Protein 8WEF (pdb70)

Organism: Brassica napus (NCBI:txid3708)

B-factor: mean 79.13, std 30.53, range [35.31, 210.15]

Foldseek 3Di:
DLLLLVLVVVVQVQWPPDDCVQLQVQSPDSPPPQQPTGPQFHDDPPATATRACEQRATAEECPSRPLVSRQRHAYDAHDNYAYEEEDDLSVLNNQNHAYEAHAHYAYEEADDLSVLSNLNYAEAYHAQYAYEEADRLSVLNNLNHAEYAHDHYAYEEADHLSVLSNQNHAYYHHAHYAYEEAHRLSVLSNQNYAEYAHAHYAYEEADHLSVLSNLRHAYDHHDHYAYEEADHLSPLSNQNHAEAAHYHYAYEEADHLSVLSNCRHAYYHQDHYAYEEADDLSVLNNQNHAAAAHAHYAYEEAHHLSVLSNQNYAHDHHYQYAYEEAHHLSLQQHLRHAYAHHDNYAYEEEDDLRNCVNLRHEAEAHHQYAYEEAQHVSQQVSQNYAHEYDARYAYEDAPQSRHAAHQNYAYYAQHDYAYEHEDDLSPLSVLNYAEDHNHQYQYEEEDPLSVLCNLNHAAYHPAQYAYEEEDDLSVLSVQRHAHAHHANYAYEEADHPSVLNNQNHAEEAHDHYAHAEAHDQQNQRHQNHAYYHHAHYAYEEADHPSVLNNQNHAAEAHYHYAYEEADDPSVLSNQNYAAEEHYHYAYEDEHDPDPVSHQRHQAYAHEQYQYAEADDDYNNSQVPALRRHYNYDHYHPVSDSHHD/DDDDD

Solvent-accessible surface area: 25682 Å² total; per-residue (Å²): 43,69,70,8,0,75,19,0,50,147,1,56,88,61,17,75,120,62,95,109,100,15,95,0,67,37,7,78,93,27,112,118,20,6,25,220,70,7,84,20,16,47,29,87,235,91,17,0,32,96,0,64,0,42,75,3,94,0,40,10,48,0,101,86,7,18,15,111,32,0,72,40,0,11,65,0,21,0,0,90,12,79,0,44,22,57,5,9,63,80,0,2,77,1,69,103,0,49,60,0,0,0,0,51,9,88,0,71,16,107,6,15,51,66,0,8,115,0,70,45,0,70,22,0,7,0,0,67,4,108,0,68,17,56,6,14,60,66,0,3,173,0,64,99,0,93,19,0,0,0,10,43,7,88,0,62,13,71,3,11,61,26,0,5,97,0,77,75,0,14,22,0,8,0,8,60,13,36,0,41,20,86,4,11,79,72,0,3,80,0,66,49,0,31,40,0,0,0,0,82,9,122,0,58,22,115,4,11,66,21,0,6,125,0,103,83,0,54,23,0,6,0,27,76,6,68,0,63,14,97,3,14,83,70,0,3,76,0,52,28,0,60,19,0,4,0,14,48,9,68,0,60,14,57,3,12,53,21,0,3,94,0,83,82,0,10,53,0,34,0,48,84,7,106,0,59,23,58,5,22,119,78,0,1,51,0,98,44,0,63,17,0,16,0,3,51,7,91,0,58,16,76,5,14,52,13,2,26,125,2,78,116,2,66,113,0,41,0,62,55,6,87,0,40,20,90,6,19,77,13,1,2,52,14,52,62,5,30,15,0,38,0,2,45,8,65,0,51,30,78,2,10,111,26,3,7,130,36,34,118,3,65,47,0,8,0,8,77,5,115,0,40,16,83,12,4,110,25,0,12,86,0,115,23,2,62,83,0,62,1,84,22,14,43,0,42,14,36,1,22,134,12,4,10,63,1,55,54,0,49,31,0,10,0,4,61,11,126,0,140,20,96,8,12,61,61,7,31,80,0,150,124,0,52,2,6,24,0,23,66,12,85,0,53,11,74,14,11,84,59,6,0,74,2,49,37,0,66,46,2,12,1,4,48,8,74,1,47,30,126,12,47,95,54,0,33,80,0,67,126,0,26,80,0,25,0,25,26,8,72,2,37,12,101,4,4,46,9,0,101,59,0,44,44,0,64,48,1,11,0,9,45,14,133,0,24,110,58,2,4,76,67,3,42,36,1,86,127,0,86,35,0,23,1,1,114,17,75,0,46,92,87,6,15,95,4,0,6,137,0,57,85,0,66,25,0,18,0,0,60,14,87,0,54,19,92,12,13,56,81,1,26,66,0,68,77,2,59,75,8,63,0,24,80,13,77,0,36,14,75,35,18,124,23,8,61,104,3,171,44,6,66,89,15,26,15,5,82,9,57,4,76,18,80,53,25,108,14,46,4,20,130,114,22,174,85,85,11,11,69,52,15,180,67,47,20,66,75,120,26,85,129,45,188,66,45,61,59,38

Nearest PDB structures (foldseek):
  8weh-assembly1_A  TM=1.001E+00  e=5.640E-98  Brassica napus
  8wei-assembly1_A  TM=1.001E+00  e=3.931E-97  Brassica napus
  8weg-assembly1_A  TM=1.001E+00  e=1.068E-94  Brassica napus
  8wed-assembly2_D  TM=9.906E-01  e=5.836E-80  Arabidopsis thaliana
  8yaa-assembly1_A  TM=9.739E-01  e=8.972E-73  Arabidopsis thaliana

Sequence (649 aa):
TVSEANALLKWKSTFTNQTSSSKLSSWVNPNTSFCRSWYGVSCVRNSIIRLNLTNTDIEGTFQDFPFSALPNLSYVDLSMNRFSGTIPPQFGDFSKLIYFDLSINQLVGEIPSELGKLSNLETLHLVENKLNGSIPSEIGRLTKLHEIALYDNLLTGPIPSSFGNLTNLANLYLFINSLSGPIPPELGNLSSLAELCLDRNKLTGQIPSSFGKLKNVTLLNMFENNLTGEIPPEIGDMSALDTLSLHTNNLTGSIPSSLGNLKNLAILHLYLNKLTGSIPEELGDMETMIDLEISENKLTGPVPGSFGKLTKLEWLFLRDNHLSGPIPPGIANSSVLTVLQLDTNNFTGVLPETICRSGKLENLTLDDNLLSGPIPISLTNCKSLIRARFKGNSFSGDISESFGEYPNLNFIDLSNNKFRGQISPKWEKSRKLVAFIATDNNITGPIPPEIWNMTQLNQLDLSSNNISGELPETISKLTRVSKLQLNGNQLSGRIPSGIRSLANLEYLDLSSNRFSFQIPATLDSLPRLYYMNLSRNDLDQNIPMGLTKLSQLQTLDLSHNNLDGEIPSQFTSLQNLEKLYLQHNNLSGPIPSSFSEMKSLTHVDVSHNNLEGPIPDNAAFKNARPDALEGNRDLCGSNTTQGLESSSS

Radius of gyration: 35.29 Å; Cα contacts (8 Å, |Δi|>4): 1995; chains: 2; bounding box: 61×82×90 Å

InterPro domains:
  IPR000719 Protein kinase domain [PF00069] (761-1023)
  IPR000719 Protein kinase domain [PS50011] (758-1028)
  IPR001611 Leucine-rich repeat [PF00560] (271-292)
  IPR001611 Leucine-rich repeat [PF00560] (342-363)
  IPR001611 Leucine-rich repeat [PF00560] (487-508)
  IPR001611 Leucine-rich repeat [PF13855] (530-569)
  IPR001611 Leucine-rich repeat [PF13855] (582-641)
  IPR001611 Leucine-rich repeat [PS51450] (534-557)
  IPR001611 Leucine-rich repeat [PS51450] (582-604)
  IPR003591 Leucine-rich repeat, typical subtype [SM00369] (100-123)
  IPR003591 Leucine-rich repeat, typical subtype [SM00369] (148-172)
  IPR003591 Leucine-rich repeat, typical subtype [SM00369] (220-244)
  IPR003591 Leucine-rich repeat, typical subtype [SM00369] (268-291)
  IPR003591 Leucine-rich repeat, typical subtype [SM00369] (292-316)
  IPR003591 Leucine-rich repeat, typical subtype [SM00369] (340-364)
  IPR003591 Leucine-rich repeat, typical subtype [SM00369] (484-508)
  IPR003591 Leucine-rich repeat, typical subtype [SM00369] (532-556)
  IPR003591 Leucine-rich repeat, typical subtype [SM00369] (580-603)
  IPR003591 Leucine-rich repeat, typical subtype [SM00369] (604-627)
  IPR003591 Leucine-rich repeat, typical subtype [SM00369] (628-653)

Structure (mmCIF, N/CA/C/O backbone):
data_8WEF
#
_entry.id   8WEF
#
_cell.length_a   155.959
_cell.length_b   155.959
_cell.length_c   125.087
_cell.angle_alpha   90.00
_cell.angle_beta   90.00
_cell.angle_gamma   120.00
#
_symmetry.space_group_name_H-M   'P 31 2 1'
#
loop_
_entity.id
_entity.type
_entity.pdbx_description
1 polymer 'MALE DISCOVERER 1-INTERACTING RECEPTOR-LIKE KINASE 2'
2 polymer 'a SCOOP-like peptide from F. oxysporum f. sp. conglutinans strain Fo5176'
3 branched beta-D-mannopyranose-(1-4)-2-acetamido-2-deoxy-beta-D-glucopyranose-(1-4)-2-acetamido-2-deoxy-beta-D-glucopyranose
4 branched 2-acetamido-2-deoxy-beta-D-glucopyranose-(1-4)-2-acetamido-2-deoxy-beta-D-glucopyranose
5 branched beta-D-mannopyranose-(1-4)-2-acetamido-2-deoxy-beta-D-glucopyranose-(1-4)-[alpha-L-fucopyranose-(1-6)]2-acetamido-2-deoxy-beta-D-glucopyranose
6 branched 2-acetamido-2-deoxy-beta-D-glucopyranose-(1-4)-[alpha-L-fucopyranose-(1-6)]2-acetamido-2-deoxy-beta-D-glucopyranose
7 non-polymer 2-acetamido-2-deoxy-beta-D-glucopyranose
8 water water
#
loop_
_atom_site.group_PDB
_atom_site.id
_atom_site.type_symbol
_atom_site.label_atom_id
_atom_site.label_alt_id
_atom_site.label_comp_id
_atom_site.label_asym_id
_atom_site.label_entity_id
_atom_site.label_seq_id
_atom_site.pdbx_PDB_ins_code
_atom_site.Cartn_x
_atom_site.Cartn_y
_atom_site.Cartn_z
_atom_site.occupancy
_atom_site.B_iso_or_equiv
_atom_site.auth_seq_id
_atom_site.auth_comp_id
_atom_site.auth_asym_id
_atom_site.auth_atom_id
_atom_site.pdbx_PDB_model_num
ATOM 1 N N . THR A 1 1 ? 101.808 -59.467 63.805 1.00 65.21 31 THR A N 1
ATOM 2 C CA . THR A 1 1 ? 101.522 -58.109 64.260 1.00 70.63 31 THR A CA 1
ATOM 3 C C . THR A 1 1 ? 102.776 -57.330 64.615 1.00 76.52 31 THR A C 1
ATOM 4 O O . THR A 1 1 ? 103.054 -56.282 64.032 1.00 76.02 31 THR A O 1
ATOM 8 N N . VAL A 1 2 ? 103.521 -57.817 65.607 1.00 78.53 32 VAL A N 1
ATOM 9 C CA . VAL A 1 2 ? 104.872 -57.308 65.788 1.00 77.31 32 VAL A CA 1
ATOM 10 C C . VAL A 1 2 ? 105.695 -57.604 64.543 1.00 74.15 32 VAL A C 1
ATOM 11 O O . VAL A 1 2 ? 106.521 -56.791 64.114 1.00 78.97 32 VAL A O 1
ATOM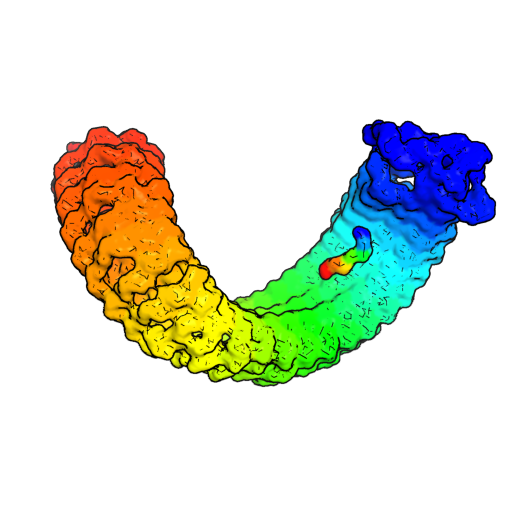 15 N N . SER A 1 3 ? 105.444 -58.757 63.915 1.00 65.92 33 SER A N 1
ATOM 16 C CA . SER A 1 3 ? 106.034 -59.022 62.610 1.00 73.09 33 SER A CA 1
ATOM 17 C C . SER A 1 3 ? 105.405 -58.158 61.523 1.00 73.19 33 SER A C 1
ATOM 18 O O . SER A 1 3 ? 106.088 -57.783 60.564 1.00 83.30 33 SER A O 1
ATOM 21 N N . GLU A 1 4 ? 104.116 -57.822 61.658 1.00 72.78 34 GLU A N 1
ATOM 22 C CA . GLU A 1 4 ? 103.498 -56.869 60.738 1.00 71.13 34 GLU A CA 1
ATOM 23 C C . GLU A 1 4 ? 104.119 -55.485 60.881 1.00 69.49 34 GLU A C 1
ATOM 24 O O . GLU A 1 4 ? 104.378 -54.806 59.880 1.00 68.55 34 GLU A O 1
ATOM 30 N N . ALA A 1 5 ? 104.349 -55.044 62.120 1.00 69.71 35 ALA A N 1
ATOM 31 C CA . ALA A 1 5 ? 104.933 -53.726 62.344 1.00 71.28 35 ALA A CA 1
ATOM 32 C C . ALA A 1 5 ? 106.371 -53.663 61.848 1.00 77.90 35 ALA A C 1
ATOM 33 O O . ALA A 1 5 ? 106.795 -52.645 61.287 1.00 79.09 35 ALA A O 1
ATOM 35 N N . ASN A 1 6 ? 107.139 -54.736 62.053 1.00 74.63 36 ASN A N 1
ATOM 36 C CA . ASN A 1 6 ? 108.503 -54.775 61.534 1.00 76.12 36 ASN A CA 1
ATOM 37 C C . ASN A 1 6 ? 108.506 -54.713 60.014 1.00 80.30 36 ASN A C 1
ATOM 38 O O . ASN A 1 6 ? 109.306 -53.984 59.414 1.00 84.03 36 ASN A O 1
ATOM 43 N N . ALA A 1 7 ? 107.602 -55.458 59.375 1.00 71.12 37 ALA A N 1
ATOM 44 C CA . ALA A 1 7 ? 107.558 -55.494 57.919 1.00 67.96 37 ALA A CA 1
ATOM 45 C C . ALA A 1 7 ? 107.235 -54.125 57.339 1.00 69.24 37 ALA A C 1
ATOM 46 O O . ALA A 1 7 ? 107.837 -53.706 56.343 1.00 76.06 37 ALA A O 1
ATOM 48 N N . LEU A 1 8 ? 106.298 -53.404 57.957 1.00 69.90 38 LEU A N 1
ATOM 49 C CA . LEU A 1 8 ? 105.950 -52.084 57.449 1.00 73.99 38 LEU A CA 1
ATOM 50 C C . LEU A 1 8 ? 107.051 -51.072 57.735 1.00 73.28 38 LEU A C 1
ATOM 51 O O . LEU A 1 8 ? 107.222 -50.113 56.975 1.00 70.25 38 LEU A O 1
ATOM 56 N N . LEU A 1 9 ? 107.808 -51.273 58.816 1.00 72.26 39 LEU A N 1
ATOM 57 C CA . LEU A 1 9 ? 108.932 -50.389 59.109 1.00 78.70 39 LEU A CA 1
ATOM 58 C C . LEU A 1 9 ? 110.051 -50.565 58.089 1.00 75.96 39 LEU A C 1
ATOM 59 O O . LEU A 1 9 ? 110.674 -49.584 57.663 1.00 67.20 39 LEU A O 1
ATOM 64 N N . LYS A 1 10 ? 110.328 -51.812 57.698 1.00 69.65 40 LYS A N 1
ATOM 65 C CA . LYS A 1 10 ? 111.326 -52.063 56.665 1.00 74.24 40 LYS A CA 1
ATOM 66 C C . LYS A 1 10 ? 110.905 -51.440 55.339 1.00 81.41 40 LYS A C 1
ATOM 67 O O . LYS A 1 10 ? 111.728 -50.843 54.634 1.00 77.03 40 LYS A O 1
ATOM 73 N N . TRP A 1 11 ? 109.620 -51.544 54.997 1.00 69.83 41 TRP A N 1
ATOM 74 C CA . TRP A 1 11 ? 109.130 -50.886 53.793 1.00 70.81 41 TRP A CA 1
ATOM 75 C C . TRP A 1 11 ? 109.246 -49.372 53.916 1.00 72.88 41 TRP A C 1
ATOM 76 O O . TRP A 1 11 ? 109.674 -48.697 52.973 1.00 79.84 41 TRP A O 1
ATOM 87 N N . LYS A 1 12 ? 108.891 -48.823 55.081 1.00 67.40 42 LYS A N 1
ATOM 88 C CA . LYS A 1 12 ? 108.984 -47.380 55.281 1.00 68.43 42 LYS A CA 1
ATOM 89 C C . LYS A 1 12 ? 110.415 -46.884 55.134 1.00 76.18 42 LYS A C 1
ATOM 90 O O . LYS A 1 12 ? 110.640 -45.764 54.659 1.00 78.06 42 LYS A O 1
ATOM 96 N N . SER A 1 13 ? 111.394 -47.704 55.521 1.00 83.00 43 SER A N 1
ATOM 97 C CA . SER A 1 13 ? 112.791 -47.296 55.420 1.00 84.63 43 SER A CA 1
ATOM 98 C C . SER A 1 13 ? 113.255 -47.145 53.977 1.00 79.88 43 SER A C 1
ATOM 99 O O . SER A 1 13 ? 114.307 -46.543 53.741 1.00 81.73 43 SER A O 1
ATOM 102 N N . THR A 1 14 ? 112.503 -47.671 53.007 1.00 83.19 44 THR A N 1
ATOM 103 C CA . THR A 1 14 ? 112.866 -47.500 51.605 1.00 79.22 44 THR A CA 1
ATOM 104 C C . THR A 1 14 ? 112.360 -46.190 51.018 1.00 79.98 44 THR A C 1
ATOM 105 O O . THR A 1 14 ? 112.778 -45.827 49.914 1.00 76.11 44 THR A O 1
ATOM 109 N N . PHE A 1 15 ? 111.485 -45.478 51.725 1.00 89.29 45 PHE A N 1
ATOM 110 C CA . PHE A 1 15 ? 110.940 -44.226 51.218 1.00 84.04 45 PHE A CA 1
ATOM 111 C C . PHE A 1 15 ? 112.040 -43.179 51.083 1.00 83.16 45 PHE A C 1
ATOM 112 O O . PHE A 1 15 ? 112.919 -43.062 51.940 1.00 81.24 45 PHE A O 1
ATOM 120 N N . THR A 1 16 ? 111.988 -42.418 49.995 1.00 89.85 46 THR A N 1
ATOM 121 C CA . THR A 1 16 ? 112.980 -41.399 49.693 1.00 88.00 46 THR A CA 1
ATOM 122 C C . THR A 1 16 ? 112.369 -40.009 49.815 1.00 94.37 46 THR A C 1
ATOM 123 O O . THR A 1 16 ? 111.147 -39.837 49.778 1.00 95.12 46 THR A O 1
ATOM 127 N N . ASN A 1 17 ? 113.248 -39.013 49.950 1.00 97.59 47 ASN A N 1
ATOM 128 C CA . ASN A 1 17 ? 112.851 -37.606 50.049 1.00 102.58 47 ASN A CA 1
ATOM 129 C C . ASN A 1 17 ? 111.822 -37.393 51.159 1.00 97.95 47 ASN A C 1
ATOM 130 O O . ASN A 1 17 ? 110.852 -36.646 51.006 1.00 91.16 47 ASN A O 1
ATOM 135 N N . GLN A 1 18 ? 112.034 -38.062 52.288 1.00 99.54 48 GLN A N 1
ATOM 136 C CA . GLN A 1 18 ? 111.162 -37.941 53.446 1.00 98.71 48 GLN A CA 1
ATOM 137 C C . GLN A 1 18 ? 111.736 -36.943 54.444 1.00 102.12 48 GLN A C 1
ATOM 138 O O . GLN A 1 18 ? 112.952 -36.754 54.536 1.00 108.87 48 GLN A O 1
ATOM 144 N N . THR A 1 19 ? 110.841 -36.302 55.189 1.00 102.76 49 THR A N 1
ATOM 145 C CA . THR A 1 19 ? 111.201 -35.345 56.223 1.00 106.35 49 THR A CA 1
ATOM 146 C C . THR A 1 19 ? 110.780 -35.877 57.589 1.00 104.42 49 THR A C 1
ATOM 147 O O . THR A 1 19 ? 110.111 -36.907 57.704 1.00 99.70 49 THR A O 1
ATOM 151 N N . SER A 1 20 ? 111.186 -35.154 58.635 1.00 108.62 50 SER A N 1
ATOM 152 C CA . SER A 1 20 ? 110.791 -35.486 59.997 1.00 112.79 50 SER A CA 1
ATOM 153 C C . SER A 1 20 ? 109.360 -35.065 60.311 1.00 107.34 50 SER A C 1
ATOM 154 O O . SER A 1 20 ? 108.800 -35.521 61.314 1.00 102.58 50 SER A O 1
ATOM 157 N N . SER A 1 21 ? 108.760 -34.213 59.479 1.00 104.12 51 SER A N 1
ATOM 158 C CA . SER A 1 21 ? 107.372 -33.811 59.651 1.00 104.31 51 SER A CA 1
ATOM 159 C C . SER A 1 21 ? 106.390 -34.886 59.200 1.00 108.79 51 SER A C 1
ATOM 160 O O . SER A 1 21 ? 105.209 -34.811 59.557 1.00 101.32 51 SER A O 1
ATOM 163 N N . SER A 1 22 ? 106.847 -35.847 58.394 1.00 103.71 52 SER A N 1
ATOM 164 C CA . SER A 1 22 ? 106.008 -36.941 57.911 1.00 94.88 52 SER A CA 1
ATOM 165 C C . SER A 1 22 ? 105.198 -37.571 59.038 1.00 94.78 52 SER A C 1
ATOM 166 O O . SER A 1 22 ? 105.735 -37.907 60.097 1.00 87.63 52 SER A O 1
ATOM 169 N N . LYS A 1 23 ? 103.888 -37.707 58.807 1.00 94.44 53 LYS A N 1
ATOM 170 C CA . LYS A 1 23 ? 103.001 -38.330 59.783 1.00 85.34 53 LYS A CA 1
ATOM 171 C C . LYS A 1 23 ? 103.376 -39.776 60.083 1.00 82.11 53 LYS A C 1
ATOM 172 O O . LYS A 1 23 ? 102.829 -40.357 61.027 1.00 74.29 53 LYS A O 1
ATOM 178 N N . LEU A 1 24 ? 104.303 -40.362 59.326 1.00 78.67 54 LEU A N 1
ATOM 179 C CA . LEU A 1 24 ? 104.758 -41.716 59.606 1.00 77.82 54 LEU A CA 1
ATOM 180 C C . LEU A 1 24 ? 105.793 -41.766 60.720 1.00 81.69 54 LEU A C 1
ATOM 181 O O . LEU A 1 24 ? 106.202 -42.864 61.111 1.00 87.37 54 LEU A O 1
ATOM 186 N N . SER A 1 25 ? 106.232 -40.609 61.228 1.00 72.26 55 SER A N 1
ATOM 187 C CA . SER A 1 25 ? 107.111 -40.577 62.392 1.00 82.04 55 SER A CA 1
ATOM 188 C C . SER A 1 25 ? 106.520 -41.313 63.591 1.00 85.00 55 SER A C 1
ATOM 189 O O . SER A 1 25 ? 107.263 -41.666 64.515 1.00 88.72 55 SER A O 1
ATOM 192 N N . SER A 1 26 ? 105.204 -41.540 63.603 1.00 82.61 56 SER A N 1
ATOM 193 C CA . SER A 1 26 ? 104.549 -42.266 64.683 1.00 64.08 56 SER A CA 1
ATOM 194 C C . SER A 1 26 ? 104.757 -43.772 64.598 1.00 76.43 56 SER A C 1
ATOM 195 O O . SER A 1 26 ? 104.334 -44.491 65.509 1.00 82.47 56 SER A O 1
ATOM 198 N N . TRP A 1 27 ? 105.391 -44.266 63.534 1.00 74.68 57 TRP A N 1
ATOM 199 C CA . TRP A 1 27 ? 105.704 -45.690 63.410 1.00 76.09 57 TRP A CA 1
ATOM 200 C C . TRP A 1 27 ? 106.944 -45.982 64.255 1.00 82.17 57 TRP A C 1
ATOM 201 O O . TRP A 1 27 ? 108.069 -46.096 63.762 1.00 90.68 57 TRP A O 1
ATOM 212 N N . VAL A 1 28 ? 106.723 -46.099 65.568 1.00 74.10 58 VAL A N 1
ATOM 213 C CA . VAL A 1 28 ? 107.778 -46.368 66.538 1.00 88.72 58 VAL A CA 1
ATOM 214 C C . VAL A 1 28 ? 107.274 -47.408 67.530 1.00 90.34 58 VAL A C 1
ATOM 215 O O . VAL A 1 28 ? 106.070 -47.632 67.670 1.00 86.91 58 VAL A O 1
ATOM 219 N N . ASN A 1 29 ? 108.222 -48.042 68.230 1.00 93.52 59 ASN A N 1
ATOM 220 C CA . ASN A 1 29 ? 107.926 -49.091 69.203 1.00 97.74 59 ASN A CA 1
ATOM 221 C C . ASN A 1 29 ? 107.028 -50.153 68.585 1.00 92.80 59 ASN A C 1
ATOM 222 O O . ASN A 1 29 ? 105.851 -50.266 68.952 1.00 89.48 59 ASN A O 1
ATOM 227 N N . PRO A 1 30 ? 107.545 -50.942 67.643 1.00 93.85 60 PRO A N 1
ATOM 228 C CA . PRO A 1 30 ? 106.700 -51.955 66.996 1.00 96.40 60 PRO A CA 1
ATOM 229 C C . PRO A 1 30 ? 106.104 -52.945 67.976 1.00 96.59 60 PRO A C 1
ATOM 230 O O . PRO A 1 30 ? 104.989 -53.431 67.753 1.00 95.46 60 PRO A O 1
ATOM 234 N N . ASN A 1 31 ? 106.814 -53.257 69.062 1.00 105.86 61 ASN A N 1
ATOM 235 C CA . ASN A 1 31 ? 106.380 -54.339 69.935 1.00 103.41 61 ASN A CA 1
ATOM 236 C C . ASN A 1 31 ? 105.124 -53.985 70.722 1.00 106.04 61 ASN A C 1
ATOM 237 O O . ASN A 1 31 ? 104.384 -54.890 71.125 1.00 119.11 61 ASN A O 1
ATOM 242 N N . THR A 1 32 ? 104.852 -52.695 70.966 1.00 97.63 62 THR A N 1
ATOM 243 C CA . THR A 1 32 ? 103.763 -52.360 71.874 1.00 99.12 62 THR A CA 1
ATOM 244 C C . THR A 1 32 ? 102.815 -51.255 71.419 1.00 94.11 62 THR A C 1
ATOM 245 O O . THR A 1 32 ? 101.837 -50.995 72.128 1.00 92.52 62 THR A O 1
ATOM 249 N N . SER A 1 33 ? 103.031 -50.613 70.273 1.00 94.19 63 SER A N 1
ATOM 250 C CA . SER A 1 33 ? 102.126 -49.516 69.926 1.00 80.65 63 SER A CA 1
ATOM 251 C C . SER A 1 33 ? 101.702 -49.569 68.464 1.00 84.98 63 SER A C 1
ATOM 252 O O . SER A 1 33 ? 101.424 -48.536 67.851 1.00 81.48 63 SER A O 1
ATOM 255 N N . PHE A 1 34 ? 101.487 -50.767 67.929 1.00 91.88 64 PHE A N 1
ATOM 256 C CA . PHE A 1 34 ? 101.258 -50.881 66.493 1.00 72.00 64 PHE A CA 1
ATOM 257 C C . PHE A 1 34 ? 99.797 -50.674 66.146 1.00 74.04 64 PHE A C 1
ATOM 258 O O . PHE A 1 34 ? 99.480 -50.013 65.152 1.00 77.56 64 PHE A O 1
ATOM 266 N N . CYS A 1 35 ? 98.905 -51.254 66.937 1.00 74.58 65 CYS A N 1
ATOM 267 C CA . CYS A 1 35 ? 97.478 -51.156 66.706 1.00 72.91 65 CYS A CA 1
ATOM 268 C C . CYS A 1 35 ? 96.839 -49.976 67.424 1.00 74.21 65 CYS A C 1
ATOM 269 O O . CYS A 1 35 ? 95.616 -49.817 67.361 1.00 93.16 65 CYS A O 1
ATOM 272 N N . ARG A 1 36 ? 97.630 -49.128 68.074 1.00 76.92 66 ARG A N 1
ATOM 273 C CA . ARG A 1 36 ? 97.065 -48.048 68.866 1.00 88.21 66 ARG A CA 1
ATOM 274 C C . ARG A 1 36 ? 97.560 -46.662 68.486 1.00 84.88 66 ARG A C 1
ATOM 275 O O . ARG A 1 36 ? 96.820 -45.696 68.679 1.00 79.68 66 ARG A O 1
ATOM 283 N N . SER A 1 37 ? 98.755 -46.537 67.906 1.00 84.80 67 SER A N 1
ATOM 284 C CA . SER A 1 37 ? 99.364 -45.228 67.696 1.00 74.04 67 SER A CA 1
ATOM 285 C C . SER A 1 37 ? 99.849 -44.964 66.279 1.00 73.06 67 SER A C 1
ATOM 286 O O . SER A 1 37 ? 100.062 -43.793 65.940 1.00 73.72 67 SER A O 1
ATOM 289 N N . TRP A 1 38 ? 100.058 -45.986 65.455 1.00 75.54 68 TRP A N 1
ATOM 290 C CA . TRP A 1 38 ? 100.633 -45.761 64.134 1.00 76.99 68 TRP A CA 1
ATOM 291 C C . TRP A 1 38 ? 99.611 -45.113 63.212 1.00 72.87 68 TRP A C 1
ATOM 292 O O . TRP A 1 38 ? 98.488 -45.607 63.066 1.00 79.08 68 TRP A O 1
ATOM 303 N N . TYR A 1 39 ? 100.016 -44.016 62.574 1.00 67.47 69 TYR A N 1
ATOM 304 C CA . TYR A 1 39 ? 99.136 -43.307 61.658 1.00 72.27 69 TYR A CA 1
ATOM 305 C C . TYR A 1 39 ? 98.770 -44.213 60.490 1.00 72.06 69 TYR A C 1
ATOM 306 O O . TYR A 1 39 ? 99.629 -44.896 59.926 1.00 63.56 69 TYR A O 1
ATOM 315 N N . GLY A 1 40 ? 97.479 -44.247 60.157 1.00 64.97 70 GLY A N 1
ATOM 316 C CA . GLY A 1 40 ? 96.995 -45.040 59.048 1.00 64.54 70 GLY A CA 1
ATOM 317 C C . GLY A 1 40 ? 96.789 -46.507 59.341 1.00 62.61 70 GLY A C 1
ATOM 318 O O . GLY A 1 40 ? 96.236 -47.220 58.493 1.00 65.45 70 GLY A O 1
ATOM 319 N N . VAL A 1 41 ? 97.221 -46.992 60.501 1.00 55.49 71 VAL A N 1
ATOM 320 C CA . VAL A 1 41 ? 97.151 -48.407 60.835 1.00 60.66 71 VAL A CA 1
ATOM 321 C C . VAL A 1 41 ? 95.989 -48.628 61.793 1.00 66.61 71 VAL A C 1
ATOM 322 O O . VAL A 1 41 ? 95.835 -47.898 62.781 1.00 62.77 71 VAL A O 1
ATOM 326 N N . SER A 1 42 ? 95.174 -49.635 61.500 1.00 66.95 72 SER A N 1
ATOM 327 C CA . SER A 1 42 ? 94.059 -50.021 62.347 1.00 64.84 72 SER A CA 1
ATOM 328 C C . SER A 1 42 ? 93.924 -51.532 62.277 1.00 60.21 72 SER A C 1
ATOM 329 O O . SER A 1 42 ? 94.155 -52.129 61.222 1.00 62.33 72 SER A O 1
ATOM 332 N N . CYS A 1 43 ? 93.574 -52.150 63.402 1.00 64.47 73 CYS A N 1
ATOM 333 C CA . CYS A 1 43 ? 93.619 -53.598 63.513 1.00 59.06 73 CYS A CA 1
ATOM 334 C C . CYS A 1 43 ? 92.308 -54.162 64.040 1.00 62.43 73 CYS A C 1
ATOM 335 O O . CYS A 1 43 ? 91.500 -53.468 64.662 1.00 61.18 73 CYS A O 1
ATOM 338 N N . VAL A 1 44 ? 92.130 -55.454 63.784 1.00 63.27 74 VAL A N 1
ATOM 339 C CA . VAL A 1 44 ? 91.176 -56.305 64.482 1.00 61.09 74 VAL A CA 1
ATOM 340 C C . VAL A 1 44 ? 91.961 -57.469 65.066 1.00 59.22 74 VAL A C 1
ATOM 341 O O . VAL A 1 44 ? 92.875 -57.990 64.415 1.00 58.18 74 VAL A O 1
ATOM 345 N N . ARG A 1 45 ? 91.624 -57.861 66.296 1.00 57.02 75 ARG A N 1
ATOM 346 C CA . ARG A 1 45 ? 92.318 -58.956 66.985 1.00 53.69 75 ARG A CA 1
ATOM 347 C C . ARG A 1 45 ? 93.830 -58.766 66.923 1.00 60.47 75 ARG A C 1
ATOM 348 O O . ARG A 1 45 ? 94.589 -59.712 66.708 1.00 66.86 75 ARG A O 1
ATOM 356 N N . ASN A 1 46 ? 94.265 -57.518 67.099 1.00 70.46 76 ASN A N 1
ATOM 357 C CA . ASN A 1 46 ? 95.681 -57.154 67.086 1.00 65.91 76 ASN A CA 1
ATOM 358 C C . ASN A 1 46 ? 96.367 -57.509 65.765 1.00 65.04 76 ASN A C 1
ATOM 359 O O . ASN A 1 46 ? 97.554 -57.810 65.741 1.00 65.53 76 ASN A O 1
ATOM 364 N N . SER A 1 47 ? 95.659 -57.442 64.641 1.00 67.70 77 SER A N 1
ATOM 365 C CA . SER A 1 47 ? 96.277 -57.686 63.341 1.00 58.35 77 SER A CA 1
ATOM 366 C C . SER A 1 47 ? 95.777 -56.629 62.372 1.00 58.59 77 SER A C 1
ATOM 367 O O . SER A 1 47 ? 94.575 -56.351 62.329 1.00 60.14 77 SER A O 1
ATOM 370 N N . ILE A 1 48 ? 96.696 -56.026 61.616 1.00 51.63 78 ILE A N 1
ATOM 371 C CA . ILE A 1 48 ? 96.334 -54.886 60.781 1.00 60.44 78 ILE A CA 1
ATOM 372 C C . ILE A 1 48 ? 95.361 -55.325 59.694 1.00 59.84 78 ILE A C 1
ATOM 373 O O . ILE A 1 48 ? 95.606 -56.297 58.964 1.00 56.04 78 ILE A O 1
ATOM 378 N N . ILE A 1 49 ? 94.248 -54.604 59.583 1.00 52.39 79 ILE A N 1
ATOM 379 C CA . ILE A 1 49 ? 93.269 -54.831 58.527 1.00 55.58 79 ILE A CA 1
ATOM 380 C C . ILE A 1 49 ? 93.050 -53.603 57.663 1.00 56.45 79 ILE A C 1
ATOM 381 O O . ILE A 1 49 ? 92.410 -53.716 56.605 1.00 61.86 79 ILE A O 1
ATOM 386 N N . ARG A 1 50 ? 93.558 -52.441 58.071 1.00 51.64 80 ARG A N 1
ATOM 387 C CA . ARG A 1 50 ? 93.285 -51.168 57.413 1.00 53.82 80 ARG A CA 1
ATOM 388 C C . ARG A 1 50 ? 94.569 -50.355 57.362 1.00 58.76 80 ARG A C 1
ATOM 389 O O . ARG A 1 50 ? 95.119 -49.997 58.409 1.00 68.08 80 ARG A O 1
ATOM 397 N N . LEU A 1 51 ? 95.043 -50.065 56.154 1.00 57.53 81 LEU A N 1
ATOM 398 C CA . LEU A 1 51 ? 96.225 -49.236 55.933 1.00 48.29 81 LEU A CA 1
ATOM 399 C C . LEU A 1 51 ? 95.798 -48.040 55.088 1.00 55.89 81 LEU A C 1
ATOM 400 O O . LEU A 1 51 ? 95.639 -48.155 53.867 1.00 54.41 81 LEU A O 1
ATOM 405 N N . ASN A 1 52 ? 95.595 -46.899 55.742 1.00 57.22 82 ASN A N 1
ATOM 406 C CA . ASN A 1 52 ? 95.135 -45.671 55.097 1.00 55.30 82 ASN A CA 1
ATOM 407 C C . ASN A 1 52 ? 96.236 -44.622 55.211 1.00 65.42 82 ASN A C 1
ATOM 408 O O . ASN A 1 52 ? 96.293 -43.871 56.188 1.00 63.39 82 ASN A O 1
ATOM 413 N N . LEU A 1 53 ? 97.114 -44.566 54.211 1.00 60.33 83 LEU A N 1
ATOM 414 C CA . LEU A 1 53 ? 98.195 -43.589 54.190 1.00 60.75 83 LEU A CA 1
ATOM 415 C C . LEU A 1 53 ? 97.995 -42.543 53.099 1.00 60.06 83 LEU A C 1
ATOM 416 O O . LEU A 1 53 ? 98.965 -41.989 52.576 1.00 64.03 83 LEU A O 1
ATOM 421 N N . THR A 1 54 ? 96.743 -42.259 52.753 1.00 54.09 84 THR A N 1
ATOM 422 C CA . THR A 1 54 ? 96.476 -41.288 51.705 1.00 61.25 84 THR A CA 1
ATOM 423 C C . THR A 1 54 ? 97.025 -39.918 52.083 1.00 59.06 84 THR A C 1
ATOM 424 O O . THR A 1 54 ? 96.902 -39.468 53.226 1.00 61.93 84 THR A O 1
ATOM 428 N N . ASN A 1 55 ? 97.660 -39.269 51.107 1.00 60.62 85 ASN A N 1
ATOM 429 C CA . ASN A 1 55 ? 98.156 -37.900 51.244 1.00 67.06 85 ASN A CA 1
ATOM 430 C C . ASN A 1 55 ? 99.121 -37.752 52.422 1.00 66.41 85 ASN A C 1
ATOM 431 O O . ASN A 1 55 ? 98.977 -36.862 53.262 1.00 72.74 85 ASN A O 1
ATOM 436 N N . THR A 1 56 ? 100.122 -38.634 52.480 1.00 63.20 86 THR A N 1
ATOM 437 C CA . THR A 1 56 ? 101.131 -38.572 53.532 1.00 71.82 86 THR A CA 1
ATOM 438 C C . THR A 1 56 ? 102.532 -38.318 52.983 1.00 72.26 86 THR A C 1
ATOM 439 O O . THR A 1 56 ? 103.519 -38.562 53.684 1.00 81.75 86 THR A O 1
ATOM 443 N N . ASP A 1 57 ? 102.634 -37.822 51.747 1.00 75.37 87 ASP A N 1
ATOM 444 C CA . ASP A 1 57 ? 103.905 -37.394 51.156 1.00 81.38 87 ASP A CA 1
ATOM 445 C C . ASP A 1 57 ? 104.896 -38.545 51.022 1.00 75.81 87 ASP A C 1
ATOM 446 O O . ASP A 1 57 ? 106.109 -38.343 51.106 1.00 83.75 87 ASP A O 1
ATOM 451 N N . ILE A 1 58 ? 104.399 -39.759 50.824 1.00 75.67 88 ILE A N 1
ATOM 452 C CA . ILE A 1 58 ? 105.274 -40.913 50.669 1.00 74.84 88 ILE A CA 1
ATOM 453 C C . ILE A 1 58 ? 105.820 -40.940 49.248 1.00 78.46 88 ILE A C 1
ATOM 454 O O . ILE A 1 58 ? 105.066 -40.813 48.276 1.00 77.05 88 ILE A O 1
ATOM 459 N N . GLU A 1 59 ? 107.132 -41.107 49.126 1.00 77.45 89 GLU A N 1
ATOM 460 C CA . GLU A 1 59 ? 107.786 -41.320 47.844 1.00 77.44 89 GLU A CA 1
ATOM 461 C C . GLU A 1 59 ? 108.467 -42.679 47.878 1.00 75.13 89 GLU A C 1
ATOM 462 O O . GLU A 1 59 ? 109.260 -42.955 48.783 1.00 81.07 89 GLU A O 1
ATOM 468 N N . GLY A 1 60 ? 108.168 -43.516 46.892 1.00 63.85 90 GLY A N 1
ATOM 469 C CA . GLY A 1 60 ? 108.706 -44.863 46.877 1.00 61.88 90 GLY A CA 1
ATOM 470 C C . GLY A 1 60 ? 107.953 -45.728 45.881 1.00 68.92 90 GLY A C 1
ATOM 471 O O . GLY A 1 60 ? 107.292 -45.223 44.976 1.00 73.38 90 GLY A O 1
ATOM 472 N N . THR A 1 61 ? 108.089 -47.041 46.062 1.00 62.57 91 THR A N 1
ATOM 473 C CA . THR A 1 61 ? 107.470 -48.024 45.183 1.00 66.85 91 THR A CA 1
ATOM 474 C C . THR A 1 61 ? 106.828 -49.122 46.020 1.00 68.31 91 THR A C 1
ATOM 475 O O . THR A 1 61 ? 106.882 -49.113 47.253 1.00 70.18 91 THR A O 1
ATOM 479 N N . PHE A 1 62 ? 106.234 -50.093 45.331 1.00 63.26 92 PHE A N 1
ATOM 480 C CA . PHE A 1 62 ? 105.653 -51.259 45.976 1.00 66.54 92 PHE A CA 1
ATOM 481 C C . PHE A 1 62 ? 106.511 -52.502 45.800 1.00 72.64 92 PHE A C 1
ATOM 482 O O . PHE A 1 62 ? 106.057 -53.605 46.116 1.00 68.52 92 PHE A O 1
ATOM 490 N N . GLN A 1 63 ? 107.743 -52.348 45.307 1.00 80.81 93 GLN A N 1
ATOM 491 C CA . GLN A 1 63 ? 108.590 -53.511 45.067 1.00 84.99 93 GLN A CA 1
ATOM 492 C C . GLN A 1 63 ? 108.859 -54.269 46.359 1.00 85.00 93 GLN A C 1
ATOM 493 O O . GLN A 1 63 ? 108.757 -55.501 46.399 1.00 89.33 93 GLN A O 1
ATOM 499 N N . ASP A 1 64 ? 109.179 -53.551 47.434 1.00 83.06 94 ASP A N 1
ATOM 500 C CA . ASP A 1 64 ? 109.463 -54.168 48.720 1.00 85.30 94 ASP A CA 1
ATOM 501 C C . ASP A 1 64 ? 108.303 -54.040 49.696 1.00 76.28 94 ASP A C 1
ATOM 502 O O . ASP A 1 64 ? 108.511 -54.104 50.912 1.00 79.48 94 ASP A O 1
ATOM 507 N N . PHE A 1 65 ? 107.094 -53.854 49.188 1.00 75.40 95 PHE A N 1
ATOM 508 C CA . PHE A 1 65 ? 105.917 -53.879 50.037 1.00 72.44 95 PHE A CA 1
ATOM 509 C C . PHE A 1 65 ? 105.775 -55.265 50.658 1.00 69.93 95 PHE A C 1
ATOM 510 O O . PHE A 1 65 ? 105.906 -56.273 49.950 1.00 73.12 95 PHE A O 1
ATOM 518 N N . PRO A 1 66 ? 105.529 -55.363 51.962 1.00 68.25 96 PRO A N 1
ATOM 519 C CA . PRO A 1 66 ? 105.472 -56.676 52.645 1.00 65.45 96 PRO A CA 1
ATOM 520 C C . PRO A 1 66 ? 104.152 -57.404 52.423 1.00 72.63 96 PRO A C 1
ATOM 521 O O . PRO A 1 66 ? 103.334 -57.577 53.337 1.00 71.33 96 PRO A O 1
ATOM 525 N N . PHE A 1 67 ? 103.940 -57.850 51.180 1.00 71.03 97 PHE A N 1
ATOM 526 C CA . PHE A 1 67 ? 102.691 -58.520 50.823 1.00 69.60 97 PHE A CA 1
ATOM 527 C C . PHE A 1 67 ? 102.417 -59.710 51.734 1.00 72.28 97 PHE A C 1
ATOM 528 O O . PHE A 1 67 ? 101.326 -59.833 52.304 1.00 65.89 97 PHE A O 1
ATOM 536 N N . SER A 1 68 ? 103.402 -60.595 51.891 1.00 68.39 98 SER A N 1
ATOM 537 C CA . SER A 1 68 ? 103.170 -61.826 52.637 1.00 68.26 98 SER A CA 1
ATOM 538 C C . SER A 1 68 ? 102.965 -61.568 54.124 1.00 69.82 98 SER A C 1
ATOM 539 O O . SER A 1 68 ? 102.292 -62.357 54.797 1.00 77.88 98 SER A O 1
ATOM 542 N N . ALA A 1 69 ? 103.500 -60.465 54.648 1.00 69.31 99 ALA A N 1
ATOM 543 C CA . ALA A 1 69 ? 103.485 -60.215 56.084 1.00 62.25 99 ALA A CA 1
ATOM 544 C C . ALA A 1 69 ? 102.218 -59.525 56.569 1.00 72.06 99 ALA A C 1
ATOM 545 O O . ALA A 1 69 ? 102.052 -59.360 57.782 1.00 73.14 99 ALA A O 1
ATOM 547 N N . LEU A 1 70 ? 101.321 -59.132 55.667 1.00 68.81 100 LEU A N 1
ATOM 548 C CA . LEU A 1 70 ? 100.064 -58.476 56.032 1.00 61.30 100 LEU A CA 1
ATOM 549 C C . LEU A 1 70 ? 98.890 -59.238 55.429 1.00 62.38 100 LEU A C 1
ATOM 550 O O . LEU A 1 70 ? 98.130 -58.700 54.618 1.00 61.98 100 LEU A O 1
ATOM 555 N N . PRO A 1 71 ? 98.693 -60.496 55.834 1.00 65.53 101 PRO A N 1
ATOM 556 C CA . PRO A 1 71 ? 97.681 -61.331 55.169 1.00 56.97 101 PRO A CA 1
ATOM 557 C C . PRO A 1 71 ? 96.256 -60.863 55.378 1.00 61.40 101 PRO A C 1
ATOM 558 O O . PRO A 1 71 ? 95.382 -61.229 54.581 1.00 73.17 101 PRO A O 1
ATOM 562 N N . ASN A 1 72 ? 95.989 -60.073 56.412 1.00 58.80 102 ASN A N 1
ATOM 563 C CA . ASN A 1 72 ? 94.630 -59.746 56.819 1.00 59.19 102 ASN A CA 1
ATOM 564 C C . ASN A 1 72 ? 94.182 -58.363 56.348 1.00 60.49 102 ASN A C 1
ATOM 565 O O . ASN A 1 72 ? 93.131 -57.880 56.784 1.00 59.14 102 ASN A O 1
ATOM 570 N N . LEU A 1 73 ? 94.944 -57.723 55.461 1.00 59.58 103 LEU A N 1
ATOM 571 C CA . LEU A 1 73 ? 94.560 -56.411 54.953 1.00 58.86 103 LEU A CA 1
ATOM 572 C C . LEU A 1 73 ? 93.222 -56.481 54.227 1.00 60.02 103 LEU A C 1
ATOM 573 O O . LEU A 1 73 ? 93.019 -57.325 53.349 1.00 54.79 103 LEU A O 1
ATOM 578 N N . SER A 1 74 ? 92.318 -55.566 54.571 1.00 60.86 104 SER A N 1
ATOM 579 C CA . SER A 1 74 ? 91.032 -55.473 53.894 1.00 60.62 104 SER A CA 1
ATOM 580 C C . SER A 1 74 ? 90.726 -54.087 53.351 1.00 54.88 104 SER A C 1
ATOM 581 O O . SER A 1 74 ? 89.841 -53.967 52.495 1.00 51.32 104 SER A O 1
ATOM 584 N N . TYR A 1 75 ? 91.434 -53.050 53.790 1.00 51.38 105 TYR A N 1
ATOM 585 C CA . TYR A 1 75 ? 91.264 -51.691 53.287 1.00 53.84 105 TYR A CA 1
ATOM 586 C C . TYR A 1 75 ? 92.647 -51.112 53.014 1.00 57.44 105 TYR A C 1
ATOM 587 O O . TYR A 1 75 ? 93.442 -50.942 53.944 1.00 60.12 105 TYR A O 1
ATOM 596 N N . VAL A 1 76 ? 92.946 -50.826 51.751 1.00 51.08 106 VAL A N 1
ATOM 597 C CA . VAL A 1 76 ? 94.230 -50.252 51.361 1.00 49.28 106 VAL A CA 1
ATOM 598 C C . VAL A 1 76 ? 93.947 -48.975 50.583 1.00 56.85 106 VAL A C 1
ATOM 599 O O . VAL A 1 76 ? 93.426 -49.022 49.461 1.00 60.01 106 VAL A O 1
ATOM 603 N N . ASP A 1 77 ? 94.281 -47.833 51.177 1.00 60.76 107 ASP A N 1
ATOM 604 C CA . ASP A 1 77 ? 94.201 -46.535 50.511 1.00 57.10 107 ASP A CA 1
ATOM 605 C C . ASP A 1 77 ? 95.593 -45.917 50.574 1.00 62.21 107 ASP A C 1
ATOM 606 O O . ASP A 1 77 ? 96.019 -45.423 51.624 1.00 61.80 107 ASP A O 1
ATOM 611 N N . LEU A 1 78 ? 96.304 -45.966 49.454 1.00 58.49 108 LEU A N 1
ATOM 612 C CA . LEU A 1 78 ? 97.644 -45.411 49.343 1.00 52.84 108 LEU A CA 1
ATOM 613 C C . LEU A 1 78 ? 97.675 -44.249 48.359 1.00 65.03 108 LEU A C 1
ATOM 614 O O . LEU A 1 78 ? 98.699 -43.986 47.725 1.00 68.31 108 LEU A O 1
ATOM 619 N N . SER A 1 79 ? 96.555 -43.542 48.234 1.00 64.53 109 SER A N 1
ATOM 620 C CA . SER A 1 79 ? 96.387 -42.569 47.170 1.00 60.30 109 SER A CA 1
ATOM 621 C C . SER A 1 79 ? 96.994 -41.224 47.558 1.00 61.67 109 SER A C 1
ATOM 622 O O . SER A 1 79 ? 97.398 -41.000 48.702 1.00 60.51 109 SER A O 1
ATOM 625 N N . MET A 1 80 ? 97.030 -40.318 46.578 1.00 60.54 110 MET A N 1
ATOM 626 C CA . MET A 1 80 ? 97.574 -38.967 46.734 1.00 67.59 110 MET A CA 1
ATOM 627 C C . MET A 1 80 ? 98.988 -38.994 47.306 1.00 66.20 110 MET A C 1
ATOM 628 O O . MET A 1 80 ? 99.303 -38.333 48.298 1.00 63.97 110 MET A O 1
ATOM 633 N N . ASN A 1 81 ? 99.860 -39.746 46.646 1.00 65.13 111 ASN A N 1
ATOM 634 C CA . ASN A 1 81 ? 101.231 -39.909 47.103 1.00 63.29 111 ASN A CA 1
ATOM 635 C C . ASN A 1 81 ? 102.146 -39.812 45.890 1.00 68.26 111 ASN A C 1
ATOM 636 O O . ASN A 1 81 ? 101.721 -39.438 44.791 1.00 70.91 111 ASN A O 1
ATOM 641 N N . ARG A 1 82 ? 103.415 -40.136 46.097 1.00 70.51 112 ARG A N 1
ATOM 642 C CA . ARG A 1 82 ? 104.422 -40.126 45.048 1.00 71.95 112 ARG A CA 1
ATOM 643 C C . ARG A 1 82 ? 104.967 -41.531 44.819 1.00 75.90 112 ARG A C 1
ATOM 644 O O . ARG A 1 82 ? 106.174 -41.737 44.666 1.00 73.98 112 ARG A O 1
ATOM 652 N N . PHE A 1 83 ? 104.074 -42.521 44.824 1.00 64.26 113 PHE A N 1
ATOM 653 C CA . PHE A 1 83 ? 104.464 -43.887 44.503 1.00 62.88 113 PHE A CA 1
ATOM 654 C C . PHE A 1 83 ? 104.741 -44.024 43.014 1.00 59.78 113 PHE A C 1
ATOM 655 O O . PHE A 1 83 ? 104.012 -43.485 42.176 1.00 68.16 113 PHE A O 1
ATOM 663 N N . SER A 1 84 ? 105.798 -44.764 42.685 1.00 66.46 114 SER A N 1
ATOM 664 C CA . SER A 1 84 ? 106.162 -45.007 41.295 1.00 59.89 114 SER A CA 1
ATOM 665 C C . SER A 1 84 ? 106.352 -46.501 41.058 1.00 65.31 114 SER A C 1
ATOM 666 O O . SER A 1 84 ? 106.082 -47.316 41.947 1.00 64.60 114 SER A O 1
ATOM 669 N N . GLY A 1 85 ? 106.824 -46.871 39.872 1.00 63.55 115 GLY A N 1
ATOM 670 C CA . GLY A 1 85 ? 106.932 -48.272 39.535 1.00 52.40 115 GLY A CA 1
ATOM 671 C C . GLY A 1 85 ? 105.594 -48.867 39.126 1.00 64.92 115 GLY A C 1
ATOM 672 O O . GLY A 1 85 ? 104.661 -48.171 38.709 1.00 67.36 115 GLY A O 1
ATOM 673 N N . THR A 1 86 ? 105.503 -50.183 39.270 1.00 62.55 116 THR A N 1
ATOM 674 C CA . THR A 1 86 ? 104.359 -50.949 38.802 1.00 61.92 116 THR A CA 1
ATOM 675 C C . THR A 1 86 ? 103.505 -51.401 39.978 1.00 64.39 116 THR A C 1
ATOM 676 O O . THR A 1 86 ? 103.855 -51.219 41.149 1.00 58.70 116 THR A O 1
ATOM 680 N N . ILE A 1 87 ? 102.358 -51.986 39.642 1.00 62.91 117 ILE A N 1
ATOM 681 C CA . ILE A 1 87 ? 101.486 -52.630 40.620 1.00 55.14 117 ILE A CA 1
ATOM 682 C C . ILE A 1 87 ? 101.843 -54.114 40.633 1.00 59.78 117 ILE A C 1
ATOM 683 O O . ILE A 1 87 ? 101.506 -54.825 39.671 1.00 62.82 117 ILE A O 1
ATOM 688 N N . PRO A 1 88 ? 102.538 -54.607 41.657 1.00 60.27 118 PRO A N 1
ATOM 689 C CA . PRO A 1 88 ? 102.969 -56.000 41.641 1.00 59.46 118 PRO A CA 1
ATOM 690 C C . PRO A 1 88 ? 101.781 -56.937 41.676 1.00 62.35 118 PRO A C 1
ATOM 691 O O . PRO A 1 88 ? 100.736 -56.628 42.279 1.00 58.99 118 PRO A O 1
ATOM 695 N N . PRO A 1 89 ? 101.904 -58.112 41.058 1.00 66.97 119 PRO A N 1
ATOM 696 C CA . PRO A 1 89 ? 100.808 -59.093 41.103 1.00 60.83 119 PRO A CA 1
ATOM 697 C C . PRO A 1 89 ? 100.465 -59.559 42.503 1.00 57.27 119 PRO A C 1
ATOM 698 O O . PRO A 1 89 ? 99.355 -60.061 42.716 1.00 59.32 119 PRO A O 1
ATOM 702 N N . GLN A 1 90 ? 101.382 -59.420 43.464 1.00 67.05 120 GLN A N 1
ATOM 703 C CA . GLN A 1 90 ? 101.118 -59.895 44.816 1.00 63.20 120 GLN A CA 1
ATOM 704 C C . GLN A 1 90 ? 99.987 -59.133 45.491 1.00 63.70 120 GLN A C 1
ATOM 705 O O . GLN A 1 90 ? 99.466 -59.600 46.509 1.00 72.80 120 GLN A O 1
ATOM 711 N N . PHE A 1 91 ? 99.592 -57.977 44.953 1.00 60.32 121 PHE A N 1
ATOM 712 C CA . PHE A 1 91 ? 98.408 -57.303 45.466 1.00 59.53 121 PHE A CA 1
ATOM 713 C C . PHE A 1 91 ? 97.173 -58.181 45.354 1.00 66.40 121 PHE A C 1
ATOM 714 O O . PHE A 1 91 ? 96.205 -57.972 46.094 1.00 62.90 121 PHE A O 1
ATOM 722 N N . GLY A 1 92 ? 97.191 -59.163 44.452 1.00 56.38 122 GLY A N 1
ATOM 723 C CA . GLY A 1 92 ? 96.089 -60.095 44.330 1.00 58.34 122 GLY A CA 1
ATOM 724 C C . GLY A 1 92 ? 96.025 -61.126 45.434 1.00 63.05 122 GLY A C 1
ATOM 725 O O . GLY A 1 92 ? 95.045 -61.878 45.498 1.00 68.28 122 GLY A O 1
ATOM 726 N N . ASP A 1 93 ? 97.032 -61.169 46.308 1.00 55.00 123 ASP A N 1
ATOM 727 C CA . ASP A 1 93 ? 97.094 -62.150 47.384 1.00 57.78 123 ASP A CA 1
ATOM 728 C C . ASP A 1 93 ? 96.321 -61.734 48.630 1.00 59.56 123 ASP A C 1
ATOM 729 O O . ASP A 1 93 ? 96.180 -62.553 49.544 1.00 65.69 123 ASP A O 1
ATOM 734 N N . PHE A 1 94 ? 95.833 -60.495 48.702 1.00 57.45 124 PHE A N 1
ATOM 735 C CA . PHE A 1 94 ? 95.089 -60.030 49.873 1.00 57.98 124 PHE A CA 1
ATOM 736 C C . PHE A 1 94 ? 93.649 -60.525 49.753 1.00 58.70 124 PHE A C 1
ATOM 737 O O . PHE A 1 94 ? 92.741 -59.810 49.323 1.00 52.01 124 PHE A O 1
ATOM 745 N N . SER A 1 95 ? 93.437 -61.769 50.192 1.00 47.24 125 SER A N 1
ATOM 746 C CA . SER A 1 95 ? 92.162 -62.437 49.959 1.00 43.47 125 SER A CA 1
ATOM 747 C C . SER A 1 95 ? 91.001 -61.738 50.646 1.00 53.84 125 SER A C 1
ATOM 748 O O . SER A 1 95 ? 89.849 -61.937 50.244 1.00 55.38 125 SER A O 1
ATOM 751 N N . LYS A 1 96 ? 91.274 -60.911 51.651 1.00 48.97 126 LYS A N 1
ATOM 752 C CA . LYS A 1 96 ? 90.235 -60.223 52.400 1.00 52.89 126 LYS A CA 1
ATOM 753 C C . LYS A 1 96 ? 90.033 -58.790 51.938 1.00 52.71 126 LYS A C 1
ATOM 754 O O . LYS A 1 96 ? 89.250 -58.059 52.549 1.00 57.52 126 LYS A O 1
ATOM 760 N N . LEU A 1 97 ? 90.715 -58.376 50.873 1.00 49.85 127 LEU A N 1
ATOM 761 C CA . LEU A 1 97 ? 90.700 -56.980 50.453 1.00 49.10 127 LEU A CA 1
ATOM 762 C C . LEU A 1 97 ? 89.311 -56.579 49.970 1.00 55.59 127 LEU A C 1
ATOM 763 O O . LEU A 1 97 ? 88.750 -57.208 49.066 1.00 54.36 127 LEU A O 1
ATOM 768 N N . ILE A 1 98 ? 88.769 -55.520 50.565 1.00 50.00 128 ILE A N 1
ATOM 769 C CA . ILE A 1 98 ? 87.480 -54.970 50.181 1.00 51.47 128 ILE A CA 1
ATOM 770 C C . ILE A 1 98 ? 87.631 -53.653 49.430 1.00 52.28 128 ILE A C 1
ATOM 771 O O . ILE A 1 98 ? 86.905 -53.398 48.467 1.00 46.95 128 ILE A O 1
ATOM 776 N N . TYR A 1 99 ? 88.571 -52.811 49.854 1.00 51.27 129 TYR A N 1
ATOM 777 C CA . 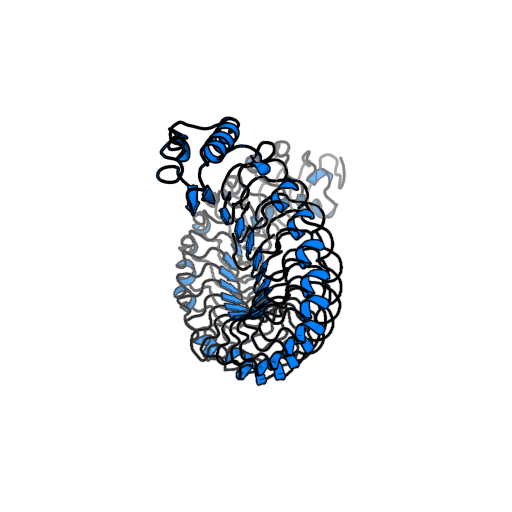TYR A 1 99 ? 88.780 -51.489 49.283 1.00 44.71 129 TYR A CA 1
ATOM 778 C C . TYR A 1 99 ? 90.241 -51.368 48.885 1.00 50.37 129 TYR A C 1
ATOM 779 O O . TYR A 1 99 ? 91.133 -51.605 49.706 1.00 60.65 129 TYR A O 1
ATOM 788 N N . PHE A 1 100 ? 90.482 -50.999 47.629 1.00 54.47 130 PHE A N 1
ATOM 789 C CA . PHE A 1 100 ? 91.829 -50.946 47.070 1.00 50.68 130 PHE A CA 1
ATOM 790 C C . PHE A 1 100 ? 91.977 -49.647 46.293 1.00 59.90 130 PHE A C 1
ATOM 791 O O . PHE A 1 100 ? 91.294 -49.452 45.281 1.00 54.22 130 PHE A O 1
ATOM 799 N N . ASP A 1 101 ? 92.862 -48.762 46.756 1.00 54.70 131 ASP A N 1
ATOM 800 C CA . ASP A 1 101 ? 93.004 -47.434 46.163 1.00 51.49 131 ASP A CA 1
ATOM 801 C C . ASP A 1 101 ? 94.483 -47.092 46.032 1.00 56.65 131 ASP A C 1
ATOM 802 O O . ASP A 1 101 ? 95.152 -46.836 47.039 1.00 61.93 131 ASP A O 1
ATOM 807 N N . LEU A 1 102 ? 94.988 -47.076 44.795 1.00 57.13 132 LEU A N 1
ATOM 808 C CA . LEU A 1 102 ? 96.321 -46.566 44.488 1.00 55.21 132 LEU A CA 1
ATOM 809 C C . LEU A 1 102 ? 96.269 -45.300 43.634 1.00 59.76 132 LEU A C 1
ATOM 810 O O . LEU A 1 102 ? 97.225 -44.989 42.920 1.00 61.52 132 LEU A O 1
ATOM 815 N N . SER A 1 103 ? 95.177 -44.543 43.728 1.00 57.53 133 SER A N 1
ATOM 816 C CA . SER A 1 103 ? 94.932 -43.430 42.821 1.00 58.34 133 SER A CA 1
ATOM 817 C C . SER A 1 103 ? 95.873 -42.256 43.090 1.00 59.84 133 SER A C 1
ATOM 818 O O . SER A 1 103 ? 96.489 -42.145 44.150 1.00 58.75 133 SER A O 1
ATOM 821 N N . ILE A 1 104 ? 95.959 -41.364 42.100 1.00 58.36 134 ILE A N 1
ATOM 822 C CA . ILE A 1 104 ? 96.743 -40.132 42.177 1.00 65.75 134 ILE A CA 1
ATOM 823 C C . ILE A 1 104 ? 98.167 -40.431 42.624 1.00 59.77 134 ILE A C 1
ATOM 824 O O . ILE A 1 104 ? 98.613 -39.987 43.689 1.00 59.14 134 ILE A O 1
ATOM 829 N N . ASN A 1 105 ? 98.877 -41.207 41.814 1.00 59.24 135 ASN A N 1
ATOM 830 C CA . ASN A 1 105 ? 100.271 -41.557 42.042 1.00 62.34 135 ASN A CA 1
ATOM 831 C C . ASN A 1 105 ? 100.985 -41.454 40.700 1.00 66.63 135 ASN A C 1
ATOM 832 O O . ASN A 1 105 ? 100.437 -40.944 39.718 1.00 67.75 135 ASN A O 1
ATOM 837 N N . GLN A 1 106 ? 102.216 -41.939 40.646 1.00 62.41 136 GLN A N 1
ATOM 838 C CA . GLN A 1 106 ? 102.960 -41.994 39.397 1.00 62.90 136 GLN A CA 1
ATOM 839 C C . GLN A 1 106 ? 103.243 -43.438 39.014 1.00 67.22 136 GLN A C 1
ATOM 840 O O . GLN A 1 106 ? 104.331 -43.780 38.553 1.00 70.96 136 GLN A O 1
ATOM 846 N N . LEU A 1 107 ? 102.249 -44.303 39.206 1.00 67.94 137 LEU A N 1
ATOM 847 C CA . LEU A 1 107 ? 102.395 -45.707 38.854 1.00 66.64 137 LEU A CA 1
ATOM 848 C C . LEU A 1 107 ? 102.363 -45.891 37.340 1.00 66.14 137 LEU A C 1
ATOM 849 O O . LEU A 1 107 ? 101.628 -45.203 36.626 1.00 63.80 137 LEU A O 1
ATOM 854 N N . VAL A 1 108 ? 103.153 -46.847 36.859 1.00 66.15 138 VAL A N 1
ATOM 855 C CA . VAL A 1 108 ? 103.289 -47.145 35.444 1.00 62.37 138 VAL A CA 1
ATOM 856 C C . VAL A 1 108 ? 103.078 -48.642 35.244 1.00 59.26 138 VAL A C 1
ATOM 857 O O . VAL A 1 108 ? 102.942 -49.402 36.200 1.00 62.80 138 VAL A O 1
ATOM 861 N N . GLY A 1 109 ? 103.071 -49.060 33.984 1.00 59.12 139 GLY A N 1
ATOM 862 C CA . GLY A 1 109 ? 102.897 -50.460 33.679 1.00 61.96 139 GLY A CA 1
ATOM 863 C C . GLY A 1 109 ? 101.438 -50.873 33.668 1.00 65.38 139 GLY A C 1
ATOM 864 O O . GLY A 1 109 ? 100.517 -50.064 33.813 1.00 59.16 139 GLY A O 1
ATOM 865 N N . GLU A 1 110 ? 101.234 -52.173 33.504 1.00 60.21 140 GLU A N 1
ATOM 866 C CA . GLU A 1 110 ? 99.896 -52.708 33.327 1.00 55.87 140 GLU A CA 1
ATOM 867 C C . GLU A 1 110 ? 99.279 -53.076 34.670 1.00 60.71 140 GLU A C 1
ATOM 868 O O . GLU A 1 110 ? 99.950 -53.154 35.700 1.00 63.06 140 GLU A O 1
ATOM 874 N N . ILE A 1 111 ? 97.968 -53.281 34.648 1.00 62.25 141 ILE A N 1
ATOM 875 C CA . ILE A 1 111 ? 97.242 -53.768 35.813 1.00 55.55 141 ILE A CA 1
ATOM 876 C C . ILE A 1 111 ? 97.438 -55.277 35.864 1.00 50.06 141 ILE A C 1
ATOM 877 O O . ILE A 1 111 ? 97.089 -55.973 34.900 1.00 58.29 141 ILE A O 1
ATOM 882 N N . PRO A 1 112 ? 97.999 -55.825 36.939 1.00 59.11 142 PRO A N 1
ATOM 883 C CA . PRO A 1 112 ? 98.178 -57.279 37.004 1.00 51.80 142 PRO A CA 1
ATOM 884 C C . PRO A 1 112 ? 96.834 -57.984 36.976 1.00 55.21 142 PRO A C 1
ATOM 885 O O . PRO A 1 112 ? 95.887 -57.580 37.655 1.00 54.58 142 PRO A O 1
ATOM 889 N N . SER A 1 113 ? 96.747 -59.043 36.168 1.00 51.39 143 SER A N 1
ATOM 890 C CA . SER A 1 113 ? 95.503 -59.798 36.115 1.00 54.06 143 SER A CA 1
ATOM 891 C C . SER A 1 113 ? 95.198 -60.478 37.441 1.00 59.00 143 SER A C 1
ATOM 892 O O . SER A 1 113 ? 94.053 -60.880 37.668 1.00 61.82 143 SER A O 1
ATOM 895 N N . GLU A 1 114 ? 96.187 -60.577 38.334 1.00 54.49 144 GLU A N 1
ATOM 896 C CA . GLU A 1 114 ? 95.986 -61.196 39.637 1.00 61.48 144 GLU A CA 1
ATOM 897 C C . GLU A 1 114 ? 94.982 -60.445 40.504 1.00 60.05 144 GLU A C 1
ATOM 898 O O . GLU A 1 114 ? 94.546 -60.993 41.522 1.00 60.69 144 GLU A O 1
ATOM 904 N N . LEU A 1 115 ? 94.611 -59.212 40.141 1.00 58.37 145 LEU A N 1
ATOM 905 C CA . LEU A 1 115 ? 93.541 -58.522 40.853 1.00 53.96 145 LEU A CA 1
ATOM 906 C C . LEU A 1 115 ? 92.233 -59.298 40.793 1.00 57.67 145 LEU A C 1
ATOM 907 O O . LEU A 1 115 ? 91.385 -59.136 41.679 1.00 54.61 145 LEU A O 1
ATOM 912 N N . GLY A 1 116 ? 92.055 -60.139 39.773 1.00 55.08 146 GLY A N 1
ATOM 913 C CA . GLY A 1 116 ? 90.891 -61.001 39.678 1.00 54.27 146 GLY A CA 1
ATOM 914 C C . GLY A 1 116 ? 90.827 -62.073 40.741 1.00 53.81 146 GLY A C 1
ATOM 915 O O . GLY A 1 116 ? 89.806 -62.761 40.846 1.00 58.80 146 GLY A O 1
ATOM 916 N N . LYS A 1 117 ? 91.897 -62.238 41.516 1.00 54.38 147 LYS A N 1
ATOM 917 C CA . LYS A 1 117 ? 91.879 -63.107 42.684 1.00 56.22 147 LYS A CA 1
ATOM 918 C C . LYS A 1 117 ? 91.168 -62.475 43.875 1.00 60.22 147 LYS A C 1
ATOM 919 O O . LYS A 1 117 ? 90.819 -63.193 44.819 1.00 62.77 147 LYS A O 1
ATOM 925 N N . LEU A 1 118 ? 90.955 -61.155 43.854 1.00 55.00 148 LEU A N 1
ATOM 926 C CA . LEU A 1 118 ? 90.457 -60.399 45.008 1.00 53.25 148 LEU A CA 1
ATOM 927 C C . LEU A 1 118 ? 88.933 -60.510 45.084 1.00 56.63 148 LEU A C 1
ATOM 928 O O . LEU A 1 118 ? 88.186 -59.543 44.918 1.00 59.61 148 LEU A O 1
ATOM 933 N N . SER A 1 119 ? 88.477 -61.731 45.372 1.00 54.56 149 SER A N 1
ATOM 934 C CA . SER A 1 119 ? 87.059 -62.059 45.294 1.00 49.38 149 SER A CA 1
ATOM 935 C C . SER A 1 119 ? 86.204 -61.268 46.277 1.00 52.45 149 SER A C 1
ATOM 936 O O . SER A 1 119 ? 84.975 -61.265 46.145 1.00 51.35 149 SER A O 1
ATOM 939 N N . ASN A 1 120 ? 86.803 -60.627 47.275 1.00 45.71 150 ASN A N 1
ATOM 940 C CA . ASN A 1 120 ? 86.036 -59.822 48.216 1.00 47.71 150 ASN A CA 1
ATOM 941 C C . ASN A 1 120 ? 86.035 -58.339 47.878 1.00 54.76 150 ASN A C 1
ATOM 942 O O . ASN A 1 120 ? 85.444 -57.550 48.623 1.00 53.21 150 ASN A O 1
ATOM 947 N N . LEU A 1 121 ? 86.658 -57.942 46.771 1.00 55.02 151 LEU A N 1
ATOM 948 C CA . LEU A 1 121 ? 86.794 -56.527 46.456 1.00 43.24 151 LEU A CA 1
ATOM 949 C C . LEU A 1 121 ? 85.441 -55.921 46.106 1.00 53.12 151 LEU A C 1
ATOM 950 O O . LEU A 1 121 ? 84.664 -56.500 45.341 1.00 55.27 151 LEU A O 1
ATOM 955 N N . GLU A 1 122 ? 85.161 -54.746 46.667 1.00 55.28 152 GLU A N 1
ATOM 956 C CA . GLU A 1 122 ? 83.958 -54.001 46.333 1.00 47.95 152 GLU A CA 1
ATOM 957 C C . GLU A 1 122 ? 84.239 -52.657 45.692 1.00 50.21 152 GLU A C 1
ATOM 958 O O . GLU A 1 122 ? 83.358 -52.126 45.009 1.00 54.20 152 GLU A O 1
ATOM 964 N N . THR A 1 123 ? 85.436 -52.103 45.876 1.00 52.43 153 THR A N 1
ATOM 965 C CA . THR A 1 123 ? 85.806 -50.820 45.294 1.00 47.80 153 THR A CA 1
ATOM 966 C C . THR A 1 123 ? 87.237 -50.906 44.784 1.00 55.26 153 THR A C 1
ATOM 967 O O . THR A 1 123 ? 88.145 -51.241 45.551 1.00 53.75 153 THR A O 1
ATOM 971 N N . LEU A 1 124 ? 87.436 -50.599 43.502 1.00 52.11 154 LEU A N 1
ATOM 972 C CA . LEU A 1 124 ? 88.756 -50.563 42.879 1.00 52.50 154 LEU A CA 1
ATOM 973 C C . LEU A 1 124 ? 89.022 -49.156 42.359 1.00 50.95 154 LEU A C 1
ATOM 974 O O . LEU A 1 124 ? 88.298 -48.673 41.482 1.00 53.63 154 LEU A O 1
ATOM 979 N N . HIS A 1 125 ? 90.068 -48.510 42.878 1.00 52.50 155 HIS A N 1
ATOM 980 C CA . HIS A 1 125 ? 90.426 -47.148 42.486 1.00 47.86 155 HIS A CA 1
ATOM 981 C C . HIS A 1 125 ? 91.883 -47.100 42.066 1.00 53.84 155 HIS A C 1
ATOM 982 O O . HIS A 1 125 ? 92.776 -47.313 42.892 1.00 51.82 155 HIS A O 1
ATOM 989 N N . LEU A 1 126 ? 92.124 -46.771 40.797 1.00 54.67 156 LEU A N 1
ATOM 990 C CA . LEU A 1 126 ? 93.478 -46.644 40.273 1.00 52.65 156 LEU A CA 1
ATOM 991 C C . LEU A 1 126 ? 93.609 -45.414 39.381 1.00 59.16 156 LEU A C 1
ATOM 992 O O . LEU A 1 126 ? 94.393 -45.417 38.425 1.00 60.52 156 LEU A O 1
ATOM 997 N N . VAL A 1 127 ? 92.848 -44.357 39.669 1.00 51.88 157 VAL A N 1
ATOM 998 C CA . VAL A 1 127 ? 92.753 -43.234 38.743 1.00 58.23 157 VAL A CA 1
ATOM 999 C C . VAL A 1 127 ? 94.003 -42.363 38.825 1.00 58.57 157 VAL A C 1
ATOM 1000 O O . VAL A 1 127 ? 94.740 -42.367 39.815 1.00 51.06 157 VAL A O 1
ATOM 1004 N N . GLU A 1 128 ? 94.227 -41.593 37.755 1.00 57.99 158 GLU A N 1
ATOM 1005 C CA . GLU A 1 128 ? 95.283 -40.580 37.694 1.00 54.87 158 GLU A CA 1
ATOM 1006 C C . GLU A 1 128 ? 96.663 -41.183 37.955 1.00 59.75 158 GLU A C 1
ATOM 1007 O O . GLU A 1 128 ? 97.407 -40.754 38.839 1.00 52.18 158 GLU A O 1
ATOM 1013 N N . ASN A 1 129 ? 96.973 -42.220 37.184 1.00 59.50 159 ASN A N 1
ATOM 1014 C CA . ASN A 1 129 ? 98.293 -42.827 37.090 1.00 54.50 159 ASN A CA 1
ATOM 1015 C C . ASN A 1 129 ? 98.661 -42.872 35.614 1.00 60.99 159 ASN A C 1
ATOM 1016 O O . ASN A 1 129 ? 97.988 -42.249 34.787 1.00 63.11 159 ASN A O 1
ATOM 1021 N N . LYS A 1 130 ? 99.744 -43.553 35.268 1.00 65.84 160 LYS A N 1
ATOM 1022 C CA . LYS A 1 130 ? 100.100 -43.744 33.869 1.00 60.69 160 LYS A CA 1
ATOM 1023 C C . LYS A 1 130 ? 100.053 -45.223 33.495 1.00 57.68 160 LYS A C 1
ATOM 1024 O O . LYS A 1 130 ? 100.905 -45.727 32.762 1.00 71.46 160 LYS A O 1
ATOM 1030 N N . LEU A 1 131 ? 99.032 -45.929 33.989 1.00 61.85 161 LEU A N 1
ATOM 1031 C CA . LEU A 1 131 ? 98.890 -47.354 33.716 1.00 62.56 161 LEU A CA 1
ATOM 1032 C C . LEU A 1 131 ? 98.495 -47.590 32.262 1.00 64.45 161 LEU A C 1
ATOM 1033 O O . LEU A 1 131 ? 97.509 -47.026 31.777 1.00 63.88 161 LEU A O 1
ATOM 1038 N N . ASN A 1 132 ? 99.266 -48.431 31.572 1.00 55.25 162 ASN A N 1
ATOM 1039 C CA . ASN A 1 132 ? 99.067 -48.766 30.166 1.00 56.83 162 ASN A CA 1
ATOM 1040 C C . ASN A 1 132 ? 98.626 -50.223 30.023 1.00 65.99 162 ASN A C 1
ATOM 1041 O O . ASN A 1 132 ? 98.376 -50.928 31.006 1.00 63.69 162 ASN A O 1
ATOM 1046 N N . GLY A 1 133 ? 98.505 -50.663 28.770 1.00 65.83 163 GLY A N 1
ATOM 1047 C CA . GLY A 1 133 ? 98.059 -52.007 28.468 1.00 53.93 163 GLY A CA 1
ATOM 1048 C C . GLY A 1 133 ? 96.553 -52.156 28.568 1.00 62.13 163 GLY A C 1
ATOM 1049 O O . GLY A 1 133 ? 95.802 -51.187 28.714 1.00 65.46 163 GLY A O 1
ATOM 1050 N N . SER A 1 134 ? 96.108 -53.406 28.489 1.00 63.88 164 SER A N 1
ATOM 1051 C CA . SER A 1 134 ? 94.683 -53.704 28.508 1.00 65.79 164 SER A CA 1
ATOM 1052 C C . SER A 1 134 ? 94.197 -53.931 29.932 1.00 59.28 164 SER A C 1
ATOM 1053 O O . SER A 1 134 ? 94.959 -54.326 30.818 1.00 58.47 164 SER A O 1
ATOM 1056 N N . ILE A 1 135 ? 92.914 -53.660 30.144 1.00 55.00 165 ILE A N 1
ATOM 1057 C CA . ILE A 1 135 ? 92.262 -53.962 31.412 1.00 49.63 165 ILE A CA 1
ATOM 1058 C C . ILE A 1 135 ? 92.127 -55.475 31.501 1.00 60.46 165 ILE A C 1
ATOM 1059 O O . ILE A 1 135 ? 91.547 -56.097 30.596 1.00 62.64 165 ILE A O 1
ATOM 1064 N N . PRO A 1 136 ? 92.663 -56.104 32.545 1.00 54.15 166 PRO A N 1
ATOM 1065 C CA . PRO A 1 136 ? 92.579 -57.565 32.650 1.00 51.74 166 PRO A CA 1
ATOM 1066 C C . PRO A 1 136 ? 91.138 -58.051 32.659 1.00 58.61 166 PRO A C 1
ATOM 1067 O O . PRO A 1 136 ? 90.280 -57.504 33.356 1.00 56.53 166 PRO A O 1
ATOM 1071 N N . SER A 1 137 ? 90.885 -59.108 31.889 1.00 63.01 167 SER A N 1
ATOM 1072 C CA . SER A 1 137 ? 89.542 -59.654 31.817 1.00 56.93 167 SER A CA 1
ATOM 1073 C C . SER A 1 137 ? 89.143 -60.341 33.116 1.00 61.40 167 SER A C 1
ATOM 1074 O O . SER A 1 137 ? 87.946 -60.447 33.409 1.00 55.70 167 SER A O 1
ATOM 1077 N N . GLU A 1 138 ? 90.114 -60.716 33.946 1.00 62.16 168 GLU A N 1
ATOM 1078 C CA . GLU A 1 138 ? 89.810 -61.417 35.187 1.00 61.81 168 GLU A CA 1
ATOM 1079 C C . GLU A 1 138 ? 89.183 -60.502 36.226 1.00 59.50 168 GLU A C 1
ATOM 1080 O O . GLU A 1 138 ? 88.624 -61.003 37.207 1.00 53.30 168 GLU A O 1
ATOM 1086 N N . ILE A 1 139 ? 89.259 -59.182 36.031 1.00 59.76 169 ILE A N 1
ATOM 1087 C CA . ILE A 1 139 ? 88.549 -58.253 36.906 1.00 52.95 169 ILE A CA 1
ATOM 1088 C C . ILE A 1 139 ? 87.050 -58.510 36.834 1.00 53.00 169 ILE A C 1
ATOM 1089 O O . ILE A 1 139 ? 86.316 -58.248 37.796 1.00 55.98 169 ILE A O 1
ATOM 1094 N N . GLY A 1 140 ? 86.577 -59.079 35.723 1.00 52.57 170 GLY A N 1
ATOM 1095 C CA . GLY A 1 140 ? 85.192 -59.493 35.607 1.00 46.93 170 GLY A CA 1
ATOM 1096 C C . GLY A 1 140 ? 84.783 -60.579 36.586 1.00 52.06 170 GLY A C 1
ATOM 1097 O O . GLY A 1 140 ? 83.583 -60.843 36.721 1.00 58.04 170 GLY A O 1
ATOM 1098 N N . ARG A 1 141 ? 85.738 -61.203 37.280 1.00 49.91 171 ARG A N 1
ATOM 1099 C CA . ARG A 1 141 ? 85.401 -62.213 38.277 1.00 45.41 171 ARG A CA 1
ATOM 1100 C C . ARG A 1 141 ? 84.924 -61.610 39.592 1.00 52.39 171 ARG A C 1
ATOM 1101 O O . ARG A 1 141 ? 84.313 -62.323 40.396 1.00 56.05 171 ARG A O 1
ATOM 1109 N N . LEU A 1 142 ? 85.184 -60.322 39.828 1.00 50.29 172 LEU A N 1
ATOM 1110 C CA . LEU A 1 142 ? 84.991 -59.710 41.144 1.00 51.68 172 LEU A CA 1
ATOM 1111 C C . LEU A 1 142 ? 83.538 -59.272 41.288 1.00 48.29 172 LEU A C 1
ATOM 1112 O O . LEU A 1 142 ? 83.192 -58.088 41.233 1.00 57.02 172 LEU A O 1
ATOM 1117 N N . THR A 1 143 ? 82.671 -60.258 41.507 1.00 43.06 173 THR A N 1
ATOM 1118 C CA . THR A 1 143 ? 81.242 -60.015 41.391 1.00 57.80 173 THR A CA 1
ATOM 1119 C C . THR A 1 143 ? 80.679 -59.191 42.539 1.00 51.35 173 THR A C 1
ATOM 1120 O O . THR A 1 143 ? 79.534 -58.739 42.444 1.00 57.69 173 THR A O 1
ATOM 1124 N N . LYS A 1 144 ? 81.441 -58.976 43.607 1.00 54.41 174 LYS A N 1
ATOM 1125 C CA . LYS A 1 144 ? 81.010 -58.036 44.634 1.00 41.94 174 LYS A CA 1
ATOM 1126 C C . LYS A 1 144 ? 81.357 -56.591 44.292 1.00 51.14 174 LYS A C 1
ATOM 1127 O O . LYS A 1 144 ? 81.028 -55.697 45.078 1.00 56.62 174 LYS A O 1
ATOM 1133 N N . LEU A 1 145 ? 82.016 -56.342 43.159 1.00 50.30 175 LEU A N 1
ATOM 1134 C CA . LEU A 1 145 ? 82.429 -54.986 42.820 1.00 54.02 175 LEU A CA 1
ATOM 1135 C C . LEU A 1 145 ? 81.228 -54.056 42.722 1.00 56.88 175 LEU A C 1
ATOM 1136 O O . LEU A 1 145 ? 80.268 -54.321 41.991 1.00 49.03 175 LEU A O 1
ATOM 1141 N N . HIS A 1 146 ? 81.297 -52.954 43.459 1.00 50.34 176 HIS A N 1
ATOM 1142 C CA . HIS A 1 146 ? 80.291 -51.908 43.400 1.00 42.77 176 HIS A CA 1
ATOM 1143 C C . HIS A 1 146 ? 80.690 -50.764 42.484 1.00 46.95 176 HIS A C 1
ATOM 1144 O O . HIS A 1 146 ? 79.824 -50.157 41.846 1.00 54.27 176 HIS A O 1
ATOM 1151 N N . GLU A 1 147 ? 81.983 -50.466 42.400 1.00 40.64 177 GLU A N 1
ATOM 1152 C CA . GLU A 1 147 ? 82.458 -49.320 41.645 1.00 49.18 177 GLU A CA 1
ATOM 1153 C C . GLU A 1 147 ? 83.876 -49.593 41.167 1.00 54.58 177 GLU A C 1
ATOM 1154 O O . GLU A 1 147 ? 84.718 -50.049 41.947 1.00 57.87 177 GLU A O 1
ATOM 1160 N N . ILE A 1 148 ? 84.126 -49.327 39.888 1.00 48.37 178 ILE A N 1
ATOM 1161 C CA . ILE A 1 148 ? 85.461 -49.389 39.302 1.00 45.05 178 ILE A CA 1
ATOM 1162 C C . ILE A 1 148 ? 85.789 -47.997 38.785 1.00 52.69 178 ILE A C 1
ATOM 1163 O O . ILE A 1 148 ? 85.032 -47.433 37.983 1.00 53.24 178 ILE A O 1
ATOM 1168 N N . ALA A 1 149 ? 86.909 -47.444 39.237 1.00 45.74 179 ALA A N 1
ATOM 1169 C CA . ALA A 1 149 ? 87.391 -46.152 38.756 1.00 48.45 179 ALA A CA 1
ATOM 1170 C C . ALA A 1 149 ? 88.822 -46.350 38.266 1.00 50.07 179 ALA A C 1
ATOM 1171 O O . ALA A 1 149 ? 89.751 -46.482 39.070 1.00 49.31 179 ALA A O 1
ATOM 1173 N N . LEU A 1 150 ? 88.983 -46.409 36.944 1.00 50.41 180 LEU A N 1
ATOM 1174 C CA . LEU A 1 150 ? 90.285 -46.521 36.299 1.00 55.46 180 LEU A CA 1
ATOM 1175 C C . LEU A 1 150 ? 90.591 -45.309 35.426 1.00 53.23 180 LEU A C 1
ATOM 1176 O O . LEU A 1 150 ? 91.442 -45.390 34.533 1.00 54.24 180 LEU A O 1
ATOM 1181 N N . TYR A 1 151 ? 89.932 -44.181 35.669 1.00 47.27 181 TYR A N 1
ATOM 1182 C CA . TYR A 1 151 ? 89.996 -43.087 34.714 1.00 50.71 181 TYR A CA 1
ATOM 1183 C C . TYR A 1 151 ? 91.322 -42.336 34.809 1.00 55.39 181 TYR A C 1
ATOM 1184 O O . TYR A 1 151 ? 92.053 -42.428 35.800 1.00 48.90 181 TYR A O 1
ATOM 1193 N N . ASP A 1 152 ? 91.610 -41.561 33.762 1.00 49.17 182 ASP A N 1
ATOM 1194 C CA . ASP A 1 152 ? 92.831 -40.763 33.680 1.00 52.80 182 ASP A CA 1
ATOM 1195 C C . ASP A 1 152 ? 94.083 -41.637 33.794 1.00 54.01 182 ASP A C 1
ATOM 1196 O O . ASP A 1 152 ? 94.867 -41.546 34.740 1.00 57.13 182 ASP A O 1
ATOM 1201 N N . ASN A 1 153 ? 94.229 -42.523 32.815 1.00 50.99 183 ASN A N 1
ATOM 1202 C CA . ASN A 1 153 ? 95.373 -43.416 32.703 1.00 50.43 183 ASN A CA 1
ATOM 1203 C C . ASN A 1 153 ? 95.745 -43.493 31.226 1.00 59.41 183 ASN A C 1
ATOM 1204 O O . ASN A 1 153 ? 95.282 -42.692 30.408 1.00 61.92 183 ASN A O 1
ATOM 1209 N N . LEU A 1 154 ? 96.615 -44.444 30.886 1.00 58.23 184 LEU A N 1
ATOM 1210 C CA . LEU A 1 154 ? 97.003 -44.703 29.504 1.00 56.69 184 LEU A CA 1
ATOM 1211 C C . LEU A 1 154 ? 96.551 -46.083 29.042 1.00 62.35 184 LEU A C 1
ATOM 1212 O O . LEU A 1 154 ? 97.246 -46.749 28.270 1.00 57.42 184 LEU A O 1
ATOM 1217 N N . LEU A 1 155 ? 95.393 -46.527 29.520 1.00 58.74 185 LEU A N 1
ATOM 1218 C CA . LEU A 1 155 ? 94.912 -47.863 29.197 1.00 58.35 185 LEU A CA 1
ATOM 1219 C C . LEU A 1 155 ? 94.469 -47.947 27.740 1.00 61.28 185 LEU A C 1
ATOM 1220 O O . LEU A 1 155 ? 93.871 -47.015 27.197 1.00 59.91 185 LEU A O 1
ATOM 1225 N N . THR A 1 156 ? 94.772 -49.071 27.107 1.00 57.59 186 THR A N 1
ATOM 1226 C CA . THR A 1 156 ? 94.384 -49.341 25.732 1.00 54.97 186 THR A CA 1
ATOM 1227 C C . THR A 1 156 ? 93.569 -50.633 25.699 1.00 59.12 186 THR A C 1
ATOM 1228 O O . THR A 1 156 ? 93.246 -51.216 26.739 1.00 64.33 186 THR A O 1
ATOM 1232 N N . GLY A 1 157 ? 93.231 -51.076 24.491 1.00 55.32 187 GLY A N 1
ATOM 1233 C CA . GLY A 1 157 ? 92.475 -52.292 24.318 1.00 52.08 187 GLY A CA 1
ATOM 1234 C C . GLY A 1 157 ? 90.990 -52.111 24.565 1.00 61.68 187 GLY A C 1
ATOM 1235 O O . GLY A 1 157 ? 90.516 -51.033 24.943 1.00 53.88 187 GLY A O 1
ATOM 1236 N N . PRO A 1 158 ? 90.223 -53.168 24.328 1.00 59.59 188 PRO A N 1
ATOM 1237 C CA . PRO A 1 158 ? 88.777 -53.100 24.538 1.00 52.49 188 PRO A CA 1
ATOM 1238 C C . PRO A 1 158 ? 88.401 -53.234 26.003 1.00 59.72 188 PRO A C 1
ATOM 1239 O O . PRO A 1 158 ? 89.152 -53.759 26.830 1.00 58.63 188 PRO A O 1
ATOM 1243 N N . ILE A 1 159 ? 87.200 -52.762 26.307 1.00 57.17 189 ILE A N 1
ATOM 1244 C CA . ILE A 1 159 ? 86.615 -53.059 27.616 1.00 48.06 189 ILE A CA 1
ATOM 1245 C C . ILE A 1 159 ? 86.301 -54.547 27.669 1.00 59.20 189 ILE A C 1
ATOM 1246 O O . ILE A 1 159 ? 85.616 -55.063 26.764 1.00 52.56 189 ILE A O 1
ATOM 1251 N N . PRO A 1 160 ? 86.773 -55.276 28.676 1.00 55.96 190 PRO A N 1
ATOM 1252 C CA . PRO A 1 160 ? 86.557 -56.728 28.692 1.00 50.73 190 PRO A CA 1
ATOM 1253 C C . PRO A 1 160 ? 85.072 -57.057 28.719 1.00 52.48 190 PRO A C 1
ATOM 1254 O O . PRO A 1 160 ? 84.298 -56.456 29.468 1.00 58.53 190 PRO A O 1
ATOM 1258 N N . SER A 1 161 ? 84.675 -58.019 27.887 1.00 47.75 191 SER A N 1
ATOM 1259 C CA . SER A 1 161 ? 83.282 -58.442 27.893 1.00 56.36 191 SER A CA 1
ATOM 1260 C C . SER A 1 161 ? 82.901 -59.130 29.196 1.00 54.02 191 SER A C 1
ATOM 1261 O O . SER A 1 161 ? 81.711 -59.193 29.526 1.00 54.96 191 SER A O 1
ATOM 1264 N N . SER A 1 162 ? 83.884 -59.612 29.958 1.00 57.66 192 SER A N 1
ATOM 1265 C CA . SER A 1 162 ? 83.600 -60.187 31.267 1.00 56.79 192 SER A CA 1
ATOM 1266 C C . SER A 1 162 ? 83.015 -59.168 32.228 1.00 57.26 192 SER A C 1
ATOM 1267 O O . SER A 1 162 ? 82.434 -59.559 33.245 1.00 56.75 192 SER A O 1
ATOM 1270 N N . PHE A 1 163 ? 83.182 -57.873 31.950 1.00 53.95 193 PHE A N 1
ATOM 1271 C CA . PHE A 1 163 ? 82.619 -56.860 32.831 1.00 53.50 193 PHE A CA 1
ATOM 1272 C C . PHE A 1 163 ? 81.104 -56.952 32.910 1.00 54.62 193 PHE A C 1
ATOM 1273 O O . PHE A 1 163 ? 80.515 -56.471 33.885 1.00 55.00 193 PHE A O 1
ATOM 1281 N N . GLY A 1 164 ? 80.462 -57.572 31.917 1.00 53.95 194 GLY A N 1
ATOM 1282 C CA . GLY A 1 164 ? 79.032 -57.819 31.996 1.00 55.04 194 GLY A CA 1
ATOM 1283 C C . GLY A 1 164 ? 78.648 -58.776 33.103 1.00 54.41 194 GLY A C 1
ATOM 1284 O O . GLY A 1 164 ? 77.476 -58.828 33.489 1.00 60.86 194 GLY A O 1
ATOM 1285 N N . ASN A 1 165 ? 79.613 -59.529 33.625 1.00 59.48 195 ASN A N 1
ATOM 1286 C CA . ASN A 1 165 ? 79.390 -60.468 34.715 1.00 63.54 195 ASN A CA 1
ATOM 1287 C C . ASN A 1 165 ? 79.371 -59.801 36.087 1.00 58.62 195 ASN A C 1
ATOM 1288 O O . ASN A 1 165 ? 79.104 -60.483 37.081 1.00 60.40 195 ASN A O 1
ATOM 1293 N N . LEU A 1 166 ? 79.649 -58.496 36.166 1.00 60.08 196 LEU A N 1
ATOM 1294 C CA . LEU A 1 166 ? 79.712 -57.776 37.441 1.00 55.00 196 LEU A CA 1
ATOM 1295 C C . LEU A 1 166 ? 78.306 -57.301 37.797 1.00 61.33 196 LEU A C 1
ATOM 1296 O O . LEU A 1 166 ? 77.936 -56.138 37.622 1.00 58.28 196 LEU A O 1
ATOM 1301 N N . THR A 1 167 ? 77.508 -58.235 38.323 1.00 61.63 197 THR A N 1
ATOM 1302 C CA . THR A 1 167 ? 76.079 -57.999 38.498 1.00 65.43 197 THR A CA 1
ATOM 1303 C C . THR A 1 167 ? 75.764 -56.961 39.571 1.00 58.11 197 THR A C 1
ATOM 1304 O O . THR A 1 167 ? 74.617 -56.507 39.641 1.00 52.09 197 THR A O 1
ATOM 1308 N N . ASN A 1 168 ? 76.732 -56.578 40.401 1.00 57.10 198 ASN A N 1
ATOM 1309 C CA . ASN A 1 168 ? 76.512 -55.583 41.444 1.00 58.89 198 ASN A CA 1
ATOM 1310 C C . ASN A 1 168 ? 77.160 -54.244 41.139 1.00 57.31 198 ASN A C 1
ATOM 1311 O O . ASN A 1 168 ? 77.030 -53.311 41.940 1.00 57.93 198 ASN A O 1
ATOM 1316 N N . LEU A 1 169 ? 77.855 -54.126 40.014 1.00 55.47 199 LEU A N 1
ATOM 1317 C CA . LEU A 1 169 ? 78.516 -52.878 39.675 1.00 48.78 199 LEU A CA 1
ATOM 1318 C C . LEU A 1 169 ? 77.493 -51.761 39.543 1.00 58.81 199 LEU A C 1
ATOM 1319 O O . LEU A 1 169 ? 76.465 -51.916 38.877 1.00 53.44 199 LEU A O 1
ATOM 1324 N N . ALA A 1 170 ? 77.769 -50.641 40.202 1.00 51.26 200 ALA A N 1
ATOM 1325 C CA . ALA A 1 170 ? 76.941 -49.447 40.111 1.00 44.85 200 ALA A CA 1
ATOM 1326 C C . ALA A 1 170 ? 77.586 -48.333 39.306 1.00 56.40 200 ALA A C 1
ATOM 1327 O O . ALA A 1 170 ? 76.887 -47.613 38.589 1.00 50.76 200 ALA A O 1
ATOM 1329 N N . ASN A 1 171 ? 78.903 -48.171 39.420 1.00 45.12 201 ASN A N 1
ATOM 1330 C CA . ASN A 1 171 ? 79.627 -47.092 38.765 1.00 45.05 201 ASN A CA 1
ATOM 1331 C C . ASN A 1 171 ? 80.807 -47.664 38.001 1.00 53.71 201 ASN A C 1
ATOM 1332 O O . ASN A 1 171 ? 81.630 -48.385 38.572 1.00 54.14 201 ASN A O 1
ATOM 1337 N N . LEU A 1 172 ? 80.896 -47.320 36.719 1.00 47.52 202 LEU A N 1
ATOM 1338 C CA . LEU A 1 172 ? 82.020 -47.696 35.871 1.00 43.66 202 LEU A CA 1
ATOM 1339 C C . LEU A 1 172 ? 82.623 -46.411 35.314 1.00 55.48 202 LEU A C 1
ATOM 1340 O O . LEU A 1 172 ? 82.005 -45.739 34.479 1.00 56.22 202 LEU A O 1
ATOM 1345 N N . TYR A 1 173 ? 83.814 -46.058 35.794 1.00 45.43 203 TYR A N 1
ATOM 1346 C CA . TYR A 1 173 ? 84.516 -44.848 35.381 1.00 49.74 203 TYR A CA 1
ATOM 1347 C C . TYR A 1 173 ? 85.803 -45.238 34.666 1.00 52.54 203 TYR A C 1
ATOM 1348 O O . TYR A 1 173 ? 86.787 -45.610 35.313 1.00 50.61 203 TYR A O 1
ATOM 1357 N N . LEU A 1 174 ? 85.813 -45.114 33.337 1.00 56.15 204 LEU A N 1
ATOM 1358 C CA . LEU A 1 174 ? 86.988 -45.463 32.547 1.00 48.35 204 LEU A CA 1
ATOM 1359 C C . LEU A 1 174 ? 87.415 -44.321 31.632 1.00 55.34 204 LEU A C 1
ATOM 1360 O O . LEU A 1 174 ? 88.207 -44.539 30.707 1.00 50.88 204 LEU A O 1
ATOM 1365 N N . PHE A 1 175 ? 86.936 -43.106 31.894 1.00 52.61 205 PHE A N 1
ATOM 1366 C CA . PHE A 1 175 ? 87.157 -42.000 30.978 1.00 49.65 205 PHE A CA 1
ATOM 1367 C C . PHE A 1 175 ? 88.610 -41.524 31.039 1.00 51.22 205 PHE A C 1
ATOM 1368 O O . PHE A 1 175 ? 89.378 -41.884 31.933 1.00 53.27 205 PHE A O 1
ATOM 1376 N N . ILE A 1 176 ? 88.981 -40.706 30.055 1.00 53.79 206 ILE A N 1
ATOM 1377 C CA . ILE A 1 176 ? 90.357 -40.250 29.870 1.00 57.08 206 ILE A CA 1
ATOM 1378 C C . ILE A 1 176 ? 91.294 -41.455 29.812 1.00 51.08 206 ILE A C 1
ATOM 1379 O O . ILE A 1 176 ? 92.135 -41.661 30.695 1.00 51.40 206 ILE A O 1
ATOM 1384 N N . ASN A 1 177 ? 91.135 -42.268 28.776 1.00 53.26 207 ASN A N 1
ATOM 1385 C CA . ASN A 1 177 ? 92.042 -43.370 28.490 1.00 51.72 207 ASN A CA 1
ATOM 1386 C C . ASN A 1 177 ? 92.138 -43.497 26.977 1.00 52.83 207 ASN A C 1
ATOM 1387 O O . ASN A 1 177 ? 91.684 -42.623 26.234 1.00 55.89 207 ASN A O 1
ATOM 1392 N N . SER A 1 178 ? 92.732 -44.587 26.517 1.00 56.80 208 SER A N 1
ATOM 1393 C CA . SER A 1 178 ? 92.797 -44.882 25.094 1.00 60.38 208 SER A CA 1
ATOM 1394 C C . SER A 1 178 ? 92.141 -46.221 24.787 1.00 58.90 208 SER A C 1
ATOM 1395 O O . SER A 1 178 ? 92.610 -46.985 23.941 1.00 59.40 208 SER A O 1
ATOM 1398 N N . LEU A 1 179 ? 91.050 -46.524 25.492 1.00 50.98 209 LEU A N 1
ATOM 1399 C CA . LEU A 1 179 ? 90.307 -47.748 25.229 1.00 55.19 209 LEU A CA 1
ATOM 1400 C C . LEU A 1 179 ? 89.774 -47.744 23.801 1.00 57.89 209 LEU A C 1
ATOM 1401 O O . LEU A 1 179 ? 89.399 -46.701 23.259 1.00 56.23 209 LEU A O 1
ATOM 1406 N N . SER A 1 180 ? 89.740 -48.924 23.193 1.00 50.50 210 SER A N 1
ATOM 1407 C CA . SER A 1 180 ? 89.484 -49.048 21.768 1.00 57.49 210 SER A CA 1
ATOM 1408 C C . SER A 1 180 ? 88.512 -50.198 21.548 1.00 53.48 210 SER A C 1
ATOM 1409 O O . SER A 1 180 ? 87.897 -50.713 22.485 1.00 55.75 210 SER A O 1
ATOM 1412 N N . GLY A 1 181 ? 88.338 -50.563 20.284 1.00 59.79 211 GLY A N 1
ATOM 1413 C CA . GLY A 1 181 ? 87.454 -51.637 19.917 1.00 54.48 211 GLY A CA 1
ATOM 1414 C C . GLY A 1 181 ? 86.014 -51.252 20.156 1.00 60.43 211 GLY A C 1
ATOM 1415 O O . GLY A 1 181 ? 85.702 -50.128 20.569 1.00 55.54 211 GLY A O 1
ATOM 1416 N N . PRO A 1 182 ? 85.106 -52.186 19.903 1.00 58.53 212 PRO A N 1
ATOM 1417 C CA . PRO A 1 182 ? 83.688 -51.926 20.159 1.00 62.17 212 PRO A CA 1
ATOM 1418 C C . PRO A 1 182 ? 83.337 -52.117 21.623 1.00 54.16 212 PRO A C 1
ATOM 1419 O O . PRO A 1 182 ? 83.916 -52.947 22.327 1.00 48.50 212 PRO A O 1
ATOM 1423 N N . ILE A 1 183 ? 82.378 -51.318 22.080 1.00 64.10 213 ILE A N 1
ATOM 1424 C CA . ILE A 1 183 ? 81.807 -51.495 23.411 1.00 57.56 213 ILE A CA 1
ATOM 1425 C C . ILE A 1 183 ? 81.178 -52.882 23.458 1.00 55.97 213 ILE A C 1
ATOM 1426 O O . ILE A 1 183 ? 80.318 -53.198 22.622 1.00 58.79 213 ILE A O 1
ATOM 1431 N N . PRO A 1 184 ? 81.575 -53.738 24.394 1.00 52.90 214 PRO A N 1
ATOM 1432 C CA . PRO A 1 184 ? 81.014 -55.087 24.448 1.00 54.91 214 PRO A CA 1
ATOM 1433 C C . PRO A 1 184 ? 79.542 -55.044 24.806 1.00 59.54 214 PRO A C 1
ATOM 1434 O O . PRO A 1 184 ? 79.148 -54.392 25.787 1.00 52.86 214 PRO A O 1
ATOM 1438 N N . PRO A 1 185 ? 78.693 -55.718 24.027 1.00 59.69 215 PRO A N 1
ATOM 1439 C CA . PRO A 1 185 ? 77.250 -55.677 24.311 1.00 57.33 215 PRO A CA 1
ATOM 1440 C C . PRO A 1 185 ? 76.889 -56.283 25.649 1.00 51.66 215 PRO A C 1
ATOM 1441 O O . PRO A 1 185 ? 75.795 -56.012 26.160 1.00 56.77 215 PRO A O 1
ATOM 1445 N N . GLU A 1 186 ? 77.778 -57.081 26.244 1.00 47.73 216 GLU A N 1
ATOM 1446 C CA . GLU A 1 186 ? 77.491 -57.677 27.541 1.00 45.90 216 GLU A CA 1
ATOM 1447 C C . GLU A 1 186 ? 77.332 -56.631 28.638 1.00 58.67 216 GLU A C 1
ATOM 1448 O O . GLU A 1 186 ? 76.801 -56.950 29.707 1.00 57.44 216 GLU A O 1
ATOM 1454 N N . LEU A 1 187 ? 77.767 -55.389 28.397 1.00 56.08 217 LEU A N 1
ATOM 1455 C CA . LEU A 1 187 ? 77.559 -54.330 29.376 1.00 50.76 217 LEU A CA 1
ATOM 1456 C C . LEU A 1 187 ? 76.082 -54.118 29.675 1.00 51.11 217 LEU A C 1
ATOM 1457 O O . LEU A 1 187 ? 75.744 -53.593 30.743 1.00 51.55 217 LEU A O 1
ATOM 1462 N N . GLY A 1 188 ? 75.197 -54.508 28.757 1.00 46.64 218 GLY A N 1
ATOM 1463 C CA . GLY A 1 188 ? 73.769 -54.402 28.996 1.00 56.93 218 GLY A CA 1
ATOM 1464 C C . GLY A 1 188 ? 73.241 -55.321 30.078 1.00 56.44 218 GLY A C 1
ATOM 1465 O O . GLY A 1 188 ? 72.095 -55.147 30.508 1.00 60.29 218 GLY A O 1
ATOM 1466 N N . ASN A 1 189 ? 74.043 -56.281 30.533 1.00 52.29 219 ASN A N 1
ATOM 1467 C CA . ASN A 1 189 ? 73.646 -57.146 31.635 1.00 53.51 219 ASN A CA 1
ATOM 1468 C C . ASN A 1 189 ? 73.857 -56.497 32.997 1.00 54.29 219 ASN A C 1
ATOM 1469 O O . ASN A 1 189 ? 73.436 -57.069 34.007 1.00 53.30 219 ASN A O 1
ATOM 1474 N N . LEU A 1 190 ? 74.490 -55.323 33.049 1.00 47.90 220 LEU A N 1
ATOM 1475 C CA . LEU A 1 190 ? 74.802 -54.656 34.312 1.00 46.18 220 LEU A CA 1
ATOM 1476 C C . LEU A 1 190 ? 73.542 -53.969 34.826 1.00 54.06 220 LEU A C 1
ATOM 1477 O O . LEU A 1 190 ? 73.370 -52.750 34.739 1.00 58.25 220 LEU A O 1
ATOM 1482 N N . SER A 1 191 ? 72.642 -54.779 35.387 1.00 43.70 221 SER A N 1
ATOM 1483 C CA . SER A 1 191 ? 71.336 -54.263 35.784 1.00 55.90 221 SER A CA 1
ATOM 1484 C C . SER A 1 191 ? 71.413 -53.343 36.997 1.00 58.46 221 SER A C 1
ATOM 1485 O O . SER A 1 191 ? 70.479 -52.572 37.235 1.00 54.01 221 SER A O 1
ATOM 1488 N N . SER A 1 192 ? 72.492 -53.408 37.771 1.00 59.13 222 SER A N 1
ATOM 1489 C CA . SER A 1 192 ? 72.671 -52.487 38.882 1.00 59.87 222 SER A CA 1
ATOM 1490 C C . SER A 1 192 ? 73.392 -51.207 38.480 1.00 57.10 222 SER A C 1
ATOM 1491 O O . SER A 1 192 ? 73.521 -50.303 39.314 1.00 50.57 222 SER A O 1
ATOM 1494 N N . LEU A 1 193 ? 73.859 -51.111 37.236 1.00 48.80 223 LEU A N 1
ATOM 1495 C CA . LEU A 1 193 ? 74.621 -49.947 36.801 1.00 52.12 223 LEU A CA 1
ATOM 1496 C C . LEU A 1 193 ? 73.809 -48.667 36.949 1.00 55.21 223 LEU A C 1
ATOM 1497 O O . LEU A 1 193 ? 72.640 -48.603 36.555 1.00 50.46 223 LEU A O 1
ATOM 1502 N N . ALA A 1 194 ? 74.438 -47.647 37.522 1.00 44.89 224 ALA A N 1
ATOM 1503 C CA . ALA A 1 194 ? 73.845 -46.326 37.669 1.00 48.79 224 ALA A CA 1
ATOM 1504 C C . ALA A 1 194 ? 74.572 -45.263 36.869 1.00 54.78 224 ALA A C 1
ATOM 1505 O O . ALA A 1 194 ? 73.938 -44.350 36.335 1.00 50.31 224 ALA A O 1
ATOM 1507 N N . GLU A 1 195 ? 75.894 -45.360 36.783 1.00 45.97 225 GLU A N 1
ATOM 1508 C CA . GLU A 1 195 ? 76.707 -44.374 36.090 1.00 46.27 225 GLU A CA 1
ATOM 1509 C C . GLU A 1 195 ? 77.713 -45.107 35.223 1.00 56.81 225 GLU A C 1
ATOM 1510 O O . GLU A 1 195 ? 78.478 -45.939 35.721 1.00 50.77 225 GLU A O 1
ATOM 1516 N N . LEU A 1 196 ? 77.689 -44.813 33.926 1.00 49.67 226 LEU A N 1
ATOM 1517 C CA . LEU A 1 196 ? 78.576 -45.431 32.948 1.00 45.91 226 LEU A CA 1
ATOM 1518 C C . LEU A 1 196 ? 79.300 -44.301 32.230 1.00 48.10 226 LEU A C 1
ATOM 1519 O O . LEU A 1 196 ? 78.700 -43.591 31.416 1.00 51.93 226 LEU A O 1
ATOM 1524 N N . CYS A 1 197 ? 80.572 -44.111 32.557 1.00 47.48 227 CYS A N 1
ATOM 1525 C CA . CYS A 1 197 ? 81.368 -43.009 32.026 1.00 46.38 227 CYS A CA 1
ATOM 1526 C C . CYS A 1 197 ? 82.552 -43.583 31.248 1.00 55.49 227 CYS A C 1
ATOM 1527 O O . CYS A 1 197 ? 83.603 -43.877 31.822 1.00 55.58 227 CYS A O 1
ATOM 1530 N N . LEU A 1 198 ? 82.365 -43.749 29.938 1.00 45.01 228 LEU A N 1
ATOM 1531 C CA . LEU A 1 198 ? 83.401 -44.219 29.028 1.00 51.27 228 LEU A CA 1
ATOM 1532 C C . LEU A 1 198 ? 83.938 -43.105 28.136 1.00 50.60 228 LEU A C 1
ATOM 1533 O O . LEU A 1 198 ? 84.659 -43.382 27.172 1.00 56.31 228 LEU A O 1
ATOM 1538 N N . ASP A 1 199 ? 83.594 -41.857 28.433 1.00 52.33 229 ASP A N 1
ATOM 1539 C CA . ASP A 1 199 ? 83.922 -40.731 27.574 1.00 59.96 229 ASP A CA 1
ATOM 1540 C C . ASP A 1 199 ? 85.435 -40.546 27.454 1.00 56.31 229 ASP A C 1
ATOM 1541 O O . ASP A 1 199 ? 86.225 -41.107 28.213 1.00 49.46 229 ASP A O 1
ATOM 1546 N N . ARG A 1 200 ? 85.826 -39.721 26.481 1.00 55.67 230 ARG A N 1
ATOM 1547 C CA . ARG A 1 200 ? 87.225 -39.355 26.255 1.00 54.29 230 ARG A CA 1
ATOM 1548 C C . ARG A 1 200 ? 88.111 -40.591 26.126 1.00 54.05 230 ARG A C 1
ATOM 1549 O O . ARG A 1 200 ? 89.124 -40.747 26.810 1.00 53.39 230 ARG A O 1
ATOM 1557 N N . ASN A 1 201 ? 87.681 -41.497 25.256 1.00 56.76 231 ASN A N 1
ATOM 1558 C CA . ASN A 1 201 ? 88.447 -42.674 24.875 1.00 52.06 231 ASN A CA 1
ATOM 1559 C C . ASN A 1 201 ? 88.531 -42.722 23.357 1.00 56.39 231 ASN A C 1
ATOM 1560 O O . ASN A 1 201 ? 88.158 -41.755 22.685 1.00 66.43 231 ASN A O 1
ATOM 1565 N N . LYS A 1 202 ? 89.040 -43.818 22.807 1.00 57.43 232 LYS A N 1
ATOM 1566 C CA . LYS A 1 202 ? 89.032 -44.038 21.365 1.00 58.66 232 LYS A CA 1
ATOM 1567 C C . LYS A 1 202 ? 88.131 -45.216 21.013 1.00 59.41 232 LYS A C 1
ATOM 1568 O O . LYS A 1 202 ? 88.443 -46.021 20.134 1.00 55.36 232 LYS A O 1
ATOM 1574 N N . LEU A 1 203 ? 86.999 -45.323 21.707 1.00 58.77 233 LEU A N 1
ATOM 1575 C CA . LEU A 1 203 ? 86.051 -46.396 21.445 1.00 50.60 233 LEU A CA 1
ATOM 1576 C C . LEU A 1 203 ? 85.464 -46.256 20.047 1.00 60.15 233 LEU A C 1
ATOM 1577 O O . LEU A 1 203 ? 85.116 -45.156 19.610 1.00 56.65 233 LEU A O 1
ATOM 1582 N N . THR A 1 204 ? 85.361 -47.379 19.341 1.00 52.00 234 THR A N 1
ATOM 1583 C CA . THR A 1 204 ? 84.765 -47.424 18.012 1.00 52.00 234 THR A CA 1
ATOM 1584 C C . THR A 1 204 ? 83.549 -48.349 18.021 1.00 58.30 234 THR A C 1
ATOM 1585 O O . THR A 1 204 ? 83.150 -48.883 19.059 1.00 61.32 234 THR A O 1
ATOM 1589 N N . GLY A 1 205 ? 82.970 -48.551 16.839 1.00 46.15 235 GLY A N 1
ATOM 1590 C CA . GLY A 1 205 ? 81.834 -49.437 16.706 1.00 51.82 235 GLY A CA 1
ATOM 1591 C C . GLY A 1 205 ? 80.522 -48.766 17.064 1.00 52.37 235 GLY A C 1
ATOM 1592 O O . GLY A 1 205 ? 80.438 -47.556 17.282 1.00 52.51 235 GLY A O 1
ATOM 1593 N N . GLN A 1 206 ? 79.477 -49.588 17.141 1.00 59.36 236 GLN A N 1
ATOM 1594 C CA . GLN A 1 206 ? 78.140 -49.106 17.453 1.00 57.45 236 GLN A CA 1
ATOM 1595 C C . GLN A 1 206 ? 77.884 -49.131 18.953 1.00 58.42 236 GLN A C 1
ATOM 1596 O O . GLN A 1 206 ? 78.414 -49.976 19.680 1.00 54.35 236 GLN A O 1
ATOM 1602 N N . ILE A 1 207 ? 77.063 -48.190 19.409 1.00 51.99 237 ILE A N 1
ATOM 1603 C CA . ILE A 1 207 ? 76.485 -48.253 20.748 1.00 50.92 237 ILE A CA 1
ATOM 1604 C C . ILE A 1 207 ? 75.641 -49.519 20.817 1.00 55.59 237 ILE A C 1
ATOM 1605 O O . ILE A 1 207 ? 74.698 -49.665 20.025 1.00 62.56 237 ILE A O 1
ATOM 1610 N N . PRO A 1 208 ? 75.925 -50.445 21.735 1.00 56.01 238 PRO A N 1
ATOM 1611 C CA . PRO A 1 208 ? 75.189 -51.719 21.750 1.00 53.85 238 PRO A CA 1
ATOM 1612 C C . PRO A 1 208 ? 73.698 -51.509 21.974 1.00 59.30 238 PRO A C 1
ATOM 1613 O O . PRO A 1 208 ? 73.281 -50.710 22.817 1.00 51.10 238 PRO A O 1
ATOM 1617 N N . SER A 1 209 ? 72.887 -52.243 21.209 1.00 53.64 239 SER A N 1
ATOM 1618 C CA . SER A 1 209 ? 71.442 -52.128 21.377 1.00 59.14 239 SER A CA 1
ATOM 1619 C C . SER A 1 209 ? 70.961 -52.748 22.681 1.00 55.54 239 SER A C 1
ATOM 1620 O O . SER A 1 209 ? 69.815 -52.513 23.077 1.00 64.65 239 SER A O 1
ATOM 1623 N N . SER A 1 210 ? 71.809 -53.525 23.352 1.00 53.81 240 SER A N 1
ATOM 1624 C CA . SER A 1 210 ? 71.482 -54.061 24.663 1.00 57.07 240 SER A CA 1
ATOM 1625 C C . SER A 1 210 ? 71.479 -52.999 25.756 1.00 57.05 240 SER A C 1
ATOM 1626 O O . SER A 1 210 ? 71.020 -53.290 26.866 1.00 54.64 240 SER A O 1
ATOM 1629 N N . PHE A 1 211 ? 71.975 -51.787 25.479 1.00 47.89 241 PHE A N 1
ATOM 1630 C CA . PHE A 1 211 ? 71.950 -50.732 26.489 1.00 49.85 241 PHE A CA 1
ATOM 1631 C C . PHE A 1 211 ? 70.531 -50.414 26.946 1.00 57.71 241 PHE A C 1
ATOM 1632 O O . PHE A 1 211 ? 70.347 -49.895 28.054 1.00 51.96 241 PHE A O 1
ATOM 1640 N N . GLY A 1 212 ? 69.523 -50.747 26.138 1.00 49.38 242 GLY A N 1
ATOM 1641 C CA . GLY A 1 212 ? 68.147 -50.533 26.538 1.00 56.64 242 GLY A CA 1
ATOM 1642 C C . GLY A 1 212 ? 67.732 -51.332 27.751 1.00 60.66 242 GLY A C 1
ATOM 1643 O O . GLY A 1 212 ? 66.672 -51.056 28.328 1.00 67.17 242 GLY A O 1
ATOM 1644 N N . LYS A 1 213 ? 68.532 -52.311 28.151 1.00 44.60 243 LYS A N 1
ATOM 1645 C CA . LYS A 1 213 ? 68.230 -53.087 29.338 1.00 60.50 243 LYS A CA 1
ATOM 1646 C C . LYS A 1 213 ? 68.811 -52.476 30.607 1.00 60.21 243 LYS A C 1
ATOM 1647 O O . LYS A 1 213 ? 68.489 -52.946 31.702 1.00 62.92 243 LYS A O 1
ATOM 1653 N N . LEU A 1 214 ? 69.628 -51.427 30.489 1.00 54.63 244 LEU A N 1
ATOM 1654 C CA . LEU A 1 214 ? 70.189 -50.733 31.649 1.00 52.64 244 LEU A CA 1
ATOM 1655 C C . LEU A 1 214 ? 69.129 -49.793 32.219 1.00 54.43 244 LEU A C 1
ATOM 1656 O O . LEU A 1 214 ? 69.173 -48.571 32.053 1.00 60.94 244 LEU A O 1
ATOM 1661 N N . LYS A 1 215 ? 68.167 -50.378 32.931 1.00 52.57 245 LYS A N 1
ATOM 1662 C CA . LYS A 1 215 ? 67.041 -49.608 33.445 1.00 52.74 245 LYS A CA 1
ATOM 1663 C C . LYS A 1 215 ? 67.393 -48.738 34.645 1.00 53.02 245 LYS A C 1
ATOM 1664 O O . LYS A 1 215 ? 66.556 -47.931 35.061 1.00 60.83 245 LYS A O 1
ATOM 1670 N N . ASN A 1 216 ? 68.597 -48.865 35.203 1.00 57.26 246 ASN A N 1
ATOM 1671 C CA . ASN A 1 216 ? 68.964 -48.133 36.408 1.00 54.21 246 ASN A CA 1
ATOM 1672 C C . ASN A 1 216 ? 70.052 -47.089 36.175 1.00 49.23 246 ASN A C 1
ATOM 1673 O O . ASN A 1 216 ? 70.450 -46.413 37.127 1.00 51.37 246 ASN A O 1
ATOM 1678 N N . VAL A 1 217 ? 70.510 -46.907 34.938 1.00 53.28 247 VAL A N 1
ATOM 1679 C CA . VAL A 1 217 ? 71.580 -45.958 34.639 1.00 44.96 247 VAL A CA 1
ATOM 1680 C C . VAL A 1 217 ? 70.999 -44.550 34.595 1.00 49.59 247 VAL A C 1
ATOM 1681 O O . VAL A 1 217 ? 70.074 -44.271 33.825 1.00 46.86 247 VAL A O 1
ATOM 1685 N N . THR A 1 218 ? 71.544 -43.656 35.418 1.00 49.30 248 THR A N 1
ATOM 1686 C CA . THR A 1 218 ? 71.139 -42.254 35.407 1.00 46.68 248 THR A CA 1
ATOM 1687 C C . THR A 1 218 ? 72.085 -41.362 34.623 1.00 46.25 248 THR A C 1
ATOM 1688 O O . THR A 1 218 ? 71.664 -40.307 34.139 1.00 55.48 248 THR A O 1
ATOM 1692 N N . LEU A 1 219 ? 73.355 -41.745 34.521 1.00 54.35 249 LEU A N 1
ATOM 1693 C CA . LEU A 1 219 ? 74.371 -40.974 33.816 1.00 46.89 249 LEU A CA 1
ATOM 1694 C C . LEU A 1 219 ? 75.029 -41.869 32.779 1.00 48.92 249 LEU A C 1
ATOM 1695 O O . LEU A 1 219 ? 75.669 -42.864 33.137 1.00 51.74 249 LEU A O 1
ATOM 1700 N N . LEU A 1 220 ? 74.860 -41.533 31.501 1.00 48.40 250 LEU A N 1
ATOM 1701 C CA . LEU A 1 220 ? 75.572 -42.206 30.414 1.00 41.86 250 LEU A CA 1
ATOM 1702 C C . LEU A 1 220 ? 76.428 -41.167 29.696 1.00 48.85 250 LEU A C 1
ATOM 1703 O O . LEU A 1 220 ? 75.912 -40.359 28.916 1.00 53.29 250 LEU A O 1
ATOM 1708 N N . ASN A 1 221 ? 77.732 -41.183 29.973 1.00 49.97 251 ASN A N 1
ATOM 1709 C CA . ASN A 1 221 ? 78.704 -40.311 29.320 1.00 47.73 251 ASN A CA 1
ATOM 1710 C C . ASN A 1 221 ? 79.582 -41.145 28.396 1.00 52.34 251 ASN A C 1
ATOM 1711 O O . ASN A 1 221 ? 80.380 -41.963 28.863 1.00 56.41 251 ASN A O 1
ATOM 1716 N N . MET A 1 222 ? 79.454 -40.922 27.085 1.00 52.96 252 MET A N 1
ATOM 1717 C CA . MET A 1 222 ? 80.304 -41.577 26.096 1.00 51.76 252 MET A CA 1
ATOM 1718 C C . MET A 1 222 ? 80.842 -40.580 25.076 1.00 52.54 252 MET A C 1
ATOM 1719 O O . MET A 1 222 ? 81.261 -40.979 23.985 1.00 56.49 252 MET A O 1
ATOM 1724 N N . PHE A 1 223 ? 80.856 -39.298 25.416 1.00 48.06 253 PHE A N 1
ATOM 1725 C CA . PHE A 1 223 ? 81.281 -38.269 24.486 1.00 58.45 253 PHE A CA 1
ATOM 1726 C C . PHE A 1 223 ? 82.782 -38.372 24.213 1.00 56.13 253 PHE A C 1
ATOM 1727 O O . PHE A 1 223 ? 83.529 -39.050 24.923 1.00 58.87 253 PHE A O 1
ATOM 1735 N N . GLU A 1 224 ? 83.212 -37.681 23.156 1.00 51.55 254 GLU A N 1
ATOM 1736 C CA . GLU A 1 224 ? 84.618 -37.622 22.749 1.00 52.26 254 GLU A CA 1
ATOM 1737 C C . GLU A 1 224 ? 85.203 -39.023 22.582 1.00 55.26 254 GLU A C 1
ATOM 1738 O O . GLU A 1 224 ? 86.225 -39.385 23.168 1.00 51.43 254 GLU A O 1
ATOM 1744 N N . ASN A 1 225 ? 84.508 -39.817 21.774 1.00 57.18 255 ASN A N 1
ATOM 1745 C CA . ASN A 1 225 ? 84.937 -41.138 21.341 1.00 50.48 255 ASN A CA 1
ATOM 1746 C C . ASN A 1 225 ? 84.866 -41.164 19.821 1.00 58.72 255 ASN A C 1
ATOM 1747 O O . ASN A 1 225 ? 84.682 -40.114 19.196 1.00 66.62 255 ASN A O 1
ATOM 1752 N N . ASN A 1 226 ? 85.052 -42.328 19.209 1.00 53.00 256 ASN A N 1
ATOM 1753 C CA . ASN A 1 226 ? 84.916 -42.462 17.764 1.00 63.04 256 ASN A CA 1
ATOM 1754 C C . ASN A 1 226 ? 83.839 -43.482 17.404 1.00 67.04 256 ASN A C 1
ATOM 1755 O O . ASN A 1 226 ? 84.000 -44.291 16.485 1.00 56.54 256 ASN A O 1
ATOM 1760 N N . LEU A 1 227 ? 82.714 -43.430 18.117 1.00 53.70 257 LEU A N 1
ATOM 1761 C CA . LEU A 1 227 ? 81.607 -44.341 17.859 1.00 56.59 257 LEU A CA 1
ATOM 1762 C C . LEU A 1 227 ? 80.941 -44.032 16.523 1.00 60.07 257 LEU A C 1
ATOM 1763 O O . LEU A 1 227 ? 80.761 -42.868 16.154 1.00 56.30 257 LEU A O 1
ATOM 1768 N N . THR A 1 228 ? 80.559 -45.087 15.806 1.00 52.09 258 THR A N 1
ATOM 1769 C CA . THR A 1 228 ? 79.900 -44.996 14.509 1.00 56.39 258 THR A CA 1
ATOM 1770 C C . THR A 1 228 ? 78.517 -45.649 14.589 1.00 55.97 258 THR A C 1
ATOM 1771 O O . THR A 1 228 ? 78.068 -46.077 15.655 1.00 61.92 258 THR A O 1
ATOM 1775 N N . GLY A 1 229 ? 77.846 -45.735 13.440 1.00 58.24 259 GLY A N 1
ATOM 1776 C CA . GLY A 1 229 ? 76.492 -46.252 13.400 1.00 46.80 259 GLY A CA 1
ATOM 1777 C C . GLY A 1 229 ? 75.466 -45.238 13.875 1.00 57.75 259 GLY A C 1
ATOM 1778 O O . GLY A 1 229 ? 75.679 -44.021 13.844 1.00 62.57 259 GLY A O 1
ATOM 1779 N N . GLU A 1 230 ? 74.326 -45.758 14.319 1.00 59.80 260 GLU A N 1
ATOM 1780 C CA . GLU A 1 230 ? 73.205 -44.933 14.737 1.00 53.15 260 GLU A CA 1
ATOM 1781 C C . GLU A 1 230 ? 72.970 -45.059 16.233 1.00 59.72 260 GLU A C 1
ATOM 1782 O O . GLU A 1 230 ? 73.347 -46.051 16.866 1.00 52.81 260 GLU A O 1
ATOM 1788 N N . ILE A 1 231 ? 72.337 -44.032 16.792 1.00 57.71 261 ILE A N 1
ATOM 1789 C CA . ILE A 1 231 ? 71.825 -44.088 18.157 1.00 48.94 261 ILE A CA 1
ATOM 1790 C C . ILE A 1 231 ? 70.691 -45.102 18.161 1.00 52.89 261 ILE A C 1
ATOM 1791 O O . ILE A 1 231 ? 69.617 -44.823 17.605 1.00 55.54 261 ILE A O 1
ATOM 1796 N N . PRO A 1 232 ? 70.872 -46.272 18.765 1.00 58.48 262 PRO A N 1
ATOM 1797 C CA . PRO A 1 232 ? 69.821 -47.286 18.729 1.00 54.66 262 PRO A CA 1
ATOM 1798 C C . PRO A 1 232 ? 68.591 -46.797 19.467 1.00 59.13 262 PRO A C 1
ATOM 1799 O O . PRO A 1 232 ? 68.705 -46.126 20.503 1.00 55.12 262 PRO A O 1
ATOM 1803 N N . PRO A 1 233 ? 67.394 -47.093 18.958 1.00 62.75 263 PRO A N 1
ATOM 1804 C CA . PRO A 1 233 ? 66.181 -46.661 19.667 1.00 57.54 263 PRO A CA 1
ATOM 1805 C C . PRO A 1 233 ? 66.077 -47.247 21.059 1.00 54.55 263 PRO A C 1
ATOM 1806 O O . PRO A 1 233 ? 65.393 -46.664 21.910 1.00 57.71 263 PRO A O 1
ATOM 1810 N N . GLU A 1 234 ? 66.775 -48.353 21.328 1.00 45.98 264 GLU A N 1
ATOM 1811 C CA . GLU A 1 234 ? 66.767 -48.961 22.653 1.00 45.51 264 GLU A CA 1
ATOM 1812 C C . GLU A 1 234 ? 67.305 -48.023 23.725 1.00 56.18 264 GLU A C 1
ATOM 1813 O O . GLU A 1 234 ? 67.007 -48.219 24.907 1.00 59.38 264 GLU A O 1
ATOM 1819 N N . ILE A 1 235 ? 68.081 -47.005 23.343 1.00 52.81 265 ILE A N 1
ATOM 1820 C CA . ILE A 1 235 ? 68.533 -46.017 24.319 1.00 53.52 265 ILE A CA 1
ATOM 1821 C C . ILE A 1 235 ? 67.339 -45.379 25.016 1.00 57.64 265 ILE A C 1
ATOM 1822 O O . ILE A 1 235 ? 67.412 -45.032 26.202 1.00 58.05 265 ILE A O 1
ATOM 1827 N N . GLY A 1 236 ? 66.209 -45.266 24.319 1.00 59.05 266 GLY A N 1
ATOM 1828 C CA . GLY A 1 236 ? 65.006 -44.714 24.915 1.00 46.71 266 GLY A CA 1
ATOM 1829 C C . GLY A 1 236 ? 64.376 -45.584 25.982 1.00 55.78 266 GLY A C 1
ATOM 1830 O O . GLY A 1 236 ? 63.402 -45.151 26.611 1.00 60.07 266 GLY A O 1
ATOM 1831 N N . ASP A 1 237 ? 64.879 -46.803 26.178 1.00 51.52 267 ASP A N 1
ATOM 1832 C CA . ASP A 1 237 ? 64.391 -47.668 27.245 1.00 55.57 267 ASP A CA 1
ATOM 1833 C C . ASP A 1 237 ? 65.165 -47.505 28.544 1.00 57.29 267 ASP A C 1
ATOM 1834 O O . ASP A 1 237 ? 64.764 -48.088 29.555 1.00 58.56 267 ASP A O 1
ATOM 1839 N N . MET A 1 238 ? 66.262 -46.744 28.540 1.00 58.63 268 MET A N 1
ATOM 1840 C CA . MET A 1 238 ? 67.007 -46.448 29.766 1.00 51.32 268 MET A CA 1
ATOM 1841 C C . MET A 1 238 ? 66.250 -45.375 30.537 1.00 48.67 268 MET A C 1
ATOM 1842 O O . MET A 1 238 ? 66.592 -44.190 30.532 1.00 57.72 268 MET A O 1
ATOM 1847 N N . SER A 1 239 ? 65.205 -45.823 31.234 1.00 46.74 269 SER A N 1
ATOM 1848 C CA . SER A 1 239 ? 64.224 -44.913 31.804 1.00 47.02 269 SER A CA 1
ATOM 1849 C C . SER A 1 239 ? 64.792 -44.045 32.916 1.00 53.67 269 SER A C 1
ATOM 1850 O O . SER A 1 239 ? 64.272 -42.948 33.149 1.00 51.39 269 SER A O 1
ATOM 1853 N N . ALA A 1 240 ? 65.849 -44.490 33.592 1.00 50.27 270 ALA A N 1
ATOM 1854 C CA . ALA A 1 240 ? 66.401 -43.726 34.703 1.00 52.76 270 ALA A CA 1
ATOM 1855 C C . ALA A 1 240 ? 67.334 -42.622 34.242 1.00 52.87 270 ALA A C 1
ATOM 1856 O O . ALA A 1 240 ? 67.830 -41.868 35.085 1.00 57.21 270 ALA A O 1
ATOM 1858 N N . LEU A 1 241 ? 67.577 -42.514 32.938 1.00 51.85 271 LEU A N 1
ATOM 1859 C CA . LEU A 1 241 ? 68.586 -41.595 32.438 1.00 51.20 271 LEU A CA 1
ATOM 1860 C C . LEU A 1 241 ? 68.257 -40.157 32.814 1.00 53.87 271 LEU A C 1
ATOM 1861 O O . LEU A 1 241 ? 67.141 -39.676 32.602 1.00 50.79 271 LEU A O 1
ATOM 1866 N N . ASP A 1 242 ? 69.258 -39.464 33.335 1.00 54.41 272 ASP A N 1
ATOM 1867 C CA . ASP A 1 242 ? 69.178 -38.054 33.668 1.00 57.45 272 ASP A CA 1
ATOM 1868 C C . ASP A 1 242 ? 70.073 -37.210 32.778 1.00 60.84 272 ASP A C 1
ATOM 1869 O O . ASP A 1 242 ? 69.669 -36.128 32.342 1.00 57.58 272 ASP A O 1
ATOM 1874 N N . THR A 1 243 ? 71.262 -37.719 32.465 1.00 47.92 273 THR A N 1
ATOM 1875 C CA . THR A 1 243 ? 72.219 -37.079 31.576 1.00 51.58 273 THR A CA 1
ATOM 1876 C C . THR A 1 243 ? 72.650 -38.086 30.521 1.00 47.36 273 THR A C 1
ATOM 1877 O O . THR A 1 243 ? 73.091 -39.190 30.861 1.00 54.20 273 THR A O 1
ATOM 1881 N N . LEU A 1 244 ? 72.506 -37.722 29.249 1.00 48.81 274 LEU A N 1
ATOM 1882 C CA . LEU A 1 244 ? 72.952 -38.563 28.139 1.00 50.17 274 LEU A CA 1
ATOM 1883 C C . LEU A 1 244 ? 73.854 -37.726 27.239 1.00 50.74 274 LEU A C 1
ATOM 1884 O O . LEU A 1 244 ? 73.375 -36.815 26.554 1.00 52.98 274 LEU A O 1
ATOM 1889 N N . SER A 1 245 ? 75.152 -38.023 27.244 1.00 44.30 275 SER A N 1
ATOM 1890 C CA . SER A 1 245 ? 76.132 -37.277 26.464 1.00 46.78 275 SER A CA 1
ATOM 1891 C C . SER A 1 245 ? 76.804 -38.209 25.465 1.00 54.16 275 SER A C 1
ATOM 1892 O O . SER A 1 245 ? 77.520 -39.139 25.855 1.00 47.73 275 SER A O 1
ATOM 1895 N N . LEU A 1 246 ? 76.581 -37.946 24.179 1.00 54.02 276 LEU A N 1
ATOM 1896 C CA . LEU A 1 246 ? 77.213 -38.695 23.102 1.00 47.35 276 LEU A CA 1
ATOM 1897 C C . LEU A 1 246 ? 77.956 -37.770 22.143 1.00 53.22 276 LEU A C 1
ATOM 1898 O O . LEU A 1 246 ? 78.250 -38.165 21.011 1.00 57.11 276 LEU A O 1
ATOM 1903 N N . HIS A 1 247 ? 78.272 -36.553 22.578 1.00 51.61 277 HIS A N 1
ATOM 1904 C CA . HIS A 1 247 ? 78.808 -35.545 21.677 1.00 54.39 277 HIS A CA 1
ATOM 1905 C C . HIS A 1 247 ? 80.234 -35.882 21.252 1.00 52.27 277 HIS A C 1
ATOM 1906 O O . HIS A 1 247 ? 80.921 -36.694 21.871 1.00 53.54 277 HIS A O 1
ATOM 1913 N N . THR A 1 248 ? 80.675 -35.225 20.179 1.00 51.39 278 THR A N 1
ATOM 1914 C CA . THR A 1 248 ? 82.000 -35.426 19.588 1.00 50.42 278 THR A CA 1
ATOM 1915 C C . THR A 1 248 ? 82.276 -36.909 19.324 1.00 58.06 278 THR A C 1
ATOM 1916 O O . THR A 1 248 ? 83.238 -37.504 19.816 1.00 57.72 278 THR A O 1
ATOM 1920 N N . ASN A 1 249 ? 81.401 -37.489 18.506 1.00 56.92 279 ASN A N 1
ATOM 1921 C CA . ASN A 1 249 ? 81.530 -38.861 18.030 1.00 48.59 279 ASN A CA 1
ATOM 1922 C C . ASN A 1 249 ? 81.347 -38.857 16.517 1.00 50.36 279 ASN A C 1
ATOM 1923 O O . ASN A 1 249 ? 81.302 -37.786 15.902 1.00 62.29 279 ASN A O 1
ATOM 1928 N N . ASN A 1 250 ? 81.270 -40.028 15.901 1.00 60.34 280 ASN A N 1
ATOM 1929 C CA . ASN A 1 250 ? 81.022 -40.135 14.469 1.00 61.84 280 ASN A CA 1
ATOM 1930 C C . ASN A 1 250 ? 79.722 -40.887 14.201 1.00 58.61 280 ASN A C 1
ATOM 1931 O O . ASN A 1 250 ? 79.628 -41.705 13.283 1.00 63.69 280 ASN A O 1
ATOM 1936 N N . LEU A 1 251 ? 78.699 -40.602 15.004 1.00 55.94 281 LEU A N 1
ATOM 1937 C CA . LEU A 1 251 ? 77.404 -41.252 14.858 1.00 59.92 281 LEU A CA 1
ATOM 1938 C C . LEU A 1 251 ? 76.669 -40.731 13.627 1.00 61.65 281 LEU A C 1
ATOM 1939 O O . LEU A 1 251 ? 76.802 -39.567 13.238 1.00 64.73 281 LEU A O 1
ATOM 1944 N N . THR A 1 252 ? 75.893 -41.619 13.004 1.00 55.88 282 THR A N 1
ATOM 1945 C CA . THR A 1 252 ? 75.097 -41.255 11.840 1.00 58.50 282 THR A CA 1
ATOM 1946 C C . THR A 1 252 ? 73.649 -41.688 12.023 1.00 57.82 282 THR A C 1
ATOM 1947 O O . THR A 1 252 ? 73.264 -42.154 13.099 1.00 61.56 282 THR A O 1
ATOM 1951 N N . GLY A 1 253 ? 72.841 -41.548 10.981 1.00 59.27 283 GLY A N 1
ATOM 1952 C CA . GLY A 1 253 ? 71.442 -41.904 11.067 1.00 51.66 283 GLY A CA 1
ATOM 1953 C C . GLY A 1 253 ? 70.623 -40.835 11.763 1.00 63.48 283 GLY A C 1
ATOM 1954 O O . GLY A 1 253 ? 71.075 -39.713 12.014 1.00 54.30 283 GLY A O 1
ATOM 1955 N N . SER A 1 254 ? 69.380 -41.202 12.075 1.00 73.24 284 SER A N 1
ATOM 1956 C CA . SER A 1 254 ? 68.421 -40.281 12.674 1.00 63.28 284 SER A CA 1
ATOM 1957 C C . SER A 1 254 ? 68.428 -40.377 14.196 1.00 56.92 284 SER A C 1
ATOM 1958 O O . SER A 1 254 ? 68.868 -41.368 14.785 1.00 54.89 284 SER A O 1
ATOM 1961 N N . ILE A 1 255 ? 67.945 -39.319 14.826 1.00 55.42 285 ILE A N 1
ATOM 1962 C CA . ILE A 1 255 ? 67.696 -39.364 16.270 1.00 50.99 285 ILE A CA 1
ATOM 1963 C C . ILE A 1 255 ? 66.462 -40.216 16.531 1.00 53.39 285 ILE A C 1
ATOM 1964 O O . ILE A 1 255 ? 65.398 -39.933 15.956 1.00 57.23 285 ILE A O 1
ATOM 1969 N N . PRO A 1 256 ? 66.539 -41.250 17.364 1.00 56.39 286 PRO A N 1
ATOM 1970 C CA . PRO A 1 256 ? 65.360 -42.086 17.568 1.00 44.43 286 PRO A CA 1
ATOM 1971 C C . PRO A 1 256 ? 64.267 -41.333 18.303 1.00 57.98 286 PRO A C 1
ATOM 1972 O O . PRO A 1 256 ? 64.528 -40.587 19.245 1.00 62.71 286 PRO A O 1
ATOM 1976 N N . SER A 1 257 ? 63.024 -41.526 17.849 1.00 59.00 287 SER A N 1
ATOM 1977 C CA . SER A 1 257 ? 61.887 -40.932 18.538 1.00 63.78 287 SER A CA 1
ATOM 1978 C C . SER A 1 257 ? 61.750 -41.443 19.967 1.00 64.56 287 SER A C 1
ATOM 1979 O O . SER A 1 257 ? 61.143 -40.761 20.801 1.00 66.48 287 SER A O 1
ATOM 1982 N N . SER A 1 258 ? 62.297 -42.626 20.269 1.00 56.66 288 SER A N 1
ATOM 1983 C CA . SER A 1 258 ? 62.166 -43.199 21.604 1.00 60.57 288 SER A CA 1
ATOM 1984 C C . SER A 1 258 ? 62.837 -42.351 22.676 1.00 60.01 288 SER A C 1
ATOM 1985 O O . SER A 1 258 ? 62.565 -42.556 23.864 1.00 60.72 288 SER A O 1
ATOM 1988 N N . LEU A 1 259 ? 63.703 -41.406 22.292 1.00 62.08 289 LEU A N 1
ATOM 1989 C CA . LEU A 1 259 ? 64.305 -40.512 23.276 1.00 49.66 289 LEU A CA 1
ATOM 1990 C C . LEU A 1 259 ? 63.246 -39.722 24.032 1.00 57.15 289 LEU A C 1
ATOM 1991 O O . LEU A 1 259 ? 63.467 -39.329 25.183 1.00 62.49 289 LEU A O 1
ATOM 1996 N N . GLY A 1 260 ? 62.091 -39.491 23.409 1.00 55.72 290 GLY A N 1
ATOM 1997 C CA . GLY A 1 260 ? 60.977 -38.848 24.079 1.00 58.24 290 GLY A CA 1
ATOM 1998 C C . GLY A 1 260 ? 60.390 -39.646 25.222 1.00 63.06 290 GLY A C 1
ATOM 1999 O O . GLY A 1 260 ? 59.600 -39.093 25.996 1.00 64.71 290 GLY A O 1
ATOM 2000 N N . ASN A 1 261 ? 60.746 -40.925 25.343 1.00 58.37 291 ASN A N 1
ATOM 2001 C CA . ASN A 1 261 ? 60.291 -41.746 26.457 1.00 60.56 291 ASN A CA 1
ATOM 2002 C C . ASN A 1 261 ? 61.136 -41.570 27.712 1.00 63.54 291 ASN A C 1
ATOM 2003 O O . ASN A 1 261 ? 60.789 -42.136 28.754 1.00 65.48 291 ASN A O 1
ATOM 2008 N N . LEU A 1 262 ? 62.225 -40.800 27.642 1.00 58.31 292 LEU A N 1
ATOM 2009 C CA . LEU A 1 262 ? 63.116 -40.598 28.786 1.00 57.33 292 LEU A CA 1
ATOM 2010 C C . LEU A 1 262 ? 62.579 -39.433 29.612 1.00 56.52 292 LEU A C 1
ATOM 2011 O O . LEU A 1 262 ? 62.984 -38.277 29.466 1.00 54.97 292 LEU A O 1
ATOM 2016 N N . LYS A 1 263 ? 61.638 -39.760 30.502 1.00 57.22 293 LYS A N 1
ATOM 2017 C CA . LYS A 1 263 ? 60.918 -38.753 31.277 1.00 61.20 293 LYS A CA 1
ATOM 2018 C C . LYS A 1 263 ? 61.772 -38.083 32.346 1.00 57.64 293 LYS A C 1
ATOM 2019 O O . LYS A 1 263 ? 61.318 -37.104 32.948 1.00 61.58 293 LYS A O 1
ATOM 2025 N N . ASN A 1 264 ? 62.981 -38.577 32.606 1.00 56.56 294 ASN A N 1
ATOM 2026 C CA . ASN A 1 264 ? 63.855 -37.993 33.614 1.00 53.01 294 ASN A CA 1
ATOM 2027 C C . ASN A 1 264 ? 65.077 -37.320 33.010 1.00 56.02 294 ASN A C 1
ATOM 2028 O O . ASN A 1 264 ? 65.956 -36.873 33.752 1.00 64.07 294 ASN A O 1
ATOM 2033 N N . LEU A 1 265 ? 65.159 -37.244 31.687 1.00 57.47 295 LEU A N 1
ATOM 2034 C CA . LEU A 1 265 ? 66.350 -36.721 31.035 1.00 56.85 295 LEU A CA 1
ATOM 2035 C C . LEU A 1 265 ? 66.363 -35.200 31.135 1.00 61.45 295 LEU A C 1
ATOM 2036 O O . LEU A 1 265 ? 65.474 -34.529 30.600 1.00 59.06 295 LEU A O 1
ATOM 2041 N N . ALA A 1 266 ? 67.362 -34.657 31.830 1.00 48.07 296 ALA A N 1
ATOM 2042 C CA . ALA A 1 266 ? 67.532 -33.213 31.936 1.00 58.28 296 ALA A CA 1
ATOM 2043 C C . ALA A 1 266 ? 68.582 -32.664 30.987 1.00 58.07 296 ALA A C 1
ATOM 2044 O O . ALA A 1 266 ? 68.462 -31.520 30.537 1.00 54.64 296 ALA A O 1
ATOM 2046 N N . ILE A 1 267 ? 69.605 -33.455 30.681 1.00 50.61 297 ILE A N 1
ATOM 2047 C CA . ILE A 1 267 ? 70.712 -33.046 29.833 1.00 48.13 297 ILE A CA 1
ATOM 2048 C C . ILE A 1 267 ? 70.828 -34.049 28.699 1.00 53.47 297 ILE A C 1
ATOM 2049 O O . ILE A 1 267 ? 70.873 -35.261 28.939 1.00 52.67 297 ILE A O 1
ATOM 2054 N N . LEU A 1 268 ? 70.871 -33.546 27.470 1.00 56.57 298 LEU A N 1
ATOM 2055 C CA . LEU A 1 268 ? 71.089 -34.375 26.290 1.00 52.60 298 LEU A CA 1
ATOM 2056 C C . LEU A 1 268 ? 72.109 -33.669 25.412 1.00 46.75 298 LEU A C 1
ATOM 2057 O O . LEU A 1 268 ? 71.833 -32.588 24.883 1.00 51.01 298 LEU A O 1
ATOM 2062 N N . HIS A 1 269 ? 73.277 -34.282 25.249 1.00 53.62 299 HIS A N 1
ATOM 2063 C CA . HIS A 1 269 ? 74.355 -33.725 24.439 1.00 52.98 299 HIS A CA 1
ATOM 2064 C C . HIS A 1 269 ? 74.621 -34.667 23.275 1.00 58.92 299 HIS A C 1
ATOM 2065 O O . HIS A 1 269 ? 75.206 -35.741 23.456 1.00 47.89 299 HIS A O 1
ATOM 2072 N N . LEU A 1 270 ? 74.208 -34.253 22.079 1.00 56.96 300 LEU A N 1
ATOM 2073 C CA . LEU A 1 270 ? 74.459 -35.015 20.864 1.00 51.04 300 LEU A CA 1
ATOM 2074 C C . LEU A 1 270 ? 75.260 -34.220 19.849 1.00 51.81 300 LEU A C 1
ATOM 2075 O O . LEU A 1 270 ? 75.342 -34.627 18.685 1.00 58.40 300 LEU A O 1
ATOM 2080 N N . TYR A 1 271 ? 75.848 -33.099 20.256 1.00 57.90 301 TYR A N 1
ATOM 2081 C CA . TYR A 1 271 ? 76.471 -32.201 19.301 1.00 50.74 301 TYR A CA 1
ATOM 2082 C C . TYR A 1 271 ? 77.754 -32.803 18.732 1.00 50.08 301 TYR A C 1
ATOM 2083 O O . TYR A 1 271 ? 78.319 -33.756 19.267 1.00 45.76 301 TYR A O 1
ATOM 2092 N N . LEU A 1 272 ? 78.203 -32.231 17.615 1.00 55.65 302 LEU A N 1
ATOM 2093 C CA . LEU A 1 272 ? 79.417 -32.670 16.925 1.00 54.37 302 LEU A CA 1
ATOM 2094 C C . LEU A 1 272 ? 79.332 -34.148 16.540 1.00 50.82 302 LEU A C 1
ATOM 2095 O O . LEU A 1 272 ? 80.156 -34.976 16.929 1.00 51.73 302 LEU A O 1
ATOM 2100 N N . ASN A 1 273 ? 78.312 -34.459 15.748 1.00 54.78 303 ASN A N 1
ATOM 2101 C CA . ASN A 1 273 ? 78.145 -35.776 15.157 1.00 55.90 303 ASN A CA 1
ATOM 2102 C C . ASN A 1 273 ? 77.728 -35.571 13.707 1.00 62.52 303 ASN A C 1
ATOM 2103 O O . ASN A 1 273 ? 77.742 -34.448 13.192 1.00 66.69 303 ASN A O 1
ATOM 2108 N N . LYS A 1 274 ? 77.349 -36.659 13.042 1.00 61.70 304 LYS A N 1
ATOM 2109 C CA . LYS A 1 274 ? 76.847 -36.614 11.674 1.00 63.88 304 LYS A CA 1
ATOM 2110 C C . LYS A 1 274 ? 75.403 -37.103 11.606 1.00 62.01 304 LYS A C 1
ATOM 2111 O O . LYS A 1 274 ? 75.011 -37.821 10.683 1.00 63.43 304 LYS A O 1
ATOM 2117 N N . LEU A 1 275 ? 74.594 -36.706 12.586 1.00 61.93 305 LEU A N 1
ATOM 2118 C CA . LEU A 1 275 ? 73.191 -37.098 12.616 1.00 52.70 305 LEU A CA 1
ATOM 2119 C C . LEU A 1 275 ? 72.417 -36.422 11.489 1.00 61.29 305 LEU A C 1
ATOM 2120 O O . LEU A 1 275 ? 72.653 -35.257 11.162 1.00 64.25 305 LEU A O 1
ATOM 2125 N N . THR A 1 276 ? 71.489 -37.166 10.891 1.00 60.73 306 THR A N 1
ATOM 2126 C CA . THR A 1 276 ? 70.725 -36.716 9.737 1.00 54.62 306 THR A CA 1
ATOM 2127 C C . THR A 1 276 ? 69.236 -36.874 10.027 1.00 56.76 306 THR A C 1
ATOM 2128 O O . THR A 1 276 ? 68.831 -37.300 11.111 1.00 56.73 306 THR A O 1
ATOM 2132 N N . GLY A 1 277 ? 68.415 -36.521 9.041 1.00 60.38 307 GLY A N 1
ATOM 2133 C CA . GLY A 1 277 ? 66.980 -36.622 9.181 1.00 58.63 307 GLY A CA 1
ATOM 2134 C C . GLY A 1 277 ? 66.379 -35.479 9.978 1.00 64.89 307 GLY A C 1
ATOM 2135 O O . GLY A 1 277 ? 67.033 -34.488 10.323 1.00 65.06 307 GLY A O 1
ATOM 2136 N N . SER A 1 278 ? 65.086 -35.619 10.249 1.00 62.90 308 SER A N 1
ATOM 2137 C CA . SER A 1 278 ? 64.354 -34.647 11.042 1.00 59.63 308 SER A CA 1
ATOM 2138 C C . SER A 1 278 ? 64.494 -34.934 12.533 1.00 63.82 308 SER A C 1
ATOM 2139 O O . SER A 1 278 ? 64.769 -36.060 12.957 1.00 60.53 308 SER A O 1
ATOM 2142 N N . ILE A 1 279 ? 64.296 -33.889 13.331 1.00 59.37 309 ILE A N 1
ATOM 2143 C CA . ILE A 1 279 ? 64.137 -34.043 14.773 1.00 57.75 309 ILE A CA 1
ATOM 2144 C C . ILE A 1 279 ? 62.757 -34.642 15.007 1.00 61.64 309 ILE A C 1
ATOM 2145 O O . ILE A 1 279 ? 61.751 -34.036 14.608 1.00 70.02 309 ILE A O 1
ATOM 2150 N N . PRO A 1 280 ? 62.656 -35.821 15.618 1.00 59.80 310 PRO A N 1
ATOM 2151 C CA . PRO A 1 280 ? 61.337 -36.422 15.839 1.00 59.07 310 PRO A CA 1
ATOM 2152 C C . PRO A 1 280 ? 60.443 -35.518 16.668 1.00 66.17 310 PRO A C 1
ATOM 2153 O O . PRO A 1 280 ? 60.901 -34.798 17.558 1.00 67.83 310 PRO A O 1
ATOM 2157 N N . GLU A 1 281 ? 59.143 -35.576 16.368 1.00 68.24 311 GLU A N 1
ATOM 2158 C CA . GLU A 1 281 ? 58.170 -34.807 17.136 1.00 65.43 311 GLU A CA 1
ATOM 2159 C C . GLU A 1 281 ? 58.177 -35.219 18.601 1.00 70.09 311 GLU A C 1
ATOM 2160 O O . GLU A 1 281 ? 57.915 -34.393 19.479 1.00 67.29 311 GLU A O 1
ATOM 2166 N N . GLU A 1 282 ? 58.519 -36.477 18.884 1.00 70.84 312 GLU A N 1
ATOM 2167 C CA . GLU A 1 282 ? 58.466 -37.007 20.238 1.00 57.80 312 GLU A CA 1
ATOM 2168 C C . GLU A 1 282 ? 59.546 -36.423 21.137 1.00 64.74 312 GLU A C 1
ATOM 2169 O O . GLU A 1 282 ? 59.482 -36.606 22.358 1.00 59.85 312 GLU A O 1
ATOM 2175 N N . LEU A 1 283 ? 60.517 -35.711 20.572 1.00 62.86 313 LEU A N 1
ATOM 2176 C CA . LEU A 1 283 ? 61.529 -35.063 21.391 1.00 55.79 313 LEU A CA 1
ATOM 2177 C C . LEU A 1 283 ? 60.915 -34.010 22.308 1.00 61.58 313 LEU A C 1
ATOM 2178 O O . LEU A 1 283 ? 61.534 -33.628 23.308 1.00 62.58 313 LEU A O 1
ATOM 2183 N N . GLY A 1 284 ? 59.704 -33.543 21.998 1.00 58.55 314 GLY A N 1
ATOM 2184 C CA . GLY A 1 284 ? 59.007 -32.583 22.834 1.00 61.71 314 GLY A CA 1
ATOM 2185 C C . GLY A 1 284 ? 58.466 -33.157 24.125 1.00 72.03 314 GLY A C 1
ATOM 2186 O O . GLY A 1 284 ? 58.079 -32.387 25.012 1.00 65.36 314 GLY A O 1
ATOM 2187 N N . ASP A 1 285 ? 58.411 -34.483 24.239 1.00 59.01 315 ASP A N 1
ATOM 2188 C CA . ASP A 1 285 ? 57.880 -35.162 25.413 1.00 55.06 315 ASP A CA 1
ATOM 2189 C C . ASP A 1 285 ? 58.937 -35.426 26.485 1.00 56.90 315 ASP A C 1
ATOM 2190 O O . ASP A 1 285 ? 58.657 -36.156 27.440 1.00 67.24 315 ASP A O 1
ATOM 2195 N N . MET A 1 286 ? 60.143 -34.876 26.345 1.00 62.53 316 MET A N 1
ATOM 2196 C CA . MET A 1 286 ? 61.157 -34.962 27.399 1.00 66.45 316 MET A CA 1
ATOM 2197 C C . MET A 1 286 ? 60.885 -33.853 28.415 1.00 60.22 316 MET A C 1
ATOM 2198 O O . MET A 1 286 ? 61.560 -32.821 28.463 1.00 63.74 316 MET A O 1
ATOM 2203 N N . GLU A 1 287 ? 59.876 -34.095 29.255 1.00 54.27 317 GLU A N 1
ATOM 2204 C CA . GLU A 1 287 ? 59.336 -33.062 30.133 1.00 60.39 317 GLU A CA 1
ATOM 2205 C C . GLU A 1 287 ? 60.366 -32.513 31.113 1.00 58.72 317 GLU A C 1
ATOM 2206 O O . GLU A 1 287 ? 60.209 -31.385 31.593 1.00 66.10 317 GLU A O 1
ATOM 2212 N N . THR A 1 288 ? 61.414 -33.269 31.415 1.00 54.83 318 THR A N 1
ATOM 2213 C CA . THR A 1 288 ? 62.427 -32.835 32.360 1.00 58.57 318 THR A CA 1
ATOM 2214 C C . THR A 1 288 ? 63.538 -32.044 31.686 1.00 63.11 318 THR A C 1
ATOM 2215 O O . THR A 1 288 ? 64.359 -31.429 32.378 1.00 66.15 318 THR A O 1
ATOM 2219 N N . MET A 1 289 ? 63.548 -32.004 30.356 1.00 59.35 319 MET A N 1
ATOM 2220 C CA . MET A 1 289 ? 64.729 -31.549 29.640 1.00 56.78 319 MET A CA 1
ATOM 2221 C C . MET A 1 289 ? 65.086 -30.105 29.966 1.00 62.07 319 MET A C 1
ATOM 2222 O O . MET A 1 289 ? 64.258 -29.197 29.845 1.00 55.70 319 MET A O 1
ATOM 2227 N N . ILE A 1 290 ? 66.341 -29.904 30.364 1.00 58.24 320 ILE A N 1
ATOM 2228 C CA . ILE A 1 290 ? 66.867 -28.591 30.698 1.00 55.19 320 ILE A CA 1
ATOM 2229 C C . ILE A 1 290 ? 67.822 -28.079 29.627 1.00 57.05 320 ILE A C 1
ATOM 2230 O O . ILE A 1 290 ? 67.731 -26.923 29.209 1.00 57.31 320 ILE A O 1
ATOM 2235 N N . ASP A 1 291 ? 68.726 -28.938 29.158 1.00 57.12 321 ASP A N 1
ATOM 2236 C CA . ASP A 1 291 ? 69.893 -28.555 28.366 1.00 54.40 321 ASP A CA 1
ATOM 2237 C C . ASP A 1 291 ? 69.967 -29.491 27.162 1.00 51.34 321 ASP A C 1
ATOM 2238 O O . ASP A 1 291 ? 70.523 -30.590 27.250 1.00 51.62 321 ASP A O 1
ATOM 2243 N N . LEU A 1 292 ? 69.381 -29.062 26.047 1.00 52.81 322 LEU A N 1
ATOM 2244 C CA . LEU A 1 292 ? 69.303 -29.857 24.826 1.00 50.72 322 LEU A CA 1
ATOM 2245 C C . LEU A 1 292 ? 70.262 -29.286 23.789 1.00 60.38 322 LEU A C 1
ATOM 2246 O O . LEU A 1 292 ? 70.074 -28.157 23.319 1.00 61.04 322 LEU A O 1
ATOM 2251 N N . GLU A 1 293 ? 71.274 -30.071 23.424 1.00 51.96 323 GLU A N 1
ATOM 2252 C CA . GLU A 1 293 ? 72.320 -29.646 22.494 1.00 50.41 323 GLU A CA 1
ATOM 2253 C C . GLU A 1 293 ? 72.496 -30.722 21.425 1.00 60.29 323 GLU A C 1
ATOM 2254 O O . GLU A 1 293 ? 73.123 -31.756 21.678 1.00 59.66 323 GLU A O 1
ATOM 2260 N N . ILE A 1 294 ? 71.928 -30.484 20.241 1.00 56.76 324 ILE A N 1
ATOM 2261 C CA . ILE A 1 294 ? 72.141 -31.345 19.081 1.00 57.61 324 ILE A CA 1
ATOM 2262 C C . ILE A 1 294 ? 72.745 -30.514 17.955 1.00 58.02 324 ILE A C 1
ATOM 2263 O O . ILE A 1 294 ? 72.542 -30.806 16.771 1.00 58.42 324 ILE A O 1
ATOM 2268 N N . SER A 1 295 ? 73.495 -29.476 18.318 1.00 59.46 325 SER A N 1
ATOM 2269 C CA . SER A 1 295 ? 74.115 -28.604 17.336 1.00 55.95 325 SER A CA 1
ATOM 2270 C C . SER A 1 295 ? 75.256 -29.327 16.619 1.00 53.96 325 SER A C 1
ATOM 2271 O O . SER A 1 295 ? 75.708 -30.395 17.031 1.00 50.78 325 SER A O 1
ATOM 2274 N N . GLU A 1 296 ? 75.722 -28.726 15.523 1.00 58.63 326 GLU A N 1
ATOM 2275 C CA . GLU A 1 296 ? 76.816 -29.270 14.714 1.00 56.69 326 GLU A CA 1
ATOM 2276 C C . GLU A 1 296 ? 76.520 -30.701 14.256 1.00 53.15 326 GLU A C 1
ATOM 2277 O O . GLU A 1 296 ? 77.249 -31.647 14.556 1.00 59.14 326 GLU A O 1
ATOM 2283 N N . ASN A 1 297 ? 75.443 -30.833 13.488 1.00 57.58 327 ASN A N 1
ATOM 2284 C CA . ASN A 1 297 ? 75.041 -32.106 12.903 1.00 56.23 327 ASN A CA 1
ATOM 2285 C C . ASN A 1 297 ? 74.550 -31.820 11.491 1.00 56.96 327 ASN A C 1
ATOM 2286 O O . ASN A 1 297 ? 74.748 -30.726 10.955 1.00 65.02 327 ASN A O 1
ATOM 2291 N N . LYS A 1 298 ? 73.921 -32.815 10.872 1.00 58.93 328 LYS A N 1
ATOM 2292 C CA . LYS A 1 298 ? 73.369 -32.667 9.531 1.00 59.73 328 LYS A CA 1
ATOM 2293 C C . LYS A 1 298 ? 71.854 -32.836 9.535 1.00 58.71 328 LYS A C 1
ATOM 2294 O O . LYS A 1 298 ? 71.271 -33.289 8.549 1.00 62.59 328 LYS A O 1
ATOM 2300 N N . LEU A 1 299 ? 71.209 -32.460 10.637 1.00 54.72 329 LEU A N 1
ATOM 2301 C CA . LEU A 1 299 ? 69.763 -32.586 10.746 1.00 52.18 329 LEU A CA 1
ATOM 2302 C C . LEU A 1 299 ? 69.071 -31.682 9.736 1.00 62.74 329 LEU A C 1
ATOM 2303 O O . LEU A 1 299 ? 69.543 -30.583 9.429 1.00 59.57 329 LEU A O 1
ATOM 2308 N N . THR A 1 300 ? 67.943 -32.154 9.215 1.00 60.18 330 THR A N 1
ATOM 2309 C CA . THR A 1 300 ? 67.185 -31.435 8.201 1.00 56.44 330 THR A CA 1
ATOM 2310 C C . THR A 1 300 ? 65.736 -31.298 8.656 1.00 58.71 330 THR A C 1
ATOM 2311 O O . THR A 1 300 ? 65.348 -31.767 9.731 1.00 61.03 330 THR A O 1
ATOM 2315 N N . GLY A 1 301 ? 64.925 -30.671 7.810 1.00 60.52 331 GLY A N 1
ATOM 2316 C CA . GLY A 1 301 ? 63.524 -30.480 8.095 1.00 63.17 331 GLY A CA 1
ATOM 2317 C C . GLY A 1 301 ? 63.265 -29.428 9.155 1.00 67.07 331 GLY A C 1
ATOM 2318 O O . GLY A 1 301 ? 64.179 -28.758 9.647 1.00 65.51 331 GLY A O 1
ATOM 2319 N N . PRO A 1 302 ? 61.998 -29.252 9.511 1.00 67.50 332 PRO A N 1
ATOM 2320 C CA . PRO A 1 302 ? 61.640 -28.245 10.511 1.00 67.93 332 PRO A CA 1
ATOM 2321 C C . PRO A 1 302 ? 61.860 -28.747 11.929 1.00 62.92 332 PRO A C 1
ATOM 2322 O O . PRO A 1 302 ? 61.928 -29.947 12.198 1.00 59.51 332 PRO A O 1
ATOM 2326 N N . VAL A 1 303 ? 61.980 -27.789 12.837 1.00 64.10 333 VAL A N 1
ATOM 2327 C CA . VAL A 1 303 ? 61.963 -28.093 14.267 1.00 57.51 333 VAL A CA 1
ATOM 2328 C C . VAL A 1 303 ? 60.518 -28.348 14.688 1.00 71.07 333 VAL A C 1
ATOM 2329 O O . VAL A 1 303 ? 59.635 -27.540 14.355 1.00 73.74 333 VAL A O 1
ATOM 2333 N N . PRO A 1 304 ? 60.235 -29.440 15.401 1.00 63.50 334 PRO A N 1
ATOM 2334 C CA . PRO A 1 304 ? 58.841 -29.757 15.739 1.00 56.20 334 PRO A CA 1
ATOM 2335 C C . PRO A 1 304 ? 58.212 -28.686 16.618 1.00 70.18 334 PRO A C 1
ATOM 2336 O O . PRO A 1 304 ? 58.843 -28.155 17.534 1.00 71.75 334 PRO A O 1
ATOM 2340 N N . GLY A 1 305 ? 56.939 -28.396 16.349 1.00 68.83 335 GLY A N 1
ATOM 2341 C CA . GLY A 1 305 ? 56.189 -27.494 17.202 1.00 65.64 335 GLY A CA 1
ATOM 2342 C C . GLY A 1 305 ? 55.932 -28.032 18.594 1.00 68.34 335 GLY A C 1
ATOM 2343 O O . GLY A 1 305 ? 55.560 -27.259 19.483 1.00 72.07 335 GLY A O 1
ATOM 2344 N N . SER A 1 306 ? 56.130 -29.333 18.801 1.00 71.04 336 SER A N 1
ATOM 2345 C CA . SER A 1 306 ? 55.993 -29.933 20.121 1.00 65.17 336 SER A CA 1
ATOM 2346 C C . SER A 1 306 ? 57.031 -29.427 21.114 1.00 60.06 336 SER A C 1
ATOM 2347 O O . SER A 1 306 ? 56.891 -29.693 22.311 1.00 63.98 336 SER A O 1
ATOM 2350 N N . PHE A 1 307 ? 58.073 -28.729 20.652 1.00 62.36 337 PHE A N 1
ATOM 2351 C CA . PHE A 1 307 ? 59.089 -28.217 21.566 1.00 61.64 337 PHE A CA 1
ATOM 2352 C C . PHE A 1 307 ? 58.510 -27.239 22.581 1.00 62.71 337 PHE A C 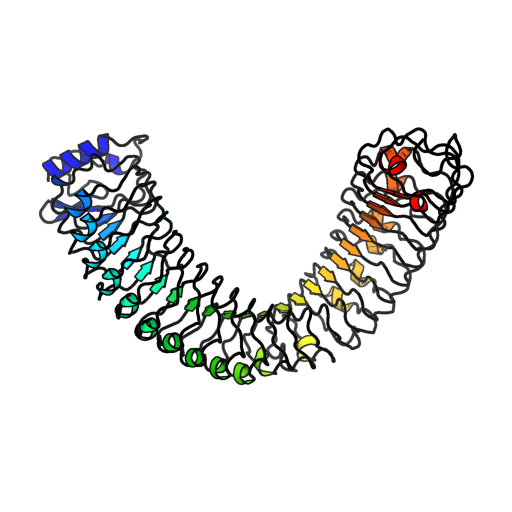1
ATOM 2353 O O . PHE A 1 307 ? 59.148 -26.976 23.607 1.00 64.14 337 PHE A O 1
ATOM 2361 N N . GLY A 1 308 ? 57.311 -26.710 22.329 1.00 56.20 338 GLY A N 1
ATOM 2362 C CA . GLY A 1 308 ? 56.631 -25.892 23.318 1.00 61.05 338 GLY A CA 1
ATOM 2363 C C . GLY A 1 308 ? 56.251 -26.637 24.581 1.00 58.76 338 GLY A C 1
ATOM 2364 O O . GLY A 1 308 ? 55.937 -25.994 25.589 1.00 67.98 338 GLY A O 1
ATOM 2365 N N . LYS A 1 309 ? 56.288 -27.972 24.555 1.00 58.07 339 LYS A N 1
ATOM 2366 C CA . LYS A 1 309 ? 55.999 -28.798 25.721 1.00 57.86 339 LYS A CA 1
ATOM 2367 C C . LYS A 1 309 ? 57.182 -28.921 26.675 1.00 62.94 339 LYS A C 1
ATOM 2368 O O . LYS A 1 309 ? 57.008 -29.439 27.784 1.00 64.95 339 LYS A O 1
ATOM 2374 N N . LEU A 1 310 ? 58.376 -28.477 26.273 1.00 64.70 340 LEU A N 1
ATOM 2375 C CA . LEU A 1 310 ? 59.573 -28.562 27.114 1.00 62.49 340 LEU A CA 1
ATOM 2376 C C . LEU A 1 310 ? 59.594 -27.347 28.037 1.00 62.52 340 LEU A C 1
ATOM 2377 O O . LEU A 1 310 ? 60.301 -26.360 27.816 1.00 69.00 340 LEU A O 1
ATOM 2382 N N . THR A 1 311 ? 58.796 -27.435 29.103 1.00 66.54 341 THR A N 1
ATOM 2383 C CA . THR A 1 311 ? 58.555 -26.308 29.996 1.00 63.65 341 THR A CA 1
ATOM 2384 C C . THR A 1 311 ? 59.731 -26.005 30.914 1.00 63.53 341 THR A C 1
ATOM 2385 O O . THR A 1 311 ? 59.749 -24.936 31.534 1.00 74.28 341 THR A O 1
ATOM 2389 N N . LYS A 1 312 ? 60.706 -26.903 31.018 1.00 67.11 342 LYS A N 1
ATOM 2390 C CA . LYS A 1 312 ? 61.899 -26.663 31.817 1.00 63.43 342 LYS A CA 1
ATOM 2391 C C . LYS A 1 312 ? 63.114 -26.351 30.956 1.00 59.71 342 LYS A C 1
ATOM 2392 O O . LYS A 1 312 ? 64.231 -26.291 31.479 1.00 60.63 342 LYS A O 1
ATOM 2398 N N . LEU A 1 313 ? 62.916 -26.153 29.651 1.00 61.21 343 LEU A N 1
ATOM 2399 C CA . LEU A 1 313 ? 64.023 -25.903 28.737 1.00 58.76 343 LEU A CA 1
ATOM 2400 C C . LEU A 1 313 ? 64.731 -24.606 29.092 1.00 57.81 343 LEU A C 1
ATOM 2401 O O . LEU A 1 313 ? 64.110 -23.541 29.150 1.00 60.28 343 LEU A O 1
ATOM 2406 N N . GLU A 1 314 ? 66.039 -24.697 29.311 1.00 61.99 344 GLU A N 1
ATOM 2407 C CA . GLU A 1 314 ? 66.879 -23.539 29.581 1.00 65.51 344 GLU A CA 1
ATOM 2408 C C . GLU A 1 314 ? 67.845 -23.246 28.445 1.00 61.66 344 GLU A C 1
ATOM 2409 O O . GLU A 1 314 ? 67.949 -22.096 28.004 1.00 64.58 344 GLU A O 1
ATOM 2415 N N . TRP A 1 315 ? 68.561 -24.264 27.963 1.00 63.69 345 TRP A N 1
ATOM 2416 C CA . TRP A 1 315 ? 69.507 -24.134 26.861 1.00 56.03 345 TRP A CA 1
ATOM 2417 C C . TRP A 1 315 ? 69.038 -24.984 25.690 1.00 57.05 345 TRP A C 1
ATOM 2418 O O . TRP A 1 315 ? 68.763 -26.178 25.856 1.00 61.86 345 TRP A O 1
ATOM 2429 N N . LEU A 1 316 ? 68.992 -24.386 24.501 1.00 58.42 346 LEU A N 1
ATOM 2430 C CA . LEU A 1 316 ? 68.654 -25.100 23.273 1.00 52.66 346 LEU A CA 1
ATOM 2431 C C . LEU A 1 316 ? 69.696 -24.754 22.219 1.00 54.88 346 LEU A C 1
ATOM 2432 O O . LEU A 1 316 ? 69.725 -23.626 21.719 1.00 56.43 346 LEU A O 1
ATOM 2437 N N . PHE A 1 317 ? 70.550 -25.721 21.886 1.00 54.08 347 PHE A N 1
ATOM 2438 C CA . PHE A 1 317 ? 71.624 -25.548 20.911 1.00 55.46 347 PHE A CA 1
ATOM 2439 C C . PHE A 1 317 ? 71.260 -26.342 19.663 1.00 60.66 347 PHE A C 1
ATOM 2440 O O . PHE A 1 317 ? 71.374 -27.572 19.650 1.00 62.73 347 PHE A O 1
ATOM 2448 N N . LEU A 1 318 ? 70.840 -25.643 18.609 1.00 62.55 348 LEU A N 1
ATOM 2449 C CA . LEU A 1 318 ? 70.579 -26.271 17.318 1.00 56.45 348 LEU A CA 1
ATOM 2450 C C . LEU A 1 318 ? 71.464 -25.715 16.211 1.00 61.16 348 LEU A C 1
ATOM 2451 O O . LEU A 1 318 ? 71.178 -25.949 15.031 1.00 62.64 348 LEU A O 1
ATOM 2456 N N . ARG A 1 319 ? 72.525 -24.991 16.555 1.00 65.30 349 ARG A N 1
ATOM 2457 C CA . ARG A 1 319 ? 73.337 -24.312 15.555 1.00 64.75 349 ARG A CA 1
ATOM 2458 C C . ARG A 1 319 ? 74.044 -25.313 14.640 1.00 62.45 349 ARG A C 1
ATOM 2459 O O . ARG A 1 319 ? 74.230 -26.484 14.978 1.00 60.11 349 ARG A O 1
ATOM 2467 N N . ASP A 1 320 ? 74.413 -24.833 13.450 1.00 65.17 350 ASP A N 1
ATOM 2468 C CA . ASP A 1 320 ? 75.202 -25.588 12.472 1.00 59.32 350 ASP A CA 1
ATOM 2469 C C . ASP A 1 320 ? 74.525 -26.906 12.079 1.00 57.26 350 ASP A C 1
ATOM 2470 O O . ASP A 1 320 ? 75.073 -27.998 12.239 1.00 54.86 350 ASP A O 1
ATOM 2475 N N . ASN A 1 321 ? 73.331 -26.775 11.512 1.00 62.46 351 ASN A N 1
ATOM 2476 C CA . ASN A 1 321 ? 72.592 -27.903 10.965 1.00 54.42 351 ASN A CA 1
ATOM 2477 C C . ASN A 1 321 ? 72.011 -27.455 9.629 1.00 56.37 351 ASN A C 1
ATOM 2478 O O . ASN A 1 321 ? 72.357 -26.389 9.108 1.00 61.99 351 ASN A O 1
ATOM 2483 N N . HIS A 1 322 ? 71.141 -28.284 9.056 1.00 56.33 352 HIS A N 1
ATOM 2484 C CA . HIS A 1 322 ? 70.399 -27.931 7.853 1.00 61.63 352 HIS A CA 1
ATOM 2485 C C . HIS A 1 322 ? 68.907 -27.797 8.137 1.00 64.54 352 HIS A C 1
ATOM 2486 O O . HIS A 1 322 ? 68.074 -28.073 7.269 1.00 67.37 352 HIS A O 1
ATOM 2493 N N . LEU A 1 323 ? 68.561 -27.383 9.353 1.00 62.79 353 LEU A N 1
ATOM 2494 C CA . LEU A 1 323 ? 67.163 -27.205 9.714 1.00 68.56 353 LEU A CA 1
ATOM 2495 C C . LEU A 1 323 ? 66.537 -26.117 8.853 1.00 65.93 353 LEU A C 1
ATOM 2496 O O . LEU A 1 323 ? 67.183 -25.125 8.512 1.00 69.69 353 LEU A O 1
ATOM 2501 N N . SER A 1 324 ? 65.272 -26.316 8.490 1.00 64.57 354 SER A N 1
ATOM 2502 C CA . SER A 1 324 ? 64.603 -25.465 7.520 1.00 65.25 354 SER A CA 1
ATOM 2503 C C . SER A 1 324 ? 63.197 -25.150 8.010 1.00 71.11 354 SER A C 1
ATOM 2504 O O . SER A 1 324 ? 62.777 -25.575 9.092 1.00 65.16 354 SER A O 1
ATOM 2507 N N . GLY A 1 325 ? 62.468 -24.392 7.194 1.00 63.43 355 GLY A N 1
ATOM 2508 C CA . GLY A 1 325 ? 61.113 -24.009 7.509 1.00 60.98 355 GLY A CA 1
ATOM 2509 C C . GLY A 1 325 ? 61.055 -22.859 8.489 1.00 67.70 355 GLY A C 1
ATOM 2510 O O . GLY A 1 325 ? 62.079 -22.305 8.897 1.00 72.28 355 GLY A O 1
ATOM 2511 N N . PRO A 1 326 ? 59.847 -22.450 8.858 1.00 71.65 356 PRO A N 1
ATOM 2512 C CA . PRO A 1 326 ? 59.705 -21.392 9.860 1.00 73.55 356 PRO A CA 1
ATOM 2513 C C . PRO A 1 326 ? 59.998 -21.897 11.263 1.00 71.32 356 PRO A C 1
ATOM 2514 O O . PRO A 1 326 ? 59.796 -23.069 11.591 1.00 70.25 356 PRO A O 1
ATOM 2518 N N . ILE A 1 327 ? 60.482 -20.979 12.093 1.00 68.01 357 ILE A N 1
ATOM 2519 C CA . ILE A 1 327 ? 60.767 -21.258 13.496 1.00 64.34 357 ILE A CA 1
ATOM 2520 C C . ILE A 1 327 ? 59.448 -21.316 14.259 1.00 70.89 357 ILE A C 1
ATOM 2521 O O . ILE A 1 327 ? 58.723 -20.310 14.320 1.00 68.48 357 ILE A O 1
ATOM 2526 N N . PRO A 1 328 ? 59.093 -22.460 14.847 1.00 62.06 358 PRO A N 1
ATOM 2527 C CA . PRO A 1 328 ? 57.812 -22.551 15.542 1.00 61.59 358 PRO A CA 1
ATOM 2528 C C . PRO A 1 328 ? 57.830 -21.740 16.823 1.00 72.22 358 PRO A C 1
ATOM 2529 O O . PRO A 1 328 ? 58.880 -21.600 17.475 1.00 69.03 358 PRO A O 1
ATOM 2533 N N . PRO A 1 329 ? 56.682 -21.190 17.235 1.00 70.88 359 PRO A N 1
ATOM 2534 C CA . PRO A 1 329 ? 56.649 -20.395 18.475 1.00 71.36 359 PRO A CA 1
ATOM 2535 C C . PRO A 1 329 ? 57.043 -21.181 19.710 1.00 64.87 359 PRO A C 1
ATOM 2536 O O . PRO A 1 329 ? 57.568 -20.594 20.664 1.00 72.90 359 PRO A O 1
ATOM 2540 N N . GLY A 1 330 ? 56.808 -22.494 19.724 1.00 65.07 360 GLY A N 1
ATOM 2541 C CA . GLY A 1 330 ? 57.105 -23.287 20.903 1.00 65.25 360 GLY A CA 1
ATOM 2542 C C . GLY A 1 330 ? 58.583 -23.427 21.194 1.00 67.81 360 GLY A C 1
ATOM 2543 O O . GLY A 1 330 ? 58.951 -23.773 22.320 1.00 72.65 360 GLY A O 1
ATOM 2544 N N . ILE A 1 331 ? 59.439 -23.171 20.201 1.00 72.61 361 ILE A N 1
ATOM 2545 C CA . ILE A 1 331 ? 60.881 -23.291 20.396 1.00 66.68 361 ILE A CA 1
ATOM 2546 C C . ILE A 1 331 ? 61.379 -22.301 21.443 1.00 75.52 361 ILE A C 1
ATOM 2547 O O . ILE A 1 331 ? 62.406 -22.537 22.091 1.00 69.56 361 ILE A O 1
ATOM 2552 N N . ALA A 1 332 ? 60.662 -21.192 21.640 1.00 74.15 362 ALA A N 1
ATOM 2553 C CA . ALA A 1 332 ? 61.090 -20.138 22.553 1.00 73.78 362 ALA A CA 1
ATOM 2554 C C . ALA A 1 332 ? 60.052 -19.851 23.632 1.00 73.79 362 ALA A C 1
ATOM 2555 O O . ALA A 1 332 ? 60.106 -18.794 24.268 1.00 65.72 362 ALA A O 1
ATOM 2557 N N . ASN A 1 333 ? 59.125 -20.785 23.869 1.00 62.32 363 ASN A N 1
ATOM 2558 C CA . ASN A 1 333 ? 57.980 -20.559 24.746 1.00 76.34 363 ASN A CA 1
ATOM 2559 C C . ASN A 1 333 ? 58.269 -20.849 26.214 1.00 69.19 363 ASN A C 1
ATOM 2560 O O . ASN A 1 333 ? 57.424 -20.542 27.061 1.00 75.54 363 ASN A O 1
ATOM 2565 N N . SER A 1 334 ? 59.420 -21.429 26.542 1.00 64.57 364 SER A N 1
ATOM 2566 C CA . SER A 1 334 ? 59.692 -21.779 27.929 1.00 68.43 364 SER A CA 1
ATOM 2567 C C . SER A 1 334 ? 60.025 -20.527 28.732 1.00 68.58 364 SER A C 1
ATOM 2568 O O . SER A 1 334 ? 60.818 -19.686 28.296 1.00 69.02 364 SER A O 1
ATOM 2571 N N . SER A 1 335 ? 59.424 -20.414 29.918 1.00 72.73 365 SER A N 1
ATOM 2572 C CA . SER A 1 335 ? 59.632 -19.253 30.773 1.00 71.25 365 SER A CA 1
ATOM 2573 C C . SER A 1 335 ? 61.052 -19.168 31.314 1.00 75.28 365 SER A C 1
ATOM 2574 O O . SER A 1 335 ? 61.442 -18.106 31.811 1.00 78.85 365 SER A O 1
ATOM 2577 N N . VAL A 1 336 ? 61.829 -20.247 31.226 1.00 64.22 366 VAL A N 1
ATOM 2578 C CA . VAL A 1 336 ? 63.182 -20.293 31.765 1.00 62.22 366 VAL A CA 1
ATOM 2579 C C . VAL A 1 336 ? 64.238 -20.398 30.680 1.00 68.04 366 VAL A C 1
ATOM 2580 O O . VAL A 1 336 ? 65.434 -20.469 31.001 1.00 65.27 366 VAL A O 1
ATOM 2584 N N . LEU A 1 337 ? 63.840 -20.412 29.410 1.00 63.29 367 LEU A N 1
ATOM 2585 C CA . LEU A 1 337 ? 64.793 -20.433 28.307 1.00 65.86 367 LEU A CA 1
ATOM 2586 C C . LEU A 1 337 ? 65.678 -19.191 28.333 1.00 66.01 367 LEU A C 1
ATOM 2587 O O . LEU A 1 337 ? 65.190 -18.067 28.178 1.00 62.78 367 LEU A O 1
ATOM 2592 N N . THR A 1 338 ? 66.983 -19.394 28.541 1.00 60.04 368 THR A N 1
ATOM 2593 C CA . THR A 1 338 ? 67.935 -18.292 28.567 1.00 67.05 368 THR A CA 1
ATOM 2594 C C . THR A 1 338 ? 68.887 -18.270 27.382 1.00 65.00 368 THR A C 1
ATOM 2595 O O . THR A 1 338 ? 69.457 -17.213 27.093 1.00 60.23 368 THR A O 1
ATOM 2599 N N . VAL A 1 339 ? 69.079 -19.392 26.695 1.00 63.16 369 VAL A N 1
ATOM 2600 C CA . VAL A 1 339 ? 70.003 -19.472 25.569 1.00 66.50 369 VAL A CA 1
ATOM 2601 C C . VAL A 1 339 ? 69.290 -20.173 24.423 1.00 64.47 369 VAL A C 1
ATOM 2602 O O . VAL A 1 339 ? 68.830 -21.311 24.578 1.00 66.08 369 VAL A O 1
ATOM 2606 N N . LEU A 1 340 ? 69.216 -19.508 23.273 1.00 57.21 370 LEU A N 1
ATOM 2607 C CA . LEU A 1 340 ? 68.553 -20.049 22.088 1.00 57.27 370 LEU A CA 1
ATOM 2608 C C . LEU A 1 340 ? 69.506 -19.887 20.908 1.00 63.96 370 LEU A C 1
ATOM 2609 O O . LEU A 1 340 ? 69.603 -18.803 20.323 1.00 58.80 370 LEU A O 1
ATOM 2614 N N . GLN A 1 341 ? 70.212 -20.965 20.568 1.00 51.32 371 GLN A N 1
ATOM 2615 C CA . GLN A 1 341 ? 71.203 -20.960 19.498 1.00 59.51 371 GLN A CA 1
ATOM 2616 C C . GLN A 1 341 ? 70.600 -21.592 18.251 1.00 63.19 371 GLN A C 1
ATOM 2617 O O . GLN A 1 341 ? 70.338 -22.798 18.223 1.00 57.13 371 GLN A O 1
ATOM 2623 N N . LEU A 1 342 ? 70.435 -20.791 17.199 1.00 63.24 372 LEU A N 1
ATOM 2624 C CA . LEU A 1 342 ? 69.829 -21.273 15.965 1.00 57.37 372 LEU A CA 1
ATOM 2625 C C . LEU A 1 342 ? 70.625 -20.865 14.737 1.00 54.54 372 LEU A C 1
ATOM 2626 O O . LEU A 1 342 ? 70.157 -21.080 13.613 1.00 63.12 372 LEU A O 1
ATOM 2631 N N . ASP A 1 343 ? 71.813 -20.306 14.915 1.00 61.41 373 ASP A N 1
ATOM 2632 C CA . ASP A 1 343 ? 72.563 -19.790 13.784 1.00 64.48 373 ASP A CA 1
ATOM 2633 C C . ASP A 1 343 ? 73.047 -20.933 12.891 1.00 61.82 373 ASP A C 1
ATOM 2634 O O . ASP A 1 343 ? 73.026 -22.107 13.271 1.00 56.79 373 ASP A O 1
ATOM 2639 N N . THR A 1 344 ? 73.435 -20.572 11.667 1.00 66.17 374 THR A N 1
ATOM 2640 C CA . THR A 1 344 ? 73.967 -21.505 10.669 1.00 67.99 374 THR A CA 1
ATOM 2641 C C . THR A 1 344 ? 72.978 -22.638 10.387 1.00 64.91 374 THR A C 1
ATOM 2642 O O . THR A 1 344 ? 73.261 -23.823 10.578 1.00 63.48 374 THR A O 1
ATOM 2646 N N . ASN A 1 345 ? 71.802 -22.244 9.910 1.00 59.02 375 ASN A N 1
ATOM 2647 C CA . ASN A 1 345 ? 70.752 -23.173 9.519 1.00 60.00 375 ASN A CA 1
ATOM 2648 C C . ASN A 1 345 ? 70.094 -22.612 8.266 1.00 64.18 375 ASN A C 1
ATOM 2649 O O . ASN A 1 345 ? 70.599 -21.668 7.648 1.00 71.55 375 ASN A O 1
ATOM 2654 N N . ASN A 1 346 ? 68.957 -23.191 7.887 1.00 60.28 376 ASN A N 1
ATOM 2655 C CA . ASN A 1 346 ? 68.195 -22.723 6.736 1.00 69.40 376 ASN A CA 1
ATOM 2656 C C . ASN A 1 346 ? 66.782 -22.306 7.133 1.00 67.47 376 ASN A C 1
ATOM 2657 O O . ASN A 1 346 ? 65.833 -22.493 6.368 1.00 81.18 376 ASN A O 1
ATOM 2662 N N . PHE A 1 347 ? 66.632 -21.739 8.329 1.00 67.18 377 PHE A N 1
ATOM 2663 C CA . PHE A 1 347 ? 65.337 -21.235 8.775 1.00 66.30 377 PHE A CA 1
ATOM 2664 C C . PHE A 1 347 ? 64.854 -20.098 7.882 1.00 66.82 377 PHE A C 1
ATOM 2665 O O . PHE A 1 347 ? 65.636 -19.247 7.451 1.00 66.35 377 PHE A O 1
ATOM 2673 N N . THR A 1 348 ? 63.551 -20.079 7.617 1.00 69.87 378 THR A N 1
ATOM 2674 C CA . THR A 1 348 ? 62.923 -19.043 6.808 1.00 67.54 378 THR A CA 1
ATOM 2675 C C . THR A 1 348 ? 61.762 -18.439 7.588 1.00 64.59 378 THR A C 1
ATOM 2676 O O . THR A 1 348 ? 61.501 -18.801 8.740 1.00 67.78 378 THR A O 1
ATOM 2680 N N . GLY A 1 349 ? 61.052 -17.517 6.944 1.00 63.72 379 GLY A N 1
ATOM 2681 C CA . GLY A 1 349 ? 59.954 -16.847 7.607 1.00 69.24 379 GLY A CA 1
ATOM 2682 C C . GLY A 1 349 ? 60.429 -15.835 8.640 1.00 74.14 379 GLY A C 1
ATOM 2683 O O . GLY A 1 349 ? 61.583 -15.395 8.654 1.00 73.31 379 GLY A O 1
ATOM 2684 N N . VAL A 1 350 ? 59.503 -15.462 9.516 1.00 69.38 380 VAL A N 1
ATOM 2685 C CA . VAL A 1 350 ? 59.733 -14.407 10.490 1.00 74.50 380 VAL A CA 1
ATOM 2686 C C . VAL A 1 350 ? 59.902 -15.022 11.873 1.00 74.48 380 VAL A C 1
ATOM 2687 O O . VAL A 1 350 ? 59.485 -16.154 12.143 1.00 70.65 380 VAL A O 1
ATOM 2691 N N . LEU A 1 351 ? 60.560 -14.268 12.746 1.00 77.83 381 LEU A N 1
ATOM 2692 C CA . LEU A 1 351 ? 60.748 -14.711 14.117 1.00 74.87 381 LEU A CA 1
ATOM 2693 C C . LEU A 1 351 ? 59.395 -14.849 14.811 1.00 79.93 381 LEU A C 1
ATOM 2694 O O . LEU A 1 351 ? 58.511 -14.002 14.625 1.00 79.03 381 LEU A O 1
ATOM 2699 N N . PRO A 1 352 ? 59.197 -15.896 15.608 1.00 76.00 382 PRO A N 1
ATOM 2700 C CA . PRO A 1 352 ? 57.935 -16.042 16.336 1.00 69.81 382 PRO A CA 1
ATOM 2701 C C . PRO A 1 352 ? 57.791 -14.990 17.426 1.00 79.28 382 PRO A C 1
ATOM 2702 O O . PRO A 1 352 ? 58.767 -14.438 17.938 1.00 82.77 382 PRO A O 1
ATOM 2706 N N . GLU A 1 353 ? 56.536 -14.732 17.793 1.00 75.91 383 GLU A N 1
ATOM 2707 C CA . GLU A 1 353 ? 56.215 -13.728 18.802 1.00 77.34 383 GLU A CA 1
ATOM 2708 C C . GLU A 1 353 ? 56.561 -14.163 20.221 1.00 75.66 383 GLU A C 1
ATOM 2709 O O . GLU A 1 353 ? 56.377 -13.370 21.151 1.00 84.18 383 GLU A O 1
ATOM 2715 N N . THR A 1 354 ? 57.047 -15.386 20.420 1.00 71.91 384 THR A N 1
ATOM 2716 C CA . THR A 1 354 ? 57.292 -15.927 21.749 1.00 75.12 384 THR A CA 1
ATOM 2717 C C . THR A 1 354 ? 58.730 -15.740 22.221 1.00 77.68 384 THR A C 1
ATOM 2718 O O . THR A 1 354 ? 59.067 -16.206 23.313 1.00 75.51 384 THR A O 1
ATOM 2722 N N . ILE A 1 355 ? 59.563 -15.032 21.447 1.00 79.25 385 ILE A N 1
ATOM 2723 C CA . ILE A 1 355 ? 61.019 -15.118 21.592 1.00 88.79 385 ILE A CA 1
ATOM 2724 C C . ILE A 1 355 ? 61.444 -14.871 23.036 1.00 98.94 385 ILE A C 1
ATOM 2725 O O . ILE A 1 355 ? 62.106 -15.708 23.663 1.00 107.99 385 ILE A O 1
ATOM 2730 N N . CYS A 1 356 ? 61.066 -13.727 23.586 1.00 71.89 386 CYS A N 1
ATOM 2731 C CA . CYS A 1 356 ? 61.456 -13.353 24.939 1.00 76.68 386 CYS A CA 1
ATOM 2732 C C . CYS A 1 356 ? 60.222 -13.088 25.792 1.00 91.07 386 CYS A C 1
ATOM 2733 O O . CYS A 1 356 ? 60.157 -12.110 26.539 1.00 88.04 386 CYS A O 1
ATOM 2736 N N . ARG A 1 357 ? 59.216 -13.959 25.673 1.00 76.94 387 ARG A N 1
ATOM 2737 C CA . ARG A 1 357 ? 57.918 -13.669 26.272 1.00 81.78 387 ARG A CA 1
ATOM 2738 C C . ARG A 1 357 ? 57.983 -13.609 27.794 1.00 73.71 387 ARG A C 1
ATOM 2739 O O . ARG A 1 357 ? 57.153 -12.942 28.421 1.00 86.72 387 ARG A O 1
ATOM 2747 N N . SER A 1 358 ? 58.947 -14.289 28.407 1.00 81.61 388 SER A N 1
ATOM 2748 C CA . SER A 1 358 ? 59.069 -14.294 29.857 1.00 79.51 388 SER A CA 1
ATOM 2749 C C . SER A 1 358 ? 60.126 -13.326 30.368 1.00 83.42 388 SER A C 1
ATOM 2750 O O . SER A 1 358 ? 60.367 -13.277 31.579 1.00 81.74 388 SER A O 1
ATOM 2753 N N . GLY A 1 359 ? 60.764 -12.568 29.482 1.00 85.60 389 GLY A N 1
ATOM 2754 C CA . GLY A 1 359 ? 61.779 -11.614 29.900 1.00 87.31 389 GLY A CA 1
ATOM 2755 C C . GLY A 1 359 ? 62.984 -12.245 30.562 1.00 83.47 389 GLY A C 1
ATOM 2756 O O . GLY A 1 359 ? 63.539 -11.669 31.507 1.00 79.60 389 GLY A O 1
ATOM 2757 N N . LYS A 1 360 ? 63.409 -13.422 30.090 1.00 67.77 390 LYS A N 1
ATOM 2758 C CA . LYS A 1 360 ? 64.561 -14.096 30.670 1.00 69.52 390 LYS A CA 1
ATOM 2759 C C . LYS A 1 360 ? 65.583 -14.572 29.646 1.00 74.86 390 LYS A C 1
ATOM 2760 O O . LYS A 1 360 ? 66.629 -15.095 30.048 1.00 71.31 390 LYS A O 1
ATOM 2766 N N . LEU A 1 361 ? 65.326 -14.406 28.350 1.00 72.26 391 LEU A N 1
ATOM 2767 C CA . LEU A 1 361 ? 66.284 -14.839 27.342 1.00 72.46 391 LEU A CA 1
ATOM 2768 C C . LEU A 1 361 ? 67.544 -13.985 27.421 1.00 75.01 391 LEU A C 1
ATOM 2769 O O . LEU A 1 361 ? 67.473 -12.763 27.593 1.00 65.10 391 LEU A O 1
ATOM 2774 N N . GLU A 1 362 ? 68.705 -14.630 27.298 1.00 65.81 392 GLU A N 1
ATOM 2775 C CA . GLU A 1 362 ? 69.971 -13.924 27.464 1.00 66.69 392 GLU A CA 1
ATOM 2776 C C . GLU A 1 362 ? 70.864 -13.956 26.236 1.00 66.77 392 GLU A C 1
ATOM 2777 O O . GLU A 1 362 ? 71.431 -12.922 25.875 1.00 68.32 392 GLU A O 1
ATOM 2783 N N . ASN A 1 363 ? 70.980 -15.100 25.562 1.00 64.16 393 ASN A N 1
ATOM 2784 C CA . ASN A 1 363 ? 71.790 -15.219 24.356 1.00 65.73 393 ASN A CA 1
ATOM 2785 C C . ASN A 1 363 ? 70.910 -15.762 23.237 1.00 64.28 393 ASN A C 1
ATOM 2786 O O . ASN A 1 363 ? 70.281 -16.814 23.390 1.00 58.44 393 ASN A O 1
ATOM 2791 N N . LEU A 1 364 ? 70.877 -15.052 22.112 1.00 68.55 394 LEU A N 1
ATOM 2792 C CA . LEU A 1 364 ? 70.089 -15.440 20.949 1.00 63.35 394 LEU A CA 1
ATOM 2793 C C . LEU A 1 364 ? 70.961 -15.304 19.713 1.00 62.09 394 LEU A C 1
ATOM 2794 O O . LEU A 1 364 ? 71.487 -14.220 19.444 1.00 66.86 394 LEU A O 1
ATOM 2799 N N . THR A 1 365 ? 71.114 -16.389 18.962 1.00 58.24 395 THR A N 1
ATOM 2800 C CA . THR A 1 365 ? 71.915 -16.381 17.746 1.00 64.44 395 THR A CA 1
ATOM 2801 C C . THR A 1 365 ? 71.063 -16.866 16.582 1.00 63.67 395 THR A C 1
ATOM 2802 O O . THR A 1 365 ? 70.403 -17.908 16.679 1.00 63.22 395 THR A O 1
ATOM 2806 N N . LEU A 1 366 ? 71.061 -16.090 15.495 1.00 57.95 396 LEU A N 1
ATOM 2807 C CA . LEU A 1 366 ? 70.290 -16.408 14.298 1.00 64.75 396 LEU A CA 1
ATOM 2808 C C . LEU A 1 366 ? 71.126 -16.255 13.031 1.00 62.83 396 LEU A C 1
ATOM 2809 O O . LEU A 1 366 ? 70.564 -16.148 11.936 1.00 60.99 396 LEU A O 1
ATOM 2814 N N . ASP A 1 367 ? 72.452 -16.255 13.162 1.00 62.83 397 ASP A N 1
ATOM 2815 C CA . ASP A 1 367 ? 73.334 -15.917 12.052 1.00 64.73 397 ASP A CA 1
ATOM 2816 C C . ASP A 1 367 ? 73.167 -16.876 10.879 1.00 60.58 397 ASP A C 1
ATOM 2817 O O . ASP A 1 367 ? 72.979 -18.081 11.059 1.00 60.46 397 ASP A O 1
ATOM 2822 N N . ASP A 1 368 ? 73.219 -16.317 9.667 1.00 63.71 398 ASP A N 1
ATOM 2823 C CA . ASP A 1 368 ? 73.317 -17.094 8.428 1.00 67.35 398 ASP A CA 1
ATOM 2824 C C . ASP A 1 368 ? 72.117 -18.023 8.247 1.00 68.84 398 ASP A C 1
ATOM 2825 O O . ASP A 1 368 ? 72.254 -19.215 7.963 1.00 69.77 398 ASP A O 1
ATOM 2830 N N . ASN A 1 369 ? 70.933 -17.459 8.418 1.00 65.86 399 ASN A N 1
ATOM 2831 C CA . ASN A 1 369 ? 69.672 -18.092 8.077 1.00 65.85 399 ASN A CA 1
ATOM 2832 C C . ASN A 1 369 ? 69.046 -17.323 6.922 1.00 68.93 399 ASN A C 1
ATOM 2833 O O . ASN A 1 369 ? 69.641 -16.393 6.371 1.00 71.87 399 ASN A O 1
ATOM 2838 N N . LEU A 1 370 ? 67.838 -17.727 6.544 1.00 66.14 400 LEU A N 1
ATOM 2839 C CA . LEU A 1 370 ? 67.066 -17.033 5.520 1.00 68.18 400 LEU A CA 1
ATOM 2840 C C . LEU A 1 370 ? 65.813 -16.416 6.133 1.00 76.45 400 LEU A C 1
ATOM 2841 O O . LEU A 1 370 ? 64.735 -16.407 5.533 1.00 76.28 400 LEU A O 1
ATOM 2846 N N . LEU A 1 371 ? 65.964 -15.885 7.343 1.00 68.53 401 LEU A N 1
ATOM 2847 C CA . LEU A 1 371 ? 64.884 -15.241 8.069 1.00 67.40 401 LEU A CA 1
ATOM 2848 C C . LEU A 1 371 ? 64.657 -13.825 7.550 1.00 72.97 401 LEU A C 1
ATOM 2849 O O . LEU A 1 371 ? 65.531 -13.211 6.931 1.00 76.06 401 LEU A O 1
ATOM 2854 N N . SER A 1 372 ? 63.462 -13.309 7.817 1.00 68.73 402 SER A N 1
ATOM 2855 C CA . SER A 1 372 ? 63.062 -11.990 7.349 1.00 72.00 402 SER A CA 1
ATOM 2856 C C . SER A 1 372 ? 61.987 -11.456 8.288 1.00 75.11 402 SER A C 1
ATOM 2857 O O . SER A 1 372 ? 61.717 -12.032 9.347 1.00 79.22 402 SER A O 1
ATOM 2860 N N . GLY A 1 373 ? 61.376 -10.344 7.900 1.00 71.38 403 GLY A N 1
ATOM 2861 C CA . GLY A 1 373 ? 60.304 -9.765 8.669 1.00 82.87 403 GLY A CA 1
ATOM 2862 C C . GLY A 1 373 ? 60.804 -8.863 9.776 1.00 80.69 403 GLY A C 1
ATOM 2863 O O . GLY A 1 373 ? 61.992 -8.535 9.862 1.00 80.18 403 GLY A O 1
ATOM 2864 N N . PRO A 1 374 ? 59.895 -8.439 10.645 1.00 81.97 404 PRO A N 1
ATOM 2865 C CA . PRO A 1 374 ? 60.257 -7.518 11.721 1.00 82.58 404 PRO A CA 1
ATOM 2866 C C . PRO A 1 374 ? 60.671 -8.239 12.997 1.00 83.06 404 PRO A C 1
ATOM 2867 O O . PRO A 1 374 ? 60.400 -9.425 13.204 1.00 82.97 404 PRO A O 1
ATOM 2871 N N . ILE A 1 375 ? 61.362 -7.491 13.843 1.00 85.59 405 ILE A N 1
ATOM 2872 C CA . ILE A 1 375 ? 61.694 -7.967 15.187 1.00 76.28 405 ILE A CA 1
ATOM 2873 C C . ILE A 1 375 ? 60.416 -8.043 16.015 1.00 75.14 405 ILE A C 1
ATOM 2874 O O . ILE A 1 375 ? 59.677 -7.045 16.100 1.00 76.80 405 ILE A O 1
ATOM 2879 N N . PRO A 1 376 ? 60.094 -9.190 16.612 1.00 74.51 406 PRO A N 1
ATOM 2880 C CA . PRO A 1 376 ? 58.901 -9.264 17.464 1.00 73.05 406 PRO A CA 1
ATOM 2881 C C . PRO A 1 376 ? 59.018 -8.344 18.669 1.00 76.88 406 PRO A C 1
ATOM 2882 O O . PRO A 1 376 ? 60.110 -8.071 19.172 1.00 80.67 406 PRO A O 1
ATOM 2886 N N . ILE A 1 377 ? 57.860 -7.877 19.140 1.00 76.41 407 ILE A N 1
ATOM 2887 C CA . ILE A 1 377 ? 57.833 -6.859 20.184 1.00 77.17 407 ILE A CA 1
ATOM 2888 C C . ILE A 1 377 ? 58.387 -7.408 21.495 1.00 81.64 407 ILE A C 1
ATOM 2889 O O . ILE A 1 377 ? 59.024 -6.673 22.261 1.00 76.97 407 ILE A O 1
ATOM 2894 N N . SER A 1 378 ? 58.181 -8.699 21.776 1.00 80.13 408 SER A N 1
ATOM 2895 C CA . SER A 1 378 ? 58.733 -9.254 23.006 1.00 78.08 408 SER A CA 1
ATOM 2896 C C . SER A 1 378 ? 60.257 -9.269 22.966 1.00 78.29 408 SER A C 1
ATOM 2897 O O . SER A 1 378 ? 60.903 -9.214 24.017 1.00 69.70 408 SER A O 1
ATOM 2900 N N . LEU A 1 379 ? 60.845 -9.340 21.769 1.00 76.97 409 LEU A N 1
ATOM 2901 C CA . LEU A 1 379 ? 62.289 -9.188 21.643 1.00 76.16 409 LEU A CA 1
ATOM 2902 C C . LEU A 1 379 ? 62.720 -7.728 21.744 1.00 80.12 409 LEU A C 1
ATOM 2903 O O . LEU A 1 379 ? 63.800 -7.438 22.272 1.00 77.57 409 LEU A O 1
ATOM 2908 N N . THR A 1 380 ? 61.892 -6.801 21.256 1.00 73.38 410 THR A N 1
ATOM 2909 C CA . THR A 1 380 ? 62.188 -5.382 21.415 1.00 66.38 410 THR A CA 1
ATOM 2910 C C . THR A 1 380 ? 62.298 -5.005 22.887 1.00 81.47 410 THR A C 1
ATOM 2911 O O . THR A 1 380 ? 63.133 -4.174 23.265 1.00 84.78 410 THR A O 1
ATOM 2915 N N . ASN A 1 381 ? 61.467 -5.611 23.735 1.00 77.68 411 ASN A N 1
ATOM 2916 C CA . ASN A 1 381 ? 61.413 -5.292 25.155 1.00 73.78 411 ASN A CA 1
ATOM 2917 C C . ASN A 1 381 ? 62.118 -6.332 26.012 1.00 67.50 411 ASN A C 1
ATOM 2918 O O . ASN A 1 381 ? 61.871 -6.404 27.220 1.00 81.89 411 ASN A O 1
ATOM 2923 N N . CYS A 1 382 ? 62.994 -7.134 25.413 1.00 74.17 412 CYS A N 1
ATOM 2924 C CA . CYS A 1 382 ? 63.697 -8.191 26.133 1.00 68.09 412 CYS A CA 1
ATOM 2925 C C . CYS A 1 382 ? 64.868 -7.562 26.884 1.00 77.00 412 CYS A C 1
ATOM 2926 O O . CYS A 1 382 ? 66.013 -7.548 26.429 1.00 82.31 412 CYS A O 1
ATOM 2929 N N . LYS A 1 383 ? 64.566 -7.048 28.081 1.00 70.19 413 LYS A N 1
ATOM 2930 C CA . LYS A 1 383 ? 65.565 -6.352 28.883 1.00 73.30 413 LYS A CA 1
ATOM 2931 C C . LYS A 1 383 ? 66.650 -7.277 29.425 1.00 76.10 413 LYS A C 1
ATOM 2932 O O . LYS A 1 383 ? 67.680 -6.781 29.895 1.00 73.83 413 LYS A O 1
ATOM 2938 N N . SER A 1 384 ? 66.461 -8.591 29.365 1.00 63.84 414 SER A N 1
ATOM 2939 C CA . SER A 1 384 ? 67.464 -9.534 29.841 1.00 72.99 414 SER A CA 1
ATOM 2940 C C . SER A 1 384 ? 68.492 -9.888 28.778 1.00 72.49 414 SER A C 1
ATOM 2941 O O . SER A 1 384 ? 69.409 -10.667 29.061 1.00 73.50 414 SER A O 1
ATOM 2944 N N . LEU A 1 385 ? 68.356 -9.341 27.572 1.00 70.88 415 LEU A N 1
ATOM 2945 C CA . LEU A 1 385 ? 69.253 -9.669 26.472 1.00 70.11 415 LEU A CA 1
ATOM 2946 C C . LEU A 1 385 ? 70.697 -9.341 26.819 1.00 65.88 415 LEU A C 1
ATOM 2947 O O . LEU A 1 385 ? 71.004 -8.243 27.293 1.00 76.11 415 LEU A O 1
ATOM 2952 N N . ILE A 1 386 ? 71.585 -10.305 26.575 1.00 71.60 416 ILE A N 1
ATOM 2953 C CA . ILE A 1 386 ? 73.019 -10.142 26.776 1.00 74.60 416 ILE A CA 1
ATOM 2954 C C . ILE A 1 386 ? 73.782 -10.273 25.462 1.00 75.25 416 ILE A C 1
ATOM 2955 O O . ILE A 1 386 ? 74.643 -9.447 25.145 1.00 70.08 416 ILE A O 1
ATOM 2960 N N . ARG A 1 387 ? 73.466 -11.301 24.675 1.00 71.43 417 ARG A N 1
ATOM 2961 C CA . ARG A 1 387 ? 74.078 -11.530 23.371 1.00 63.91 417 ARG A CA 1
ATOM 2962 C C . ARG A 1 387 ? 72.983 -11.769 22.348 1.00 73.96 417 ARG A C 1
ATOM 2963 O O . ARG A 1 387 ? 72.153 -12.667 22.522 1.00 70.55 417 ARG A O 1
ATOM 2971 N N . ALA A 1 388 ? 72.988 -10.981 21.277 1.00 65.74 418 ALA A N 1
ATOM 2972 C CA . ALA A 1 388 ? 72.034 -11.171 20.196 1.00 69.26 418 ALA A CA 1
ATOM 2973 C C . ALA A 1 388 ? 72.773 -11.040 18.876 1.00 64.18 418 ALA A C 1
ATOM 2974 O O . ALA A 1 388 ? 73.489 -10.059 18.656 1.00 67.21 418 ALA A O 1
ATOM 2976 N N . ARG A 1 389 ? 72.601 -12.030 18.005 1.00 71.34 419 ARG A N 1
ATOM 2977 C CA . ARG A 1 389 ? 73.323 -12.094 16.741 1.00 74.25 419 ARG A CA 1
ATOM 2978 C C . ARG A 1 389 ? 72.327 -12.363 15.624 1.00 65.07 419 ARG A C 1
ATOM 2979 O O . ARG A 1 389 ? 71.672 -13.410 15.615 1.00 64.02 419 ARG A O 1
ATOM 2987 N N . PHE A 1 390 ? 72.205 -11.409 14.696 1.00 63.14 420 PHE A N 1
ATOM 2988 C CA . PHE A 1 390 ? 71.275 -11.499 13.575 1.00 63.72 420 PHE A CA 1
ATOM 2989 C C . PHE A 1 390 ? 71.983 -11.513 12.226 1.00 67.45 420 PHE A C 1
ATOM 2990 O O . PHE A 1 390 ? 71.317 -11.392 11.191 1.00 76.12 420 PHE A O 1
ATOM 2998 N N . LYS A 1 391 ? 73.307 -11.666 12.211 1.00 62.78 421 LYS A N 1
ATOM 2999 C CA . LYS A 1 391 ? 74.084 -11.457 10.996 1.00 67.73 421 LYS A CA 1
ATOM 3000 C C . LYS A 1 391 ? 73.631 -12.391 9.878 1.00 73.98 421 LYS A C 1
ATOM 3001 O O . LYS A 1 391 ? 73.297 -13.554 10.116 1.00 66.15 421 LYS A O 1
ATOM 3007 N N . GLY A 1 392 ? 73.600 -11.866 8.652 1.00 60.72 422 GLY A N 1
ATOM 3008 C CA . GLY A 1 392 ? 73.328 -12.682 7.484 1.00 69.55 422 GLY A CA 1
ATOM 3009 C C . GLY A 1 392 ? 71.900 -13.170 7.352 1.00 70.63 422 GLY A C 1
ATOM 3010 O O . GLY A 1 392 ? 71.650 -14.370 7.194 1.00 74.85 422 GLY A O 1
ATOM 3011 N N . ASN A 1 393 ? 70.956 -12.239 7.413 1.00 70.31 423 ASN A N 1
ATOM 3012 C CA . ASN A 1 393 ? 69.536 -12.522 7.254 1.00 68.09 423 ASN A CA 1
ATOM 3013 C C . ASN A 1 393 ? 68.939 -11.381 6.441 1.00 66.52 423 ASN A C 1
ATOM 3014 O O . ASN A 1 393 ? 69.662 -10.584 5.836 1.00 75.43 423 ASN A O 1
ATOM 3019 N N . SER A 1 394 ? 67.611 -11.322 6.391 1.00 74.42 424 SER A N 1
ATOM 3020 C CA . SER A 1 394 ? 66.898 -10.258 5.694 1.00 75.84 424 SER A CA 1
ATOM 3021 C C . SER A 1 394 ? 65.913 -9.560 6.624 1.00 80.34 424 SER A C 1
ATOM 3022 O O . SER A 1 394 ? 64.794 -9.222 6.234 1.00 88.33 424 SER A O 1
ATOM 3025 N N . PHE A 1 395 ? 66.329 -9.328 7.867 1.00 82.46 425 PHE A N 1
ATOM 3026 C CA . PHE A 1 395 ? 65.478 -8.642 8.827 1.00 77.99 425 PHE A CA 1
ATOM 3027 C C . PHE A 1 395 ? 65.268 -7.193 8.410 1.00 81.73 425 PHE A C 1
ATOM 3028 O O . PHE A 1 395 ? 66.190 -6.522 7.939 1.00 78.86 425 PHE A O 1
ATOM 3036 N N . SER A 1 396 ? 64.046 -6.711 8.599 1.00 80.81 426 SER A N 1
ATOM 3037 C CA . SER A 1 396 ? 63.622 -5.409 8.115 1.00 78.66 426 SER A CA 1
ATOM 3038 C C . SER A 1 396 ? 63.021 -4.610 9.260 1.00 85.26 426 SER A C 1
ATOM 3039 O O . SER A 1 396 ? 62.631 -5.162 10.293 1.00 82.30 426 SER A O 1
ATOM 3042 N N . GLY A 1 397 ? 62.981 -3.297 9.082 1.00 80.35 427 GLY A N 1
ATOM 3043 C CA . GLY A 1 397 ? 62.233 -2.430 9.969 1.00 86.06 427 GLY A CA 1
ATOM 3044 C C . GLY A 1 397 ? 63.064 -1.270 10.481 1.00 83.43 427 GLY A C 1
ATOM 3045 O O . GLY A 1 397 ? 64.286 -1.228 10.355 1.00 76.22 427 GLY A O 1
ATOM 3046 N N . ASP A 1 398 ? 62.350 -0.313 11.070 1.00 82.41 428 ASP A N 1
ATOM 3047 C CA . ASP A 1 398 ? 62.978 0.853 11.676 1.00 84.30 428 ASP A CA 1
ATOM 3048 C C . ASP A 1 398 ? 63.830 0.429 12.862 1.00 77.80 428 ASP A C 1
ATOM 3049 O O . ASP A 1 398 ? 63.309 -0.062 13.867 1.00 82.25 428 ASP A O 1
ATOM 3054 N N . ILE A 1 399 ? 65.143 0.636 12.746 1.00 79.19 429 ILE A N 1
ATOM 3055 C CA . ILE A 1 399 ? 66.073 0.227 13.790 1.00 72.21 429 ILE A CA 1
ATOM 3056 C C . ILE A 1 399 ? 65.835 0.998 15.083 1.00 77.88 429 ILE A C 1
ATOM 3057 O O . ILE A 1 399 ? 66.266 0.560 16.155 1.00 81.13 429 ILE A O 1
ATOM 3062 N N . SER A 1 400 ? 65.147 2.140 15.013 1.00 83.82 430 SER A N 1
ATOM 3063 C CA . SER A 1 400 ? 64.859 2.907 16.220 1.00 85.18 430 SER A CA 1
ATOM 3064 C C . SER A 1 400 ? 63.697 2.307 17.005 1.00 86.29 430 SER A C 1
ATOM 3065 O O . SER A 1 400 ? 63.735 2.273 18.241 1.00 91.48 430 SER A O 1
ATOM 3068 N N . GLU A 1 401 ? 62.665 1.821 16.314 1.00 82.66 431 GLU A N 1
ATOM 3069 C CA . GLU A 1 401 ? 61.504 1.236 16.971 1.00 82.32 431 GLU A CA 1
ATOM 3070 C C . GLU A 1 401 ? 61.590 -0.279 17.103 1.00 81.79 431 GLU A C 1
ATOM 3071 O O . GLU A 1 401 ? 60.728 -0.880 17.755 1.00 85.72 431 GLU A O 1
ATOM 3077 N N . SER A 1 402 ? 62.618 -0.903 16.529 1.00 88.39 432 SER A N 1
ATOM 3078 C CA . SER A 1 402 ? 62.753 -2.352 16.562 1.00 80.71 432 SER A CA 1
ATOM 3079 C C . SER A 1 402 ? 63.468 -2.850 17.808 1.00 83.88 432 SER A C 1
ATOM 3080 O O . SER A 1 402 ? 63.242 -3.993 18.221 1.00 72.54 432 SER A O 1
ATOM 3083 N N . PHE A 1 403 ? 64.300 -2.016 18.430 1.00 72.24 433 PHE A N 1
ATOM 3084 C CA . PHE A 1 403 ? 65.109 -2.429 19.568 1.00 69.11 433 PHE A CA 1
ATOM 3085 C C . PHE A 1 403 ? 64.903 -1.446 20.707 1.00 73.69 433 PHE A C 1
ATOM 3086 O O . PHE A 1 403 ? 65.167 -0.248 20.554 1.00 70.94 433 PHE A O 1
ATOM 3094 N N . GLY A 1 404 ? 64.434 -1.955 21.845 1.00 71.68 434 GLY A N 1
ATOM 3095 C CA . GLY A 1 404 ? 64.260 -1.158 23.044 1.00 80.74 434 GLY A CA 1
ATOM 3096 C C . GLY A 1 404 ? 65.572 -0.856 23.735 1.00 71.91 434 GLY A C 1
ATOM 3097 O O . GLY A 1 404 ? 66.641 -0.822 23.116 1.00 75.11 434 GLY A O 1
ATOM 3098 N N . GLU A 1 405 ? 65.489 -0.619 25.040 1.00 85.32 435 GLU A N 1
ATOM 3099 C CA . GLU A 1 405 ? 66.671 -0.394 25.856 1.00 80.10 435 GLU A CA 1
ATOM 3100 C C . GLU A 1 405 ? 67.122 -1.722 26.449 1.00 80.88 435 GLU A C 1
ATOM 3101 O O . GLU A 1 405 ? 66.304 -2.493 26.963 1.00 79.99 435 GLU A O 1
ATOM 3107 N N . TYR A 1 406 ? 68.423 -1.995 26.354 1.00 79.08 436 TYR A N 1
ATOM 3108 C CA . TYR A 1 406 ? 69.006 -3.278 26.734 1.00 73.97 436 TYR A CA 1
ATOM 3109 C C . TYR A 1 406 ? 70.088 -3.027 27.778 1.00 77.41 436 TYR A C 1
ATOM 3110 O O . TYR A 1 406 ? 71.282 -2.951 27.450 1.00 75.25 436 TYR A O 1
ATOM 3119 N N . PRO A 1 407 ? 69.704 -2.897 29.050 1.00 75.39 437 PRO A N 1
ATOM 3120 C CA . PRO A 1 407 ? 70.692 -2.567 30.090 1.00 82.26 437 PRO A CA 1
ATOM 3121 C C . PRO A 1 407 ? 71.745 -3.641 30.311 1.00 80.65 437 PRO A C 1
ATOM 3122 O O . PRO A 1 407 ? 72.826 -3.325 30.821 1.00 84.79 437 PRO A O 1
ATOM 3126 N N . ASN A 1 408 ? 71.475 -4.895 29.956 1.00 78.33 438 ASN A N 1
ATOM 3127 C CA . ASN A 1 408 ? 72.425 -5.976 30.177 1.00 81.13 438 ASN A CA 1
ATOM 3128 C C . ASN A 1 408 ? 73.084 -6.443 28.890 1.00 76.49 438 ASN A C 1
ATOM 3129 O O . ASN A 1 408 ? 73.789 -7.457 28.897 1.00 74.03 438 ASN A O 1
ATOM 3134 N N . LEU A 1 409 ? 72.872 -5.724 27.792 1.00 71.94 439 LEU A N 1
ATOM 3135 C CA . LEU A 1 409 ? 73.424 -6.126 26.509 1.00 67.85 439 LEU A CA 1
ATOM 3136 C C . LEU A 1 409 ? 74.945 -6.017 26.518 1.00 71.47 439 LEU A C 1
ATOM 3137 O O . LEU A 1 409 ? 75.515 -5.026 26.984 1.00 76.96 439 LEU A O 1
ATOM 3142 N N . ASN A 1 410 ? 75.602 -7.050 25.994 1.00 74.09 440 ASN A N 1
ATOM 3143 C CA . ASN A 1 410 ? 77.056 -7.133 25.925 1.00 73.77 440 ASN A CA 1
ATOM 3144 C C . ASN A 1 410 ? 77.588 -7.222 24.501 1.00 71.64 440 ASN A C 1
ATOM 3145 O O . ASN A 1 410 ? 78.652 -6.669 24.219 1.00 70.13 440 ASN A O 1
ATOM 3150 N N . PHE A 1 411 ? 76.869 -7.890 23.600 1.00 67.10 441 PHE A N 1
ATOM 3151 C CA . PHE A 1 411 ? 77.293 -8.092 22.223 1.00 63.58 441 PHE A CA 1
ATOM 3152 C C . PHE A 1 411 ? 76.044 -8.149 21.361 1.00 69.84 441 PHE A C 1
ATOM 3153 O O . PHE A 1 411 ? 75.126 -8.919 21.656 1.00 72.61 441 PHE A O 1
ATOM 3161 N N . ILE A 1 412 ? 76.001 -7.335 20.311 1.00 70.30 442 ILE A N 1
ATOM 3162 C CA . ILE A 1 412 ? 74.890 -7.362 19.368 1.00 70.43 442 ILE A CA 1
ATOM 3163 C C . ILE A 1 412 ? 75.442 -7.227 17.955 1.00 63.53 442 ILE A C 1
ATOM 3164 O O . ILE A 1 412 ? 76.326 -6.401 17.701 1.00 67.73 442 ILE A O 1
ATOM 3169 N N . ASP A 1 413 ? 74.939 -8.058 17.044 1.00 71.02 443 ASP A N 1
ATOM 3170 C CA . ASP A 1 413 ? 75.383 -8.073 15.653 1.00 65.21 443 ASP A CA 1
ATOM 3171 C C . ASP A 1 413 ? 74.154 -7.988 14.757 1.00 70.59 443 ASP A C 1
ATOM 3172 O O . ASP A 1 413 ? 73.348 -8.922 14.713 1.00 73.88 443 ASP A O 1
ATOM 3177 N N . LEU A 1 414 ? 74.018 -6.869 14.044 1.00 69.18 444 LEU A N 1
ATOM 3178 C CA . LEU A 1 414 ? 72.927 -6.647 13.104 1.00 63.96 444 LEU A CA 1
ATOM 3179 C C . LEU A 1 414 ? 73.395 -6.727 11.657 1.00 66.48 444 LEU A C 1
ATOM 3180 O O . LEU A 1 414 ? 72.674 -6.293 10.751 1.00 70.95 444 LEU A O 1
ATOM 3185 N N . SER A 1 415 ? 74.587 -7.274 11.425 1.00 66.60 445 SER A N 1
ATOM 3186 C CA . SER A 1 415 ? 75.217 -7.176 10.118 1.00 65.40 445 SER A CA 1
ATOM 3187 C C . SER A 1 415 ? 74.415 -7.919 9.060 1.00 75.58 445 SER A C 1
ATOM 3188 O O . SER A 1 415 ? 73.705 -8.885 9.349 1.00 69.15 445 SER A O 1
ATOM 3191 N N . ASN A 1 416 ? 74.551 -7.452 7.820 1.00 68.00 446 ASN A N 1
ATOM 3192 C CA . ASN A 1 416 ? 73.984 -8.103 6.643 1.00 64.40 446 ASN A CA 1
ATOM 3193 C C . ASN A 1 416 ? 72.485 -8.352 6.804 1.00 71.78 446 ASN A C 1
ATOM 3194 O O . ASN A 1 416 ? 72.000 -9.483 6.778 1.00 70.50 446 ASN A O 1
ATOM 3199 N N . ASN A 1 417 ? 71.752 -7.253 6.957 1.00 71.85 447 ASN A N 1
ATOM 3200 C CA . ASN A 1 417 ? 70.299 -7.283 7.038 1.00 73.24 447 ASN A CA 1
ATOM 3201 C C . ASN A 1 417 ? 69.777 -6.089 6.246 1.00 80.32 447 ASN A C 1
ATOM 3202 O O . ASN A 1 417 ? 70.523 -5.438 5.507 1.00 74.87 447 ASN A O 1
ATOM 3207 N N . LYS A 1 418 ? 68.485 -5.811 6.381 1.00 85.71 448 LYS A N 1
ATOM 3208 C CA . LYS A 1 418 ? 67.838 -4.707 5.683 1.00 74.53 448 LYS A CA 1
ATOM 3209 C C . LYS A 1 418 ? 67.210 -3.731 6.670 1.00 76.95 448 LYS A C 1
ATOM 3210 O O . LYS A 1 418 ? 66.141 -3.168 6.420 1.00 80.50 448 LYS A O 1
ATOM 3216 N N . PHE A 1 419 ? 67.873 -3.518 7.805 1.00 79.79 449 PHE A N 1
ATOM 3217 C CA . PHE A 1 419 ? 67.379 -2.566 8.790 1.00 85.77 449 PHE A CA 1
ATOM 3218 C C . PHE A 1 419 ? 67.452 -1.148 8.239 1.00 81.61 449 PHE A C 1
ATOM 3219 O O . PHE A 1 419 ? 68.442 -0.756 7.615 1.00 70.01 449 PHE A O 1
ATOM 3227 N N . ARG A 1 420 ? 66.395 -0.379 8.475 1.00 86.45 450 ARG A N 1
ATOM 3228 C CA . ARG A 1 420 ? 66.290 0.999 8.023 1.00 85.66 450 ARG A CA 1
ATOM 3229 C C . ARG A 1 420 ? 66.152 1.920 9.229 1.00 78.90 450 ARG A C 1
ATOM 3230 O O . ARG A 1 420 ? 66.068 1.475 10.377 1.00 80.28 450 ARG A O 1
ATOM 3238 N N . GLY A 1 421 ? 66.149 3.217 8.962 1.00 77.74 451 GLY A N 1
ATOM 3239 C CA . GLY A 1 421 ? 65.969 4.192 10.015 1.00 74.75 451 GLY A CA 1
ATOM 3240 C C . GLY A 1 421 ? 67.285 4.714 10.558 1.00 79.88 451 GLY A C 1
ATOM 3241 O O . GLY A 1 421 ? 68.362 4.525 9.985 1.00 74.76 451 GLY A O 1
ATOM 3242 N N . GLN A 1 422 ? 67.187 5.361 11.713 1.00 85.03 452 GLN A N 1
ATOM 3243 C CA . GLN A 1 422 ? 68.310 6.050 12.324 1.00 77.30 452 GLN A CA 1
ATOM 3244 C C . GLN A 1 422 ? 68.694 5.387 13.640 1.00 67.14 452 GLN A C 1
ATOM 3245 O O . GLN A 1 422 ? 67.841 4.866 14.364 1.00 78.62 452 GLN A O 1
ATOM 3251 N N . ILE A 1 423 ? 69.990 5.415 13.944 1.00 71.73 453 ILE A N 1
ATOM 3252 C CA . ILE A 1 423 ? 70.485 4.845 15.193 1.00 78.40 453 ILE A CA 1
ATOM 3253 C C . ILE A 1 423 ? 69.961 5.677 16.357 1.00 76.93 453 ILE A C 1
ATOM 3254 O O . ILE A 1 423 ? 70.216 6.884 16.439 1.00 73.78 453 ILE A O 1
ATOM 3259 N N . SER A 1 424 ? 69.222 5.034 17.260 1.00 66.25 454 SER A N 1
ATOM 3260 C CA . SER A 1 424 ? 68.650 5.758 18.380 1.00 72.19 454 SER A CA 1
ATOM 3261 C C . SER A 1 424 ? 69.669 5.910 19.508 1.00 72.72 454 SER A C 1
ATOM 3262 O O . SER A 1 424 ? 70.547 5.062 19.681 1.00 71.46 454 SER A O 1
ATOM 3265 N N . PRO A 1 425 ? 69.566 6.981 20.302 1.00 78.80 455 PRO A N 1
ATOM 3266 C CA . PRO A 1 425 ? 70.427 7.108 21.488 1.00 77.95 455 PRO A CA 1
ATOM 3267 C C . PRO A 1 425 ? 70.135 6.083 22.571 1.00 78.58 455 PRO A C 1
ATOM 3268 O O . PRO A 1 425 ? 70.839 6.074 23.587 1.00 79.92 455 PRO A O 1
ATOM 3272 N N . LYS A 1 426 ? 69.120 5.229 22.391 1.00 72.23 456 LYS A N 1
ATOM 3273 C CA . LYS A 1 426 ? 68.791 4.230 23.401 1.00 70.12 456 LYS A CA 1
ATOM 3274 C C . LYS A 1 426 ? 69.949 3.275 23.641 1.00 73.96 456 LYS A C 1
ATOM 3275 O O . LYS A 1 426 ? 70.081 2.723 24.739 1.00 80.77 456 LYS A O 1
ATOM 3281 N N . TRP A 1 427 ? 70.800 3.075 22.633 1.00 70.90 457 TRP A N 1
ATOM 3282 C CA . TRP A 1 427 ? 71.920 2.153 22.773 1.00 70.13 457 TRP A CA 1
ATOM 3283 C C . TRP A 1 427 ? 72.844 2.554 23.914 1.00 76.14 457 TRP A C 1
ATOM 3284 O O . TRP A 1 427 ? 73.502 1.694 24.509 1.00 79.07 457 TRP A O 1
ATOM 3295 N N . GLU A 1 428 ? 72.917 3.851 24.225 1.00 74.40 458 GLU A N 1
ATOM 3296 C CA . GLU A 1 428 ? 73.778 4.307 25.312 1.00 78.13 458 GLU A CA 1
ATOM 3297 C C . GLU A 1 428 ? 73.368 3.705 26.653 1.00 81.85 458 GLU A C 1
ATOM 3298 O O . GLU A 1 428 ? 74.207 3.564 27.551 1.00 83.62 458 GLU A O 1
ATOM 3304 N N . LYS A 1 429 ? 72.093 3.327 26.804 1.00 79.82 459 LYS A N 1
ATOM 3305 C CA . LYS A 1 429 ? 71.649 2.635 28.011 1.00 81.83 459 LYS A CA 1
ATOM 3306 C C . LYS A 1 429 ? 72.319 1.277 28.183 1.00 86.00 459 LYS A C 1
ATOM 3307 O O . LYS A 1 429 ? 72.339 0.748 29.300 1.00 85.50 459 LYS A O 1
ATOM 3313 N N . SER A 1 430 ? 72.845 0.691 27.104 1.00 83.93 460 SER A N 1
ATOM 3314 C CA . SER A 1 430 ? 73.619 -0.550 27.183 1.00 77.61 460 SER A CA 1
ATOM 3315 C C . SER A 1 430 ? 75.010 -0.200 27.701 1.00 83.16 460 SER A C 1
ATOM 3316 O O . SER A 1 430 ? 75.998 -0.158 26.964 1.00 88.62 460 SER A O 1
ATOM 3319 N N . ARG A 1 431 ? 75.077 0.067 29.007 1.00 89.08 461 ARG A N 1
ATOM 3320 C CA . ARG A 1 431 ? 76.311 0.521 29.632 1.00 83.97 461 ARG A CA 1
ATOM 3321 C C . ARG A 1 431 ? 77.351 -0.585 29.770 1.00 81.68 461 ARG A C 1
ATOM 3322 O O . ARG A 1 431 ? 78.497 -0.290 30.120 1.00 87.75 461 ARG A O 1
ATOM 3330 N N . LYS A 1 432 ? 76.989 -1.838 29.502 1.00 85.34 462 LYS A N 1
ATOM 3331 C CA . LYS A 1 432 ? 77.935 -2.945 29.502 1.00 83.44 462 LYS A CA 1
ATOM 3332 C C . LYS A 1 432 ? 78.295 -3.406 28.097 1.00 76.63 462 LYS A C 1
ATOM 3333 O O . LYS A 1 432 ? 79.080 -4.348 27.951 1.00 81.88 462 LYS A O 1
ATOM 3339 N N . LEU A 1 433 ? 77.754 -2.759 27.067 1.00 74.06 463 LEU A N 1
ATOM 3340 C CA . LEU A 1 433 ? 77.965 -3.191 25.690 1.00 78.68 463 LEU A CA 1
ATOM 3341 C C . LEU A 1 433 ? 79.409 -2.976 25.260 1.00 74.70 463 LEU A C 1
ATOM 3342 O O . LEU A 1 433 ? 79.916 -1.850 25.298 1.00 82.23 463 LEU A O 1
ATOM 3347 N N . VAL A 1 434 ? 80.062 -4.056 24.833 1.00 70.05 464 VAL A N 1
ATOM 3348 C CA . VAL A 1 434 ? 81.437 -3.980 24.356 1.00 73.40 464 VAL A CA 1
ATOM 3349 C C . VAL A 1 434 ? 81.562 -4.049 22.835 1.00 66.76 464 VAL A C 1
ATOM 3350 O O . VAL A 1 434 ? 82.608 -3.653 22.298 1.00 68.34 464 VAL A O 1
ATOM 3354 N N . ALA A 1 435 ? 80.542 -4.540 22.128 1.00 62.10 465 ALA A N 1
ATOM 3355 C CA . ALA A 1 435 ? 80.601 -4.643 20.674 1.00 62.15 465 ALA A CA 1
ATOM 3356 C C . ALA A 1 435 ? 79.243 -4.332 20.064 1.00 65.30 465 ALA A C 1
ATOM 3357 O O . ALA A 1 435 ? 78.221 -4.879 20.492 1.00 65.05 465 ALA A O 1
ATOM 3359 N N . PHE A 1 436 ? 79.246 -3.454 19.063 1.00 64.92 466 PHE A N 1
ATOM 3360 C CA . PHE A 1 436 ? 78.059 -3.100 18.292 1.00 65.63 466 PHE A CA 1
ATOM 3361 C C . PHE A 1 436 ? 78.419 -3.181 16.813 1.00 66.44 466 PHE A C 1
ATOM 3362 O O . PHE A 1 436 ? 79.100 -2.292 16.292 1.00 67.36 466 PHE A O 1
ATOM 3370 N N . ILE A 1 437 ? 77.958 -4.230 16.136 1.00 65.75 467 ILE A N 1
ATOM 3371 C CA . ILE A 1 437 ? 78.297 -4.483 14.738 1.00 64.71 467 ILE A CA 1
ATOM 3372 C C . ILE A 1 437 ? 77.008 -4.459 13.927 1.00 64.60 467 ILE A C 1
ATOM 3373 O O . ILE A 1 437 ? 76.103 -5.267 14.167 1.00 65.66 467 ILE A O 1
ATOM 3378 N N . ALA A 1 438 ? 76.909 -3.507 12.996 1.00 66.27 468 ALA A N 1
ATOM 3379 C CA . ALA A 1 438 ? 75.715 -3.328 12.171 1.00 64.09 468 ALA A CA 1
ATOM 3380 C C . ALA A 1 438 ? 76.080 -3.094 10.705 1.00 65.24 468 ALA A C 1
ATOM 3381 O O . ALA A 1 438 ? 75.494 -2.237 10.034 1.00 67.52 468 ALA A O 1
ATOM 3383 N N . THR A 1 439 ? 77.035 -3.855 10.179 1.00 66.13 469 THR A N 1
ATOM 3384 C CA . THR A 1 439 ? 77.445 -3.670 8.795 1.00 59.19 469 THR A CA 1
ATOM 3385 C C . THR A 1 439 ? 76.314 -4.055 7.840 1.00 75.45 469 THR A C 1
ATOM 3386 O O . THR A 1 439 ? 75.426 -4.844 8.173 1.00 74.76 469 THR A O 1
ATOM 3390 N N . ASP A 1 440 ? 76.362 -3.487 6.635 1.00 69.16 470 ASP A N 1
ATOM 3391 C CA . ASP A 1 440 ? 75.486 -3.857 5.521 1.00 63.44 470 ASP A CA 1
ATOM 3392 C C . ASP A 1 440 ? 74.007 -3.764 5.888 1.00 66.75 470 ASP A C 1
ATOM 3393 O O . ASP A 1 440 ? 73.259 -4.741 5.828 1.00 76.81 470 ASP A O 1
ATOM 3398 N N . ASN A 1 441 ? 73.583 -2.560 6.252 1.00 67.50 471 ASN A N 1
ATOM 3399 C CA . ASN A 1 441 ? 72.171 -2.265 6.429 1.00 76.64 471 ASN A CA 1
ATOM 3400 C C . ASN A 1 441 ? 71.842 -0.978 5.684 1.00 76.43 471 ASN A C 1
ATOM 3401 O O . ASN A 1 441 ? 72.728 -0.291 5.170 1.00 81.02 471 ASN A O 1
ATOM 3406 N N . ASN A 1 442 ? 70.551 -0.672 5.589 1.00 80.76 472 ASN A N 1
ATOM 3407 C CA . ASN A 1 442 ? 70.108 0.616 5.057 1.00 79.18 472 ASN A CA 1
ATOM 3408 C C . ASN A 1 442 ? 69.887 1.619 6.192 1.00 81.09 472 ASN A C 1
ATOM 3409 O O . ASN A 1 442 ? 68.813 2.199 6.353 1.00 86.59 472 ASN A O 1
ATOM 3414 N N . ILE A 1 443 ? 70.945 1.855 6.964 1.00 74.50 473 ILE A N 1
ATOM 3415 C CA . ILE A 1 443 ? 70.876 2.768 8.101 1.00 76.42 473 ILE A CA 1
ATOM 3416 C C . ILE A 1 443 ? 71.298 4.154 7.634 1.00 78.11 473 ILE A C 1
ATOM 3417 O O . ILE A 1 443 ? 72.334 4.312 6.977 1.00 79.13 473 ILE A O 1
ATOM 3422 N N . THR A 1 444 ? 70.494 5.158 7.967 1.00 75.50 474 THR A N 1
ATOM 3423 C CA . THR A 1 444 ? 70.705 6.517 7.495 1.00 80.11 474 THR A CA 1
ATOM 3424 C C . THR A 1 444 ? 70.732 7.466 8.687 1.00 76.05 474 THR A C 1
ATOM 3425 O O . THR A 1 444 ? 70.621 7.053 9.847 1.00 77.66 474 THR A O 1
ATOM 3429 N N . GLY A 1 445 ? 70.895 8.750 8.391 1.00 57.98 475 GLY A N 1
ATOM 3430 C CA . GLY A 1 445 ? 70.946 9.760 9.418 1.00 65.67 475 GLY A CA 1
ATOM 3431 C C . GLY A 1 445 ? 72.326 9.878 10.025 1.00 63.62 475 GLY A C 1
ATOM 3432 O O . GLY A 1 445 ? 73.302 9.306 9.531 1.00 68.41 475 GLY A O 1
ATOM 3433 N N . PRO A 1 446 ? 72.436 10.642 11.104 1.00 68.72 476 PRO A N 1
ATOM 3434 C CA . PRO A 1 446 ? 73.717 10.777 11.797 1.00 66.83 476 PRO A CA 1
ATOM 3435 C C . PRO A 1 446 ? 73.890 9.747 12.904 1.00 67.12 476 PRO A C 1
ATOM 3436 O O . PRO A 1 446 ? 72.934 9.142 13.395 1.00 64.07 476 PRO A O 1
ATOM 3440 N N . ILE A 1 447 ? 75.147 9.557 13.289 1.00 69.58 477 ILE A N 1
ATOM 3441 C CA . ILE A 1 447 ? 75.454 8.824 14.511 1.00 64.85 477 ILE A CA 1
ATOM 3442 C C . ILE A 1 447 ? 75.097 9.734 15.679 1.00 69.52 477 ILE A C 1
ATOM 3443 O O . ILE A 1 447 ? 75.672 10.826 15.805 1.00 72.57 477 ILE A O 1
ATOM 3448 N N . PRO A 1 448 ? 74.165 9.342 16.543 1.00 68.82 478 PRO A N 1
ATOM 3449 C CA . PRO A 1 448 ? 73.835 10.169 17.708 1.00 65.93 478 PRO A CA 1
ATOM 3450 C C . PRO A 1 448 ? 75.056 10.378 18.583 1.00 73.14 478 PRO A C 1
ATOM 3451 O O . PRO A 1 448 ? 75.861 9.453 18.771 1.00 72.73 478 PRO A O 1
ATOM 3455 N N . PRO A 1 449 ? 75.231 11.580 19.136 1.00 75.33 479 PRO A N 1
ATOM 3456 C CA . PRO A 1 449 ? 76.423 11.840 19.959 1.00 78.46 479 PRO A CA 1
ATOM 3457 C C . PRO A 1 449 ? 76.495 10.984 21.212 1.00 75.27 479 PRO A C 1
ATOM 3458 O O . PRO A 1 449 ? 77.589 10.814 21.764 1.00 83.23 479 PRO A O 1
ATOM 3462 N N . GLU A 1 450 ? 75.368 10.444 21.682 1.00 75.29 480 GLU A N 1
ATOM 3463 C CA . GLU A 1 450 ? 75.386 9.565 22.845 1.00 74.60 480 GLU A CA 1
ATOM 3464 C C . GLU A 1 450 ? 76.221 8.313 22.613 1.00 73.63 480 GLU A C 1
ATOM 3465 O O . GLU A 1 450 ? 76.658 7.685 23.583 1.00 81.41 480 GLU A O 1
ATOM 3471 N N . ILE A 1 451 ? 76.454 7.940 21.353 1.00 75.84 481 ILE A N 1
ATOM 3472 C CA . ILE A 1 451 ? 77.272 6.766 21.060 1.00 71.32 481 ILE A CA 1
ATOM 3473 C C . ILE A 1 451 ? 78.693 6.971 21.566 1.00 75.60 481 ILE A C 1
ATOM 3474 O O . ILE A 1 451 ? 79.313 6.050 22.109 1.00 74.45 481 ILE A O 1
ATOM 3479 N N . TRP A 1 452 ? 79.236 8.175 21.389 1.00 72.07 482 TRP A N 1
ATOM 3480 C CA . TRP A 1 452 ? 80.585 8.450 21.866 1.00 69.57 482 TRP A CA 1
ATOM 3481 C C . TRP A 1 452 ? 80.693 8.435 23.386 1.00 79.25 482 TRP A C 1
ATOM 3482 O O . TRP A 1 452 ? 81.813 8.394 23.904 1.00 81.24 482 TRP A O 1
ATOM 3493 N N . ASN A 1 453 ? 79.571 8.452 24.109 1.00 78.85 483 ASN A N 1
ATOM 3494 C CA . ASN A 1 453 ? 79.595 8.338 25.563 1.00 78.78 483 ASN A CA 1
ATOM 3495 C C . ASN A 1 453 ? 79.676 6.891 26.044 1.00 79.88 483 ASN A C 1
ATOM 3496 O O . ASN A 1 453 ? 79.692 6.661 27.257 1.00 81.30 483 ASN A O 1
ATOM 3501 N N . MET A 1 454 ? 79.725 5.918 25.132 1.00 77.93 484 MET A N 1
ATOM 3502 C CA . MET A 1 454 ? 79.832 4.504 25.497 1.00 69.88 484 MET A CA 1
ATOM 3503 C C . MET A 1 454 ? 81.310 4.121 25.609 1.00 79.97 484 MET A C 1
ATOM 3504 O O . MET A 1 454 ? 81.877 3.423 24.767 1.00 86.02 484 MET A O 1
ATOM 3509 N N . THR A 1 455 ? 81.930 4.595 26.694 1.00 77.11 485 THR A N 1
ATOM 3510 C CA . THR A 1 455 ? 83.366 4.411 26.893 1.00 85.26 485 THR A CA 1
ATOM 3511 C C . THR A 1 455 ? 83.755 2.942 27.003 1.00 87.10 485 THR A C 1
ATOM 3512 O O . THR A 1 455 ? 84.911 2.594 26.737 1.00 96.43 485 THR A O 1
ATOM 3516 N N . GLN A 1 456 ? 82.823 2.080 27.400 1.00 76.77 486 GLN A N 1
ATOM 3517 C CA . GLN A 1 456 ? 83.074 0.650 27.508 1.00 81.92 486 GLN A CA 1
ATOM 3518 C C . GLN A 1 456 ? 83.132 -0.046 26.156 1.00 81.32 486 GLN A C 1
ATOM 3519 O O . GLN A 1 456 ? 83.516 -1.219 26.103 1.00 80.88 486 GLN A O 1
ATOM 3525 N N . LEU A 1 457 ? 82.743 0.631 25.077 1.00 79.69 487 LEU A N 1
ATOM 3526 C CA . LEU A 1 457 ? 82.754 0.019 23.756 1.00 73.41 487 LEU A CA 1
ATOM 3527 C C . LEU A 1 457 ? 84.168 -0.357 23.338 1.00 82.02 487 LEU A C 1
ATOM 3528 O O . LEU A 1 457 ? 85.082 0.472 23.375 1.00 86.16 487 LEU A O 1
ATOM 3533 N N . ASN A 1 458 ? 84.339 -1.607 22.915 1.00 72.58 488 ASN A N 1
ATOM 3534 C CA . ASN A 1 458 ? 85.595 -2.072 22.343 1.00 78.08 488 ASN A CA 1
ATOM 3535 C C . ASN A 1 458 ? 85.578 -2.092 20.823 1.00 84.86 488 ASN A C 1
ATOM 3536 O O . ASN A 1 458 ? 86.603 -1.809 20.194 1.00 76.99 488 ASN A O 1
ATOM 3541 N N . GLN A 1 459 ? 84.430 -2.401 20.227 1.00 75.42 489 GLN A N 1
ATOM 3542 C CA . GLN A 1 459 ? 84.325 -2.669 18.800 1.00 67.52 489 GLN A CA 1
ATOM 3543 C C . GLN A 1 459 ? 83.035 -2.043 18.296 1.00 71.57 489 GLN A C 1
ATOM 3544 O O . GLN A 1 459 ? 81.949 -2.407 18.754 1.00 77.98 489 GLN A O 1
ATOM 3550 N N . LEU A 1 460 ? 83.152 -1.097 17.367 1.00 63.11 490 LEU A N 1
ATOM 3551 C CA . LEU A 1 460 ? 81.997 -0.422 16.789 1.00 62.67 490 LEU A CA 1
ATOM 3552 C C . LEU A 1 460 ? 82.112 -0.481 15.276 1.00 63.90 490 LEU A C 1
ATOM 3553 O O . LEU A 1 460 ? 83.064 0.059 14.704 1.00 66.37 490 LEU A O 1
ATOM 3558 N N . ASP A 1 461 ? 81.137 -1.118 14.633 1.00 68.06 491 ASP A N 1
ATOM 3559 C CA . ASP A 1 461 ? 81.151 -1.339 13.188 1.00 63.21 491 ASP A CA 1
ATOM 3560 C C . ASP A 1 461 ? 79.824 -0.868 12.599 1.00 64.78 491 ASP A C 1
ATOM 3561 O O . ASP A 1 461 ? 78.818 -1.579 12.666 1.00 63.68 491 ASP A O 1
ATOM 3566 N N . LEU A 1 462 ? 79.838 0.323 12.002 1.00 62.17 492 LEU A N 1
ATOM 3567 C CA . LEU A 1 462 ? 78.691 0.871 11.291 1.00 55.96 492 LEU A CA 1
ATOM 3568 C C . LEU A 1 462 ? 78.933 0.925 9.788 1.00 58.86 492 LEU A C 1
ATOM 3569 O O . LEU A 1 462 ? 78.270 1.690 9.080 1.00 70.71 492 LEU A O 1
ATOM 3574 N N . SER A 1 463 ? 79.867 0.123 9.290 1.00 59.02 493 SER A N 1
ATOM 3575 C CA . SER A 1 463 ? 80.305 0.232 7.912 1.00 62.37 493 SER A CA 1
ATOM 3576 C C . SER A 1 463 ? 79.226 -0.252 6.943 1.00 69.61 493 SER A C 1
ATOM 3577 O O . SER A 1 463 ? 78.346 -1.044 7.290 1.00 68.44 493 SER A O 1
ATOM 3580 N N . SER A 1 464 ? 79.322 0.243 5.702 1.00 65.13 494 SER A N 1
ATOM 3581 C CA . SER A 1 464 ? 78.447 -0.150 4.587 1.00 60.43 494 SER A CA 1
ATOM 3582 C C . SER A 1 464 ? 76.980 0.176 4.864 1.00 67.86 494 SER A C 1
ATOM 3583 O O . SER A 1 464 ? 76.082 -0.632 4.623 1.00 69.67 494 SER A O 1
ATOM 3586 N N . ASN A 1 465 ? 76.744 1.370 5.375 1.00 68.78 495 ASN A N 1
ATOM 3587 C CA . ASN A 1 465 ? 75.427 1.954 5.571 1.00 68.86 495 ASN A CA 1
ATOM 3588 C C . ASN A 1 465 ? 75.354 3.239 4.750 1.00 70.89 495 ASN A C 1
ATOM 3589 O O . ASN A 1 465 ? 76.236 3.535 3.939 1.00 80.96 495 ASN A O 1
ATOM 3594 N N . ASN A 1 466 ? 74.275 3.983 4.930 1.00 67.81 496 ASN A N 1
ATOM 3595 C CA . ASN A 1 466 ? 74.147 5.302 4.328 1.00 76.65 496 ASN A CA 1
ATOM 3596 C C . ASN A 1 466 ? 74.079 6.375 5.413 1.00 70.42 496 ASN A C 1
ATOM 3597 O O . ASN A 1 466 ? 73.313 7.336 5.328 1.00 71.46 496 ASN A O 1
ATOM 3602 N N . ILE A 1 467 ? 74.911 6.213 6.445 1.00 74.12 497 ILE A N 1
ATOM 3603 C CA . ILE A 1 467 ? 75.013 7.190 7.524 1.00 66.34 497 ILE A CA 1
ATOM 3604 C C . ILE A 1 467 ? 75.654 8.470 7.002 1.00 67.31 497 ILE A C 1
ATOM 3605 O O . ILE A 1 467 ? 76.592 8.432 6.194 1.00 71.41 497 ILE A O 1
ATOM 3610 N N . SER A 1 468 ? 75.154 9.618 7.465 1.00 66.29 498 SER A N 1
ATOM 3611 C CA . SER A 1 468 ? 75.656 10.905 6.994 1.00 59.95 498 SER A CA 1
ATOM 3612 C C . SER A 1 468 ? 76.034 11.830 8.146 1.00 66.94 498 SER A C 1
ATOM 3613 O O . SER A 1 468 ? 76.026 11.422 9.313 1.00 64.18 498 SER A O 1
ATOM 3616 N N . GLY A 1 469 ? 76.370 13.076 7.828 1.00 59.84 499 GLY A N 1
ATOM 3617 C CA . GLY A 1 469 ? 76.781 14.035 8.830 1.00 60.54 499 GLY A CA 1
ATOM 3618 C C . GLY A 1 469 ? 78.287 14.067 9.022 1.00 55.65 499 GLY A C 1
ATOM 3619 O O . GLY A 1 469 ? 79.045 13.279 8.452 1.00 56.53 499 GLY A O 1
ATOM 3620 N N . GLU A 1 470 ? 78.727 15.028 9.825 1.00 63.18 500 GLU A N 1
ATOM 3621 C CA . GLU A 1 470 ? 80.128 15.145 10.201 1.00 64.67 500 GLU A CA 1
ATOM 3622 C C . GLU A 1 470 ? 80.373 14.510 11.569 1.00 63.07 500 GLU A C 1
ATOM 3623 O O . GLU A 1 470 ? 79.510 14.532 12.451 1.00 64.93 500 GLU A O 1
ATOM 3629 N N . LEU A 1 471 ? 81.562 13.940 11.735 1.00 64.49 501 LEU A N 1
ATOM 3630 C CA . LEU A 1 471 ? 81.925 13.330 13.010 1.00 61.47 501 LEU A CA 1
ATOM 3631 C C . LEU A 1 471 ? 82.336 14.411 14.004 1.00 70.21 501 LEU A C 1
ATOM 3632 O O . LEU A 1 471 ? 83.188 15.246 13.684 1.00 67.85 501 LEU A O 1
ATOM 3637 N N . PRO A 1 472 ? 81.771 14.424 15.206 1.00 74.26 502 PRO A N 1
ATOM 3638 C CA . PRO A 1 472 ? 82.147 15.440 16.192 1.00 66.55 502 PRO A CA 1
ATOM 3639 C C . PRO A 1 472 ? 83.463 15.096 16.874 1.00 68.02 502 PRO A C 1
ATOM 3640 O O . PRO A 1 472 ? 83.933 13.957 16.849 1.00 71.33 502 PRO A O 1
ATOM 3644 N N . GLU A 1 473 ? 84.050 16.114 17.510 1.00 70.82 503 GLU A N 1
ATOM 3645 C CA . GLU A 1 473 ? 85.272 15.897 18.276 1.00 68.42 503 GLU A CA 1
ATOM 3646 C C . GLU A 1 473 ? 85.029 15.063 19.527 1.00 77.42 503 GLU A C 1
ATOM 3647 O O . GLU A 1 473 ? 85.989 14.544 20.107 1.00 72.15 503 GLU A O 1
ATOM 3653 N N . THR A 1 474 ? 83.768 14.906 19.939 1.00 68.94 504 THR A N 1
ATOM 3654 C CA . THR A 1 474 ? 83.438 14.087 21.096 1.00 68.20 504 THR A CA 1
ATOM 3655 C C . THR A 1 474 ? 83.672 12.605 20.843 1.00 77.57 504 THR A C 1
ATOM 3656 O O . THR A 1 474 ? 83.548 11.807 21.779 1.00 73.71 504 THR A O 1
ATOM 3660 N N . ILE A 1 475 ? 84.025 12.227 19.610 1.00 67.98 505 ILE A N 1
ATOM 3661 C CA . ILE A 1 475 ? 84.431 10.862 19.305 1.00 69.23 505 ILE A CA 1
ATOM 3662 C C . ILE A 1 475 ? 85.609 10.439 20.168 1.00 73.80 505 ILE A C 1
ATOM 3663 O O . ILE A 1 475 ? 85.817 9.243 20.396 1.00 76.42 505 ILE A O 1
ATOM 3668 N N . SER A 1 476 ? 86.373 11.404 20.683 1.00 70.98 506 SER A N 1
ATOM 3669 C CA . SER A 1 476 ? 87.537 11.100 21.502 1.00 75.57 506 SER A CA 1
ATOM 3670 C C . SER A 1 476 ? 87.174 10.375 22.790 1.00 78.16 506 SER A C 1
ATOM 3671 O O . SER A 1 476 ? 88.062 9.815 23.441 1.00 79.34 506 SER A O 1
ATOM 3674 N N . LYS A 1 477 ? 85.898 10.375 23.177 1.00 78.37 507 LYS A N 1
ATOM 3675 C CA . LYS A 1 477 ? 85.478 9.781 24.440 1.00 71.94 507 LYS A CA 1
ATOM 3676 C C . LYS A 1 477 ? 85.416 8.258 24.404 1.00 75.57 507 LYS A C 1
ATOM 3677 O O . LYS A 1 477 ? 85.221 7.642 25.457 1.00 85.65 507 LYS A O 1
ATOM 3683 N N . LEU A 1 478 ? 85.565 7.635 23.233 1.00 77.26 508 LEU A N 1
ATOM 3684 C CA . LEU A 1 478 ? 85.604 6.174 23.128 1.00 71.04 508 LEU A CA 1
ATOM 3685 C C . LEU A 1 478 ? 86.996 5.702 23.540 1.00 87.14 508 LEU A C 1
ATOM 3686 O O . LEU A 1 478 ? 87.838 5.334 22.717 1.00 86.33 508 LEU A O 1
ATOM 3691 N N . THR A 1 479 ? 87.224 5.699 24.856 1.00 95.20 509 THR A N 1
ATOM 3692 C CA . THR A 1 479 ? 88.556 5.433 25.394 1.00 89.01 509 THR A CA 1
ATOM 3693 C C . THR A 1 479 ? 89.038 4.028 25.055 1.00 87.30 509 THR A C 1
ATOM 3694 O O . THR A 1 479 ? 90.228 3.820 24.791 1.00 88.61 509 THR A O 1
ATOM 3698 N N . ARG A 1 480 ? 88.133 3.048 25.064 1.00 90.65 510 ARG A N 1
ATOM 3699 C CA . ARG A 1 480 ? 88.509 1.640 25.012 1.00 91.69 510 ARG A CA 1
ATOM 3700 C C . ARG A 1 480 ? 88.179 0.977 23.682 1.00 87.83 510 ARG A C 1
ATOM 3701 O O . ARG A 1 480 ? 88.256 -0.252 23.580 1.00 84.71 510 ARG A O 1
ATOM 3709 N N . VAL A 1 481 ? 87.810 1.750 22.662 1.00 75.45 511 VAL A N 1
ATOM 3710 C CA . VAL A 1 481 ? 87.552 1.164 21.354 1.00 77.80 511 VAL A CA 1
ATOM 3711 C C . VAL A 1 481 ? 88.873 0.763 20.709 1.00 83.44 511 VAL A C 1
ATOM 3712 O O . VAL A 1 481 ? 89.868 1.501 20.762 1.00 89.35 511 VAL A O 1
ATOM 3716 N N . SER A 1 482 ? 88.902 -0.433 20.130 1.00 74.28 512 SER A N 1
ATOM 3717 C CA . SER A 1 482 ? 90.070 -0.925 19.414 1.00 79.47 512 SER A CA 1
ATOM 3718 C C . SER A 1 482 ? 89.801 -1.205 17.946 1.00 79.92 512 SER A C 1
ATOM 3719 O O . SER A 1 482 ? 90.720 -1.086 17.132 1.00 81.83 512 SER A O 1
ATOM 3722 N N . LYS A 1 483 ? 88.579 -1.591 17.590 1.00 79.15 513 LYS A N 1
ATOM 3723 C CA . LYS A 1 483 ? 88.169 -1.800 16.205 1.00 79.10 513 LYS A CA 1
ATOM 3724 C C . LYS A 1 483 ? 87.060 -0.802 15.886 1.00 70.31 513 LYS A C 1
ATOM 3725 O O . LYS A 1 483 ? 85.923 -0.968 16.341 1.00 78.95 513 LYS A O 1
ATOM 3731 N N . LEU A 1 484 ? 87.390 0.240 15.121 1.00 68.68 514 LEU A N 1
ATOM 3732 C CA . LEU A 1 484 ? 86.430 1.265 14.712 1.00 68.99 514 LEU A CA 1
ATOM 3733 C C . LEU A 1 484 ? 86.298 1.233 13.196 1.00 63.53 514 LEU A C 1
ATOM 3734 O O . LEU A 1 484 ? 87.252 1.553 12.479 1.00 72.24 514 LEU A O 1
ATOM 3739 N N . GLN A 1 485 ? 85.121 0.844 12.710 1.00 60.23 515 GLN A N 1
ATOM 3740 C CA . GLN A 1 485 ? 84.839 0.736 11.282 1.00 57.32 515 GLN A CA 1
ATOM 3741 C C . GLN A 1 485 ? 83.636 1.612 10.953 1.00 62.29 515 GLN A C 1
ATOM 3742 O O . GLN A 1 485 ? 82.504 1.287 11.327 1.00 59.77 515 GLN A O 1
ATOM 3748 N N . LEU A 1 486 ? 83.888 2.733 10.277 1.00 59.19 516 LEU A N 1
ATOM 3749 C CA . LEU A 1 486 ? 82.834 3.614 9.789 1.00 59.72 516 LEU A CA 1
ATOM 3750 C C . LEU A 1 486 ? 82.830 3.702 8.271 1.00 63.56 516 LEU A C 1
ATOM 3751 O O . LEU A 1 486 ? 82.140 4.559 7.707 1.00 64.21 516 LEU A O 1
ATOM 3756 N N . ASN A 1 487 ? 83.583 2.837 7.602 1.00 68.66 517 ASN A N 1
ATOM 3757 C CA . ASN A 1 487 ? 83.809 2.945 6.173 1.00 65.60 517 ASN A CA 1
ATOM 3758 C C . ASN A 1 487 ? 82.539 2.648 5.380 1.00 63.65 517 ASN A C 1
ATOM 3759 O O . ASN A 1 487 ? 81.599 2.018 5.866 1.00 62.97 517 ASN A O 1
ATOM 3764 N N . GLY A 1 488 ? 82.532 3.094 4.129 1.00 61.27 518 GLY A N 1
ATOM 3765 C CA . GLY A 1 488 ? 81.404 2.827 3.251 1.00 56.97 518 GLY A CA 1
ATOM 3766 C C . GLY A 1 488 ? 80.133 3.552 3.632 1.00 61.10 518 GLY A C 1
ATOM 3767 O O . GLY A 1 488 ? 79.040 2.982 3.527 1.00 61.54 518 GLY A O 1
ATOM 3768 N N . ASN A 1 489 ? 80.249 4.801 4.071 1.00 58.14 519 ASN A N 1
ATOM 3769 C CA . ASN A 1 489 ? 79.096 5.612 4.430 1.00 59.75 519 ASN A CA 1
ATOM 3770 C C . ASN A 1 489 ? 79.152 6.938 3.684 1.00 74.30 519 ASN A C 1
ATOM 3771 O O . ASN A 1 489 ? 79.971 7.109 2.775 1.00 70.27 519 ASN A O 1
ATOM 3776 N N . GLN A 1 490 ? 78.260 7.865 4.026 1.00 75.71 520 GLN A N 1
ATOM 3777 C CA . GLN A 1 490 ? 78.284 9.209 3.467 1.00 75.81 520 GLN A CA 1
ATOM 3778 C C . GLN A 1 490 ? 78.730 10.247 4.492 1.00 65.53 520 GLN A C 1
ATOM 3779 O O . GLN A 1 490 ? 78.255 11.386 4.473 1.00 71.46 520 GLN A O 1
ATOM 3785 N N . LEU A 1 491 ? 79.646 9.874 5.385 1.00 59.82 521 LEU A N 1
ATOM 3786 C CA . LEU A 1 491 ? 80.150 10.813 6.379 1.00 63.37 521 LEU A CA 1
ATOM 3787 C C . LEU A 1 491 ? 80.999 11.890 5.714 1.00 65.20 521 LEU A C 1
ATOM 3788 O O . LEU A 1 491 ? 81.841 11.599 4.860 1.00 57.07 521 LEU A O 1
ATOM 3793 N N . SER A 1 492 ? 80.798 13.140 6.134 1.00 60.18 522 SER A N 1
ATOM 3794 C CA . SER A 1 492 ? 81.446 14.267 5.469 1.00 59.94 522 SER A CA 1
ATOM 3795 C C . SER A 1 492 ? 82.209 15.156 6.443 1.00 66.33 522 SER A C 1
ATOM 3796 O O . SER A 1 492 ? 82.340 14.827 7.627 1.00 67.61 522 SER A O 1
ATOM 3799 N N . GLY A 1 493 ? 82.712 16.284 5.952 1.00 57.87 523 GLY A N 1
ATOM 3800 C CA . GLY A 1 493 ? 83.492 17.179 6.779 1.00 60.69 523 GLY A CA 1
ATOM 3801 C C . GLY A 1 493 ? 84.883 16.631 7.028 1.00 58.40 523 GLY A C 1
ATOM 3802 O O . GLY A 1 493 ? 85.301 15.617 6.462 1.00 62.56 523 GLY A O 1
ATOM 3803 N N . ARG A 1 494 ? 85.616 17.323 7.896 1.00 64.28 524 ARG A N 1
ATOM 3804 C CA . ARG A 1 494 ? 86.966 16.898 8.239 1.00 62.31 524 ARG A CA 1
ATOM 3805 C C . ARG A 1 494 ? 86.939 15.698 9.178 1.00 64.52 524 ARG A C 1
ATOM 3806 O O . ARG A 1 494 ? 86.046 15.557 10.020 1.00 62.67 524 ARG A O 1
ATOM 3814 N N . ILE A 1 495 ? 87.931 14.827 9.027 1.00 66.65 525 ILE A N 1
ATOM 3815 C CA . ILE A 1 495 ? 88.163 13.802 10.050 1.00 60.06 525 ILE A CA 1
ATOM 3816 C C . ILE A 1 495 ? 88.450 14.490 11.376 1.00 62.15 525 ILE A C 1
ATOM 3817 O O . ILE A 1 495 ? 89.349 15.353 11.442 1.00 71.96 525 ILE A O 1
ATOM 3822 N N . PRO A 1 496 ? 87.740 14.167 12.455 1.00 68.33 526 PRO A N 1
ATOM 3823 C CA . PRO A 1 496 ? 87.983 14.877 13.717 1.00 64.81 526 PRO A CA 1
ATOM 3824 C C . PRO A 1 496 ? 89.360 14.564 14.286 1.00 73.11 526 PRO A C 1
ATOM 3825 O O . PRO A 1 496 ? 89.809 13.414 14.286 1.00 69.97 526 PRO A O 1
ATOM 3829 N N . SER A 1 497 ? 90.009 15.595 14.825 1.00 74.64 527 SER A N 1
ATOM 3830 C CA . SER A 1 497 ? 91.300 15.384 15.458 1.00 76.66 527 SER A CA 1
ATOM 3831 C C . SER A 1 497 ? 91.177 14.622 16.768 1.00 75.34 527 SER A C 1
ATOM 3832 O O . SER A 1 497 ? 92.185 14.107 17.260 1.00 74.47 527 SER A O 1
ATOM 3835 N N . GLY A 1 498 ? 89.967 14.514 17.322 1.00 74.02 528 GLY A N 1
ATOM 3836 C CA . GLY A 1 498 ? 89.746 13.782 18.560 1.00 67.58 528 GLY A CA 1
ATOM 3837 C C . GLY A 1 498 ? 90.069 12.306 18.471 1.00 76.37 528 GLY A C 1
ATOM 3838 O O . GLY A 1 498 ? 90.257 11.660 19.506 1.00 77.35 528 GLY A O 1
ATOM 3839 N N . ILE A 1 499 ? 90.111 11.748 17.257 1.00 70.66 529 ILE A N 1
ATOM 3840 C CA . ILE A 1 499 ? 90.505 10.355 17.085 1.00 72.85 529 ILE A CA 1
ATOM 3841 C C . ILE A 1 499 ? 91.905 10.116 17.638 1.00 76.58 529 ILE A C 1
ATOM 3842 O O . ILE A 1 499 ? 92.239 8.989 18.024 1.00 79.26 529 ILE A O 1
ATOM 3847 N N . ARG A 1 500 ? 92.713 11.173 17.733 1.00 73.77 530 ARG A N 1
ATOM 3848 C CA . ARG A 1 500 ? 93.978 11.192 18.461 1.00 77.06 530 ARG A CA 1
ATOM 3849 C C . ARG A 1 500 ? 93.886 10.488 19.808 1.00 83.14 530 ARG A C 1
ATOM 3850 O O . ARG A 1 500 ? 94.799 9.753 20.199 1.00 87.86 530 ARG A O 1
ATOM 3858 N N . SER A 1 501 ? 92.779 10.703 20.519 1.00 74.87 531 SER A N 1
ATOM 3859 C CA . SER A 1 501 ? 92.619 10.226 21.887 1.00 79.72 531 SER A CA 1
ATOM 3860 C C . SER A 1 501 ? 92.221 8.758 21.983 1.00 76.79 531 SER A C 1
ATOM 3861 O O . SER A 1 501 ? 92.215 8.211 23.091 1.00 85.34 531 SER A O 1
ATOM 3864 N N . LEU A 1 502 ? 91.891 8.105 20.870 1.00 81.46 532 LEU A N 1
ATOM 3865 C CA . LEU A 1 502 ? 91.465 6.706 20.894 1.00 81.32 532 LEU A CA 1
ATOM 3866 C C . LEU A 1 502 ? 92.709 5.824 21.032 1.00 83.23 532 LEU A C 1
ATOM 3867 O O . LEU A 1 502 ? 93.110 5.095 20.124 1.00 87.90 532 LEU A O 1
ATOM 3872 N N . ALA A 1 503 ? 93.326 5.912 22.216 1.00 85.61 533 ALA A N 1
ATOM 3873 C CA . ALA A 1 503 ? 94.636 5.302 22.432 1.00 90.20 533 ALA A CA 1
ATOM 3874 C C . ALA A 1 503 ? 94.603 3.794 22.243 1.00 88.22 533 ALA A C 1
ATOM 3875 O O . ALA A 1 503 ? 95.592 3.201 21.796 1.00 99.91 533 ALA A O 1
ATOM 3877 N N . ASN A 1 504 ? 93.477 3.165 22.549 1.00 89.39 534 ASN A N 1
ATOM 3878 C CA . ASN A 1 504 ? 93.348 1.723 22.415 1.00 91.03 534 ASN A CA 1
ATOM 3879 C C . ASN A 1 504 ? 93.064 1.288 20.987 1.00 93.22 534 ASN A C 1
ATOM 3880 O O . ASN A 1 504 ? 93.020 0.081 20.726 1.00 96.99 534 ASN A O 1
ATOM 3885 N N . LEU A 1 505 ? 92.874 2.234 20.069 1.00 87.55 535 LEU A N 1
ATOM 3886 C CA . LEU A 1 505 ? 92.541 1.891 18.693 1.00 86.74 535 LEU A CA 1
ATOM 3887 C C . LEU A 1 505 ? 93.647 1.052 18.068 1.00 91.60 535 LEU A C 1
ATOM 3888 O O . LEU A 1 505 ? 94.828 1.408 18.127 1.00 93.60 535 LEU A O 1
ATOM 3893 N N . GLU A 1 506 ? 93.255 -0.077 17.485 1.00 84.69 536 GLU A N 1
ATOM 3894 C CA . GLU A 1 506 ? 94.143 -0.963 16.743 1.00 86.06 536 GLU A CA 1
ATOM 3895 C C . GLU A 1 506 ? 93.825 -1.017 15.259 1.00 82.14 536 GLU A C 1
ATOM 3896 O O . GLU A 1 506 ? 94.736 -0.984 14.430 1.00 81.23 536 GLU A O 1
ATOM 3902 N N . TYR A 1 507 ? 92.547 -1.127 14.914 1.00 78.15 537 TYR A N 1
ATOM 3903 C CA . TYR A 1 507 ? 92.079 -1.236 13.539 1.00 72.04 537 TYR A CA 1
ATOM 3904 C C . TYR A 1 507 ? 91.137 -0.066 13.283 1.00 76.68 537 TYR A C 1
ATOM 3905 O O . TYR A 1 507 ? 90.077 0.031 13.912 1.00 74.25 537 TYR A O 1
ATOM 3914 N N . LEU A 1 508 ? 91.527 0.835 12.381 1.00 71.48 538 LEU A N 1
ATOM 3915 C CA . LEU A 1 508 ? 90.735 2.022 12.068 1.00 72.89 538 LEU A CA 1
ATOM 3916 C C . LEU A 1 508 ? 90.472 2.073 10.572 1.00 62.95 538 LEU A C 1
ATOM 3917 O O . LEU A 1 508 ? 91.415 2.097 9.776 1.00 73.06 538 LEU A O 1
ATOM 3922 N N . ASP A 1 509 ? 89.196 2.111 10.191 1.00 60.71 539 ASP A N 1
ATOM 3923 C CA . ASP A 1 509 ? 88.796 2.187 8.790 1.00 62.90 539 ASP A CA 1
ATOM 3924 C C . ASP A 1 509 ? 87.764 3.293 8.623 1.00 71.01 539 ASP A C 1
ATOM 3925 O O . ASP A 1 509 ? 86.602 3.128 9.009 1.00 67.58 539 ASP A O 1
ATOM 3930 N N . LEU A 1 510 ? 88.182 4.407 8.024 1.00 66.31 540 LEU A N 1
ATOM 3931 C CA . LEU A 1 510 ? 87.290 5.503 7.669 1.00 70.18 540 LEU A CA 1
ATOM 3932 C C . LEU A 1 510 ? 87.169 5.654 6.158 1.00 67.89 540 LEU A C 1
ATOM 3933 O O . LEU A 1 510 ? 86.799 6.724 5.667 1.00 67.92 540 LEU A O 1
ATOM 3938 N N . SER A 1 511 ? 87.478 4.596 5.412 1.00 67.08 541 SER A N 1
ATOM 3939 C CA . SER A 1 511 ? 87.562 4.684 3.967 1.00 70.21 541 SER A CA 1
ATOM 3940 C C . SER A 1 511 ? 86.166 4.761 3.349 1.00 70.28 541 SER A C 1
ATOM 3941 O O . SER A 1 511 ? 85.152 4.532 4.007 1.00 64.35 541 SER A O 1
ATOM 3944 N N . SER A 1 512 ? 86.125 5.115 2.065 1.00 65.45 542 SER A N 1
ATOM 3945 C CA . SER A 1 512 ? 84.890 5.151 1.283 1.00 59.69 542 SER A CA 1
ATOM 3946 C C . SER A 1 512 ? 83.830 6.029 1.954 1.00 66.50 542 SER A C 1
ATOM 3947 O O . SER A 1 512 ? 82.724 5.596 2.283 1.00 68.18 542 SER A O 1
ATOM 3950 N N . ASN A 1 513 ? 84.193 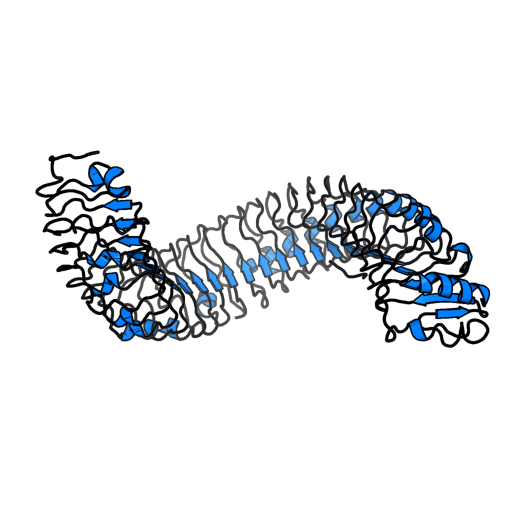7.293 2.134 1.00 64.03 543 ASN A N 1
ATOM 3951 C CA . ASN A 1 513 ? 83.328 8.282 2.755 1.00 59.81 543 ASN A CA 1
ATOM 3952 C C . ASN A 1 513 ? 83.509 9.587 1.991 1.00 67.23 543 ASN A C 1
ATOM 3953 O O . ASN A 1 513 ? 84.088 9.616 0.899 1.00 71.16 543 ASN A O 1
ATOM 3958 N N . ARG A 1 514 ? 82.985 10.672 2.551 1.00 63.82 544 ARG A N 1
ATOM 3959 C CA . ARG A 1 514 ? 83.126 11.995 1.961 1.00 56.41 544 ARG A CA 1
ATOM 3960 C C . ARG A 1 514 ? 83.955 12.920 2.845 1.00 57.89 544 ARG A C 1
ATOM 3961 O O . ARG A 1 514 ? 83.770 14.140 2.823 1.00 57.46 544 ARG A O 1
ATOM 3969 N N . PHE A 1 515 ? 84.878 12.350 3.620 1.00 57.66 545 PHE A N 1
ATOM 3970 C CA . PHE A 1 515 ? 85.762 13.158 4.449 1.00 55.40 545 PHE A CA 1
ATOM 3971 C C . PHE A 1 515 ? 86.622 14.047 3.563 1.00 64.49 545 PHE A C 1
ATOM 3972 O O . PHE A 1 515 ? 87.239 13.575 2.606 1.00 69.26 545 PHE A O 1
ATOM 3980 N N . SER A 1 516 ? 86.647 15.339 3.869 1.00 66.26 546 SER A N 1
ATOM 3981 C CA . SER A 1 516 ? 87.344 16.328 3.053 1.00 62.80 546 SER A CA 1
ATOM 3982 C C . SER A 1 516 ? 88.438 17.011 3.872 1.00 64.95 546 SER A C 1
ATOM 3983 O O . SER A 1 516 ? 88.591 16.771 5.073 1.00 69.93 546 SER A O 1
ATOM 3986 N N . PHE A 1 517 ? 89.208 17.861 3.187 1.00 70.70 547 PHE A N 1
ATOM 3987 C CA . PHE A 1 517 ? 90.281 18.661 3.774 1.00 68.37 547 PHE A CA 1
ATOM 3988 C C . PHE A 1 517 ? 91.448 17.807 4.262 1.00 72.93 547 PHE A C 1
ATOM 3989 O O . PHE A 1 517 ? 91.525 16.611 3.963 1.00 75.69 547 PHE A O 1
ATOM 3997 N N . GLN A 1 518 ? 92.380 18.430 4.977 1.00 68.61 548 GLN A N 1
ATOM 3998 C CA . GLN A 1 518 ? 93.635 17.779 5.318 1.00 66.55 548 GLN A CA 1
ATOM 3999 C C . GLN A 1 518 ? 93.438 16.716 6.394 1.00 68.38 548 GLN A C 1
ATOM 4000 O O . GLN A 1 518 ? 92.597 16.846 7.287 1.00 79.32 548 GLN A O 1
ATOM 4006 N N . ILE A 1 519 ? 94.214 15.643 6.282 1.00 67.70 549 ILE A N 1
ATOM 4007 C CA . ILE A 1 519 ? 94.283 14.663 7.369 1.00 74.56 549 ILE A CA 1
ATOM 4008 C C . ILE A 1 519 ? 94.768 15.372 8.629 1.00 79.94 549 ILE A C 1
ATOM 4009 O O . ILE A 1 519 ? 95.737 16.153 8.556 1.00 82.60 549 ILE A O 1
ATOM 4014 N N . PRO A 1 520 ? 94.127 15.174 9.783 1.00 79.55 550 PRO A N 1
ATOM 4015 C CA . PRO A 1 520 ? 94.519 15.909 10.995 1.00 78.06 550 PRO A CA 1
ATOM 4016 C C . PRO A 1 520 ? 96.009 15.815 11.285 1.00 81.78 550 PRO A C 1
ATOM 4017 O O . PRO A 1 520 ? 96.586 14.727 11.349 1.00 86.02 550 PRO A O 1
ATOM 4021 N N . ALA A 1 521 ? 96.631 16.983 11.461 1.00 88.14 551 ALA A N 1
ATOM 4022 C CA . ALA A 1 521 ? 98.064 17.032 11.729 1.00 92.51 551 ALA A CA 1
ATOM 4023 C C . ALA A 1 521 ? 98.406 16.383 13.061 1.00 89.03 551 ALA A C 1
ATOM 4024 O O . ALA A 1 521 ? 99.477 15.784 13.205 1.00 92.11 551 ALA A O 1
ATOM 4026 N N . THR A 1 522 ? 97.507 16.479 14.036 1.00 93.92 552 THR A N 1
ATOM 4027 C CA . THR A 1 522 ? 97.751 16.009 15.391 1.00 90.79 552 THR A CA 1
ATOM 4028 C C . THR A 1 522 ? 97.649 14.496 15.535 1.00 97.73 552 THR A C 1
ATOM 4029 O O . THR A 1 522 ? 97.949 13.975 16.613 1.00 101.58 552 THR A O 1
ATOM 4033 N N . LEU A 1 523 ? 97.266 13.774 14.484 1.00 93.81 553 LEU A N 1
ATOM 4034 C CA . LEU A 1 523 ? 96.964 12.347 14.596 1.00 87.75 553 LEU A CA 1
ATOM 4035 C C . LEU A 1 523 ? 98.281 11.580 14.690 1.00 89.72 553 LEU A C 1
ATOM 4036 O O . LEU A 1 523 ? 98.803 11.034 13.715 1.00 97.98 553 LEU A O 1
ATOM 4041 N N . ASP A 1 524 ? 98.835 11.557 15.907 1.00 96.40 554 ASP A N 1
ATOM 4042 C CA . ASP A 1 524 ? 100.111 10.900 16.161 1.00 98.13 554 ASP A CA 1
ATOM 4043 C C . ASP A 1 524 ? 100.118 10.085 17.451 1.00 94.01 554 ASP A C 1
ATOM 4044 O O . ASP A 1 524 ? 101.196 9.660 17.885 1.00 96.11 554 ASP A O 1
ATOM 4049 N N . SER A 1 525 ? 98.966 9.852 18.075 1.00 102.64 555 SER A N 1
ATOM 4050 C CA . SER A 1 525 ? 98.886 9.346 19.442 1.00 97.15 555 SER A CA 1
ATOM 4051 C C . SER A 1 525 ? 98.143 8.017 19.505 1.00 95.05 555 SER A C 1
ATOM 4052 O O . SER A 1 525 ? 97.318 7.790 20.393 1.00 110.68 555 SER A O 1
ATOM 4055 N N . LEU A 1 526 ? 98.435 7.114 18.568 1.00 91.15 556 LEU A N 1
ATOM 4056 C CA . LEU A 1 526 ? 97.768 5.817 18.471 1.00 103.28 556 LEU A CA 1
ATOM 4057 C C . LEU A 1 526 ? 98.845 4.738 18.499 1.00 100.97 556 LEU A C 1
ATOM 4058 O O . LEU A 1 526 ? 99.182 4.151 17.459 1.00 101.61 556 LEU A O 1
ATOM 4063 N N . PRO A 1 527 ? 99.398 4.442 19.678 1.00 100.30 557 PRO A N 1
ATOM 4064 C CA . PRO A 1 527 ? 100.541 3.517 19.743 1.00 100.45 557 PRO A CA 1
ATOM 4065 C C . PRO A 1 527 ? 100.185 2.069 19.456 1.00 103.82 557 PRO A C 1
ATOM 4066 O O . PRO A 1 527 ? 101.092 1.275 19.178 1.00 102.36 557 PRO A O 1
ATOM 4070 N N . ARG A 1 528 ? 98.909 1.693 19.518 1.00 103.75 558 ARG A N 1
ATOM 4071 C CA . ARG A 1 528 ? 98.489 0.327 19.235 1.00 110.28 558 ARG A CA 1
ATOM 4072 C C . ARG A 1 528 ? 97.952 0.154 17.821 1.00 108.53 558 ARG A C 1
ATOM 4073 O O . ARG A 1 528 ? 97.620 -0.971 17.432 1.00 104.29 558 ARG A O 1
ATOM 4081 N N . LEU A 1 529 ? 97.870 1.231 17.042 1.00 101.33 559 LEU A N 1
ATOM 4082 C CA . LEU A 1 529 ? 97.255 1.167 15.723 1.00 101.61 559 LEU A CA 1
ATOM 4083 C C . LEU A 1 529 ? 98.165 0.429 14.747 1.00 95.14 559 LEU A C 1
ATOM 4084 O O . LEU A 1 529 ? 99.304 0.847 14.513 1.00 96.23 559 LEU A O 1
ATOM 4089 N N . TYR A 1 530 ? 97.657 -0.662 14.171 1.00 88.42 560 TYR A N 1
ATOM 4090 C CA . TYR A 1 530 ? 98.373 -1.413 13.149 1.00 93.56 560 TYR A CA 1
ATOM 4091 C C . TYR A 1 530 ? 97.684 -1.377 11.794 1.00 97.74 560 TYR A C 1
ATOM 4092 O O . TYR A 1 530 ? 98.221 -1.929 10.827 1.00 109.36 560 TYR A O 1
ATOM 4101 N N . TYR A 1 531 ? 96.513 -0.752 11.696 1.00 97.01 561 TYR A N 1
ATOM 4102 C CA . TYR A 1 531 ? 95.780 -0.675 10.439 1.00 91.83 561 TYR A CA 1
ATOM 4103 C C . TYR A 1 531 ? 95.071 0.667 10.371 1.00 83.10 561 TYR A C 1
ATOM 4104 O O . TYR A 1 531 ? 94.413 1.070 11.335 1.00 81.39 561 TYR A O 1
ATOM 4113 N N . MET A 1 532 ? 95.196 1.344 9.232 1.00 84.34 562 MET A N 1
ATOM 4114 C CA . MET A 1 532 ? 94.487 2.601 9.008 1.00 76.86 562 MET A CA 1
ATOM 4115 C C . MET A 1 532 ? 94.152 2.685 7.527 1.00 81.50 562 MET A C 1
ATOM 4116 O O . MET A 1 532 ? 95.054 2.798 6.690 1.00 77.85 562 MET A O 1
ATOM 4121 N N . ASN A 1 533 ? 92.865 2.617 7.208 1.00 70.09 563 ASN A N 1
ATOM 4122 C CA . ASN A 1 533 ? 92.378 2.747 5.842 1.00 69.54 563 ASN A CA 1
ATOM 4123 C C . ASN A 1 533 ? 91.564 4.033 5.746 1.00 74.31 563 ASN A C 1
ATOM 4124 O O . ASN A 1 533 ? 90.462 4.122 6.298 1.00 77.69 563 ASN A O 1
ATOM 4129 N N . LEU A 1 534 ? 92.114 5.024 5.047 1.00 76.08 564 LEU A N 1
ATOM 4130 C CA . LEU A 1 534 ? 91.448 6.293 4.783 1.00 67.47 564 LEU A CA 1
ATOM 4131 C C . LEU A 1 534 ? 91.121 6.453 3.305 1.00 76.85 564 LEU A C 1
ATOM 4132 O O . LEU A 1 534 ? 90.729 7.543 2.875 1.00 66.54 564 LEU A O 1
ATOM 4137 N N . SER A 1 535 ? 91.285 5.390 2.522 1.00 75.48 565 SER A N 1
ATOM 4138 C CA . SER A 1 535 ? 91.198 5.470 1.075 1.00 77.57 565 SER A CA 1
ATOM 4139 C C . SER A 1 535 ? 89.791 5.847 0.617 1.00 77.54 565 SER A C 1
ATOM 4140 O O . SER A 1 535 ? 88.808 5.698 1.343 1.00 62.50 565 SER A O 1
ATOM 4143 N N . ARG A 1 536 ? 89.712 6.357 -0.614 1.00 75.85 566 ARG A N 1
ATOM 4144 C CA . ARG A 1 536 ? 88.436 6.660 -1.262 1.00 62.87 566 ARG A CA 1
ATOM 4145 C C . ARG A 1 536 ? 87.654 7.710 -0.474 1.00 67.37 566 ARG A C 1
ATOM 4146 O O . ARG A 1 536 ? 86.482 7.535 -0.134 1.00 66.13 566 ARG A O 1
ATOM 4154 N N . ASN A 1 537 ? 88.334 8.816 -0.180 1.00 68.55 567 ASN A N 1
ATOM 4155 C CA . ASN A 1 537 ? 87.741 9.979 0.465 1.00 62.29 567 ASN A CA 1
ATOM 4156 C C . ASN A 1 537 ? 88.077 11.219 -0.352 1.00 69.00 567 ASN A C 1
ATOM 4157 O O . ASN A 1 537 ? 88.587 11.109 -1.472 1.00 73.74 567 ASN A O 1
ATOM 4162 N N . ASP A 1 538 ? 87.755 12.398 0.177 1.00 73.22 568 ASP A N 1
ATOM 4163 C CA . ASP A 1 538 ? 88.066 13.670 -0.461 1.00 60.12 568 ASP A CA 1
ATOM 4164 C C . ASP A 1 538 ? 89.174 14.414 0.286 1.00 74.06 568 ASP A C 1
ATOM 4165 O O . ASP A 1 538 ? 89.237 15.647 0.266 1.00 74.71 568 ASP A O 1
ATOM 4170 N N . LEU A 1 539 ? 90.053 13.670 0.952 1.00 73.66 569 LEU A N 1
ATOM 4171 C CA . LEU A 1 539 ? 91.155 14.275 1.686 1.00 71.78 569 LEU A CA 1
ATOM 4172 C C . LEU A 1 539 ? 92.195 14.836 0.722 1.00 75.79 569 LEU A C 1
ATOM 4173 O O . LEU A 1 539 ? 92.440 14.281 -0.352 1.00 72.24 569 LEU A O 1
ATOM 4178 N N . ASP A 1 540 ? 92.810 15.953 1.110 1.00 75.60 570 ASP A N 1
ATOM 4179 C CA . ASP A 1 540 ? 93.784 16.609 0.250 1.00 77.22 570 ASP A CA 1
ATOM 4180 C C . ASP A 1 540 ? 94.941 17.141 1.086 1.00 75.52 570 ASP A C 1
ATOM 4181 O O . ASP A 1 540 ? 95.002 16.944 2.305 1.00 72.39 570 ASP A O 1
ATOM 4186 N N . GLN A 1 541 ? 95.862 17.820 0.396 1.00 75.97 571 GLN A N 1
ATOM 4187 C CA . GLN A 1 541 ? 97.053 18.450 0.957 1.00 76.24 571 GLN A CA 1
ATOM 4188 C C . GLN A 1 541 ? 98.106 17.421 1.356 1.00 78.93 571 GLN A C 1
ATOM 4189 O O . GLN A 1 541 ? 97.980 16.236 1.037 1.00 91.20 571 GLN A O 1
ATOM 4195 N N . ASN A 1 542 ? 99.163 17.878 2.023 1.00 83.59 572 ASN A N 1
ATOM 4196 C CA . ASN A 1 542 ? 100.307 17.027 2.324 1.00 87.76 572 ASN A CA 1
ATOM 4197 C C . ASN A 1 542 ? 99.941 15.924 3.312 1.00 93.61 572 ASN A C 1
ATOM 4198 O O . ASN A 1 542 ? 99.062 16.084 4.163 1.00 95.64 572 ASN A O 1
ATOM 4203 N N . ILE A 1 543 ? 100.623 14.789 3.181 1.00 93.75 573 ILE A N 1
ATOM 4204 C CA . ILE A 1 543 ? 100.533 13.718 4.170 1.00 87.05 573 ILE A CA 1
ATOM 4205 C C . ILE A 1 543 ? 101.163 14.229 5.460 1.00 96.30 573 ILE A C 1
ATOM 4206 O O . ILE A 1 543 ? 102.338 14.625 5.456 1.00 101.38 573 ILE A O 1
ATOM 4211 N N . PRO A 1 544 ? 100.437 14.233 6.576 1.00 101.37 574 PRO A N 1
ATOM 4212 C CA . PRO A 1 544 ? 100.963 14.854 7.798 1.00 99.03 574 PRO A CA 1
ATOM 4213 C C . PRO A 1 544 ? 102.128 14.082 8.399 1.00 104.67 574 PRO A C 1
ATOM 4214 O O . PRO A 1 544 ? 102.267 12.868 8.227 1.00 93.91 574 PRO A O 1
ATOM 4218 N N . MET A 1 545 ? 102.981 14.819 9.116 1.00 116.34 575 MET A N 1
ATOM 4219 C CA . MET A 1 545 ? 104.067 14.202 9.866 1.00 114.41 575 MET A CA 1
ATOM 4220 C C . MET A 1 545 ? 103.562 13.353 11.025 1.00 115.28 575 MET A C 1
ATOM 4221 O O . MET A 1 545 ? 104.289 12.471 11.496 1.00 110.58 575 MET A O 1
ATOM 4226 N N . GLY A 1 546 ? 102.336 13.598 11.494 1.00 117.92 576 GLY A N 1
ATOM 4227 C CA . GLY A 1 546 ? 101.828 12.862 12.637 1.00 118.09 576 GLY A CA 1
ATOM 4228 C C . GLY A 1 546 ? 101.610 11.392 12.350 1.00 109.38 576 GLY A C 1
ATOM 4229 O O . GLY A 1 546 ? 101.745 10.556 13.248 1.00 111.69 576 GLY A O 1
ATOM 4230 N N . LEU A 1 547 ? 101.273 11.054 11.104 1.00 106.08 577 LEU A N 1
ATOM 4231 C CA . LEU A 1 547 ? 101.100 9.654 10.732 1.00 99.46 577 LEU A CA 1
ATOM 4232 C C . LEU A 1 547 ? 102.376 8.857 10.972 1.00 101.48 577 LEU A C 1
ATOM 4233 O O . LEU A 1 547 ? 102.323 7.689 11.377 1.00 106.48 577 LEU A O 1
ATOM 4238 N N . THR A 1 548 ? 103.534 9.474 10.729 1.00 113.94 578 THR A N 1
ATOM 4239 C CA . THR A 1 548 ? 104.816 8.792 10.860 1.00 112.20 578 THR A CA 1
ATOM 4240 C C . THR A 1 548 ? 105.200 8.501 12.307 1.00 107.23 578 THR A C 1
ATOM 4241 O O . THR A 1 548 ? 106.216 7.837 12.532 1.00 112.40 578 THR A O 1
ATOM 4245 N N . LYS A 1 549 ? 104.447 8.996 13.287 1.00 102.14 579 LYS A N 1
ATOM 4246 C CA . LYS A 1 549 ? 104.703 8.667 14.682 1.00 101.14 579 LYS A CA 1
ATOM 4247 C C . LYS A 1 549 ? 103.881 7.475 15.166 1.00 105.40 579 LYS A C 1
ATOM 4248 O O . LYS A 1 549 ? 103.902 7.172 16.365 1.00 111.69 579 LYS A O 1
ATOM 4254 N N . LEU A 1 550 ? 103.179 6.783 14.265 1.00 106.19 580 LEU A N 1
ATOM 4255 C CA . LEU A 1 550 ? 102.396 5.596 14.614 1.00 103.59 580 LEU A CA 1
ATOM 4256 C C . LEU A 1 550 ? 103.244 4.370 14.288 1.00 111.07 580 LEU A C 1
ATOM 4257 O O . LEU A 1 550 ? 103.043 3.678 13.287 1.00 110.36 580 LEU A O 1
ATOM 4262 N N . SER A 1 551 ? 104.212 4.110 15.171 1.00 118.33 581 SER A N 1
ATOM 4263 C CA . SER A 1 551 ? 105.219 3.076 14.939 1.00 118.62 581 SER A CA 1
ATOM 4264 C C . SER A 1 551 ? 104.599 1.722 14.619 1.00 122.90 581 SER A C 1
ATOM 4265 O O . SER A 1 551 ? 105.100 0.990 13.757 1.00 120.41 581 SER A O 1
ATOM 4268 N N . GLN A 1 552 ? 103.507 1.375 15.290 1.00 122.33 582 GLN A N 1
ATOM 4269 C CA . GLN A 1 552 ? 102.936 0.040 15.172 1.00 123.92 582 GLN A CA 1
ATOM 4270 C C . GLN A 1 552 ? 102.120 -0.146 13.899 1.00 113.52 582 GLN A C 1
ATOM 4271 O O . GLN A 1 552 ? 101.463 -1.181 13.741 1.00 111.40 582 GLN A O 1
ATOM 4277 N N . LEU A 1 553 ? 102.163 0.814 12.979 1.00 104.29 583 LEU A N 1
ATOM 4278 C CA . LEU A 1 553 ? 101.439 0.666 11.726 1.00 105.42 583 LEU A CA 1
ATOM 4279 C C . LEU A 1 553 ? 102.013 -0.487 10.909 1.00 113.49 583 LEU A C 1
ATOM 4280 O O . LEU A 1 553 ? 103.233 -0.635 10.781 1.00 108.69 583 LEU A O 1
ATOM 4285 N N . GLN A 1 554 ? 101.120 -1.307 10.362 1.00 108.85 584 GLN A N 1
ATOM 4286 C CA . GLN A 1 554 ? 101.465 -2.416 9.480 1.00 106.31 584 GLN A CA 1
ATOM 4287 C C . GLN A 1 554 ? 100.822 -2.286 8.111 1.00 109.23 584 GLN A C 1
ATOM 4288 O O . GLN A 1 554 ? 101.461 -2.591 7.100 1.00 113.11 584 GLN A O 1
ATOM 4294 N N . THR A 1 555 ? 99.576 -1.822 8.054 1.00 100.94 585 THR A N 1
ATOM 4295 C CA . THR A 1 555 ? 98.897 -1.498 6.807 1.00 102.65 585 THR A CA 1
ATOM 4296 C C . THR A 1 555 ? 98.456 -0.042 6.863 1.00 97.75 585 THR A C 1
ATOM 4297 O O . THR A 1 555 ? 97.878 0.397 7.863 1.00 97.47 585 THR A O 1
ATOM 4301 N N . LEU A 1 556 ? 98.735 0.705 5.793 1.00 87.84 586 LEU A N 1
ATOM 4302 C CA . LEU A 1 556 ? 98.376 2.120 5.700 1.00 89.12 586 LEU A CA 1
ATOM 4303 C C . LEU A 1 556 ? 97.922 2.405 4.276 1.00 80.72 586 LEU A C 1
ATOM 4304 O O . LEU A 1 556 ? 98.728 2.334 3.344 1.00 87.10 586 LEU A O 1
ATOM 4309 N N . ASP A 1 557 ? 96.642 2.725 4.107 1.00 79.12 587 ASP A N 1
ATOM 4310 C CA . ASP A 1 557 ? 96.057 2.972 2.793 1.00 80.27 587 ASP A CA 1
ATOM 4311 C C . ASP A 1 557 ? 95.487 4.386 2.762 1.00 86.65 587 ASP A C 1
ATOM 4312 O O . ASP A 1 557 ? 94.474 4.667 3.411 1.00 88.32 587 ASP A O 1
ATOM 4317 N N . LEU A 1 558 ? 96.140 5.276 2.015 1.00 79.43 588 LEU A N 1
ATOM 4318 C CA . LEU A 1 558 ? 95.622 6.613 1.749 1.00 78.31 588 LEU A CA 1
ATOM 4319 C C . LEU A 1 558 ? 95.271 6.801 0.277 1.00 81.57 588 LEU A C 1
ATOM 4320 O O . LEU A 1 558 ? 95.325 7.918 -0.244 1.00 79.55 588 LEU A O 1
ATOM 4325 N N . SER A 1 559 ? 94.905 5.720 -0.404 1.00 84.72 589 SER A N 1
ATOM 4326 C CA . SER A 1 559 ? 94.689 5.775 -1.839 1.00 88.23 589 SER A CA 1
ATOM 4327 C C . SER A 1 559 ? 93.370 6.470 -2.166 1.00 78.95 589 SER A C 1
ATOM 4328 O O . SER A 1 559 ? 92.522 6.694 -1.302 1.00 70.34 589 SER A O 1
ATOM 4331 N N . HIS A 1 560 ? 93.208 6.809 -3.442 1.00 84.67 590 HIS A N 1
ATOM 4332 C CA . HIS A 1 560 ? 91.971 7.385 -3.966 1.00 85.45 590 HIS A CA 1
ATOM 4333 C C . HIS A 1 560 ? 91.573 8.638 -3.183 1.00 81.46 590 HIS A C 1
ATOM 4334 O O . HIS A 1 560 ? 90.461 8.774 -2.668 1.00 71.49 590 HIS A O 1
ATOM 4341 N N . ASN A 1 561 ? 92.517 9.570 -3.131 1.00 86.83 591 ASN A N 1
ATOM 4342 C CA . ASN A 1 561 ? 92.357 10.835 -2.436 1.00 75.02 591 ASN A CA 1
ATOM 4343 C C . ASN A 1 561 ? 93.003 11.907 -3.302 1.00 79.78 591 ASN A C 1
ATOM 4344 O O . ASN A 1 561 ? 93.369 11.662 -4.456 1.00 85.51 591 ASN A O 1
ATOM 4349 N N . ASN A 1 562 ? 93.131 13.106 -2.759 1.00 79.91 592 ASN A N 1
ATOM 4350 C CA . ASN A 1 562 ? 93.730 14.219 -3.476 1.00 74.45 592 ASN A CA 1
ATOM 4351 C C . ASN A 1 562 ? 94.910 14.787 -2.705 1.00 77.60 592 ASN A C 1
ATOM 4352 O O . ASN A 1 562 ? 95.138 16.000 -2.690 1.00 79.90 592 ASN A O 1
ATOM 4357 N N . LEU A 1 563 ? 95.677 13.920 -2.050 1.00 80.54 593 LEU A N 1
ATOM 4358 C CA . LEU A 1 563 ? 96.845 14.399 -1.326 1.00 79.63 593 LEU A CA 1
ATOM 4359 C C . LEU A 1 563 ? 97.943 14.789 -2.312 1.00 87.29 593 LEU A C 1
ATOM 4360 O O . LEU A 1 563 ? 98.127 14.151 -3.354 1.00 82.71 593 LEU A O 1
ATOM 4365 N N . ASP A 1 564 ? 98.664 15.862 -1.982 1.00 90.74 594 ASP A N 1
ATOM 4366 C CA . ASP A 1 564 ? 99.703 16.395 -2.856 1.00 80.74 594 ASP A CA 1
ATOM 4367 C C . ASP A 1 564 ? 101.037 16.500 -2.126 1.00 86.35 594 ASP A C 1
ATOM 4368 O O . ASP A 1 564 ? 101.166 16.045 -0.985 1.00 92.85 594 ASP A O 1
ATOM 4373 N N . GLY A 1 565 ? 102.036 17.080 -2.783 1.00 97.30 595 GLY A N 1
ATOM 4374 C CA . GLY A 1 565 ? 103.335 17.233 -2.173 1.00 90.92 595 GLY A CA 1
ATOM 4375 C C . GLY A 1 565 ? 104.149 15.958 -2.262 1.00 99.76 595 GLY A C 1
ATOM 4376 O O . GLY A 1 565 ? 103.826 15.016 -2.992 1.00 104.02 595 GLY A O 1
ATOM 4377 N N . GLU A 1 566 ? 105.232 15.937 -1.495 1.00 102.21 596 GLU A N 1
ATOM 4378 C CA . GLU A 1 566 ? 106.147 14.811 -1.520 1.00 106.00 596 GLU A CA 1
ATOM 4379 C C . GLU A 1 566 ? 105.804 13.823 -0.418 1.00 106.09 596 GLU A C 1
ATOM 4380 O O . GLU A 1 566 ? 105.198 14.179 0.597 1.00 103.73 596 GLU A O 1
ATOM 4386 N N . ILE A 1 567 ? 106.185 12.571 -0.636 1.00 109.12 597 ILE A N 1
ATOM 4387 C CA . ILE A 1 567 ? 106.098 11.566 0.432 1.00 111.96 597 ILE A CA 1
ATOM 4388 C C . ILE A 1 567 ? 107.197 11.835 1.452 1.00 123.47 597 ILE A C 1
ATOM 4389 O O . ILE A 1 567 ? 108.378 11.945 1.067 1.00 128.06 597 ILE A O 1
ATOM 4394 N N . PRO A 1 568 ? 106.873 11.961 2.738 1.00 123.42 598 PRO A N 1
ATOM 4395 C CA . PRO A 1 568 ? 107.897 12.343 3.711 1.00 120.77 598 PRO A CA 1
ATOM 4396 C C . PRO A 1 568 ? 108.992 11.295 3.833 1.00 133.38 598 PRO A C 1
ATOM 4397 O O . PRO A 1 568 ? 108.755 10.093 3.713 1.00 137.21 598 PRO A O 1
ATOM 4401 N N . SER A 1 569 ? 110.217 11.778 4.080 1.00 141.89 599 SER A N 1
ATOM 4402 C CA . SER A 1 569 ? 111.315 10.894 4.454 1.00 142.40 599 SER A CA 1
ATOM 4403 C C . SER A 1 569 ? 111.039 10.207 5.780 1.00 144.73 599 SER A C 1
ATOM 4404 O O . SER A 1 569 ? 111.416 9.045 5.971 1.00 145.76 599 SER A O 1
ATOM 4407 N N . GLN A 1 570 ? 110.367 10.905 6.695 1.00 142.24 600 GLN A N 1
ATOM 4408 C CA . GLN A 1 570 ? 110.158 10.460 8.068 1.00 135.85 600 GLN A CA 1
ATOM 4409 C C . GLN A 1 570 ? 109.401 9.147 8.170 1.00 140.18 600 GLN A C 1
ATOM 4410 O O . GLN A 1 570 ? 109.278 8.620 9.281 1.00 140.62 600 GLN A O 1
ATOM 4416 N N . PHE A 1 571 ? 108.878 8.611 7.064 1.00 133.52 601 PHE A N 1
ATOM 4417 C CA . PHE A 1 571 ? 108.260 7.291 7.120 1.00 130.27 601 PHE A CA 1
ATOM 4418 C C . PHE A 1 571 ? 109.202 6.248 7.710 1.00 132.12 601 PHE A C 1
ATOM 4419 O O . PHE A 1 571 ? 108.738 5.217 8.207 1.00 130.67 601 PHE A O 1
ATOM 4427 N N . THR A 1 572 ? 110.506 6.541 7.757 1.00 132.31 602 THR A N 1
ATOM 4428 C CA . THR A 1 572 ? 111.483 5.591 8.279 1.00 136.55 602 THR A CA 1
ATOM 4429 C C . THR A 1 572 ? 111.146 5.158 9.695 1.00 136.57 602 THR A C 1
ATOM 4430 O O . THR A 1 572 ? 111.503 4.050 10.106 1.00 144.04 602 THR A O 1
ATOM 4434 N N . SER A 1 573 ? 110.471 6.020 10.454 1.00 130.46 603 SER A N 1
ATOM 4435 C CA . SER A 1 573 ? 110.009 5.664 11.785 1.00 137.19 603 SER A CA 1
ATOM 4436 C C . SER A 1 573 ? 108.909 4.607 11.752 1.00 137.58 603 SER A C 1
ATOM 4437 O O . SER A 1 573 ? 108.559 4.070 12.810 1.00 138.23 603 SER A O 1
ATOM 4440 N N . LEU A 1 574 ? 108.353 4.301 10.579 1.00 125.46 604 LEU A N 1
ATOM 4441 C CA . LEU A 1 574 ? 107.369 3.223 10.440 1.00 124.49 604 LEU A CA 1
ATOM 4442 C C . LEU A 1 574 ? 108.067 1.934 10.010 1.00 119.52 604 LEU A C 1
ATOM 4443 O O . LEU A 1 574 ? 107.844 1.392 8.928 1.00 117.62 604 LEU A O 1
ATOM 4448 N N . GLN A 1 575 ? 108.933 1.445 10.902 1.00 129.88 605 GLN A N 1
ATOM 4449 C CA . GLN A 1 575 ? 109.726 0.262 10.585 1.00 137.50 605 GLN A CA 1
ATOM 4450 C C . GLN A 1 575 ? 108.877 -1.001 10.559 1.00 134.57 605 GLN A C 1
ATOM 4451 O O . GLN A 1 575 ? 109.241 -1.973 9.889 1.00 137.70 605 GLN A O 1
ATOM 4457 N N . ASN A 1 576 ? 107.758 -1.013 11.281 1.00 131.15 606 ASN A N 1
ATOM 4458 C CA . ASN A 1 576 ? 106.864 -2.162 11.305 1.00 126.06 606 ASN A CA 1
ATOM 4459 C C . ASN A 1 576 ? 105.830 -2.129 10.188 1.00 127.25 606 ASN A C 1
ATOM 4460 O O . ASN A 1 576 ? 104.915 -2.958 10.185 1.00 125.59 606 ASN A O 1
ATOM 4465 N N . LEU A 1 577 ? 105.958 -1.202 9.244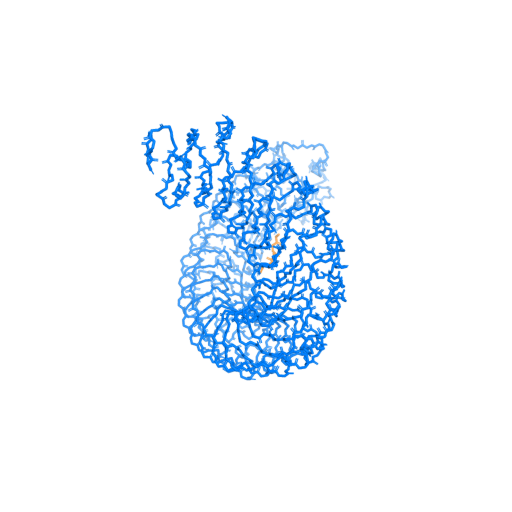 1.00 129.54 607 LEU A N 1
ATOM 4466 C CA . LEU A 1 577 ? 105.023 -1.115 8.134 1.00 121.97 607 LEU A CA 1
ATOM 4467 C C . LEU A 1 577 ? 105.346 -2.167 7.082 1.00 127.39 607 LEU A C 1
ATOM 4468 O O . LEU A 1 577 ? 106.511 -2.381 6.736 1.00 125.63 607 LEU A O 1
ATOM 4473 N N . GLU A 1 578 ? 104.307 -2.844 6.594 1.00 117.91 608 GLU A N 1
ATOM 4474 C CA . GLU A 1 578 ? 104.458 -3.831 5.531 1.00 119.39 608 GLU A CA 1
ATOM 4475 C C . GLU A 1 578 ? 103.745 -3.432 4.250 1.00 120.62 608 GLU A C 1
ATOM 4476 O O . GLU A 1 578 ? 104.358 -3.451 3.175 1.00 125.36 608 GLU A O 1
ATOM 4482 N N . LYS A 1 579 ? 102.466 -3.076 4.329 1.00 116.85 609 LYS A N 1
ATOM 4483 C CA . LYS A 1 579 ? 101.682 -2.655 3.174 1.00 118.45 609 LYS A CA 1
ATOM 4484 C C . LYS A 1 579 ? 101.433 -1.153 3.237 1.00 106.62 609 LYS A C 1
ATOM 4485 O O . LYS A 1 579 ? 100.969 -0.639 4.261 1.00 96.27 609 LYS A O 1
ATOM 4491 N N . LEU A 1 580 ? 101.731 -0.456 2.139 1.00 107.58 610 LEU A N 1
ATOM 4492 C CA . LEU A 1 580 ? 101.592 0.998 2.060 1.00 100.69 610 LEU A CA 1
ATOM 4493 C C . LEU A 1 580 ? 101.008 1.350 0.698 1.00 101.22 610 LEU A C 1
ATOM 4494 O O . LEU A 1 580 ? 101.692 1.221 -0.321 1.00 100.48 610 LEU A O 1
ATOM 4499 N N . TYR A 1 581 ? 99.751 1.794 0.677 1.00 96.48 611 TYR A N 1
ATOM 4500 C CA . TYR A 1 581 ? 99.021 2.050 -0.565 1.00 98.56 611 TYR A CA 1
ATOM 4501 C C . TYR A 1 581 ? 98.772 3.551 -0.676 1.00 97.77 611 TYR A C 1
ATOM 4502 O O . TYR A 1 581 ? 98.036 4.125 0.135 1.00 89.51 611 TYR A O 1
ATOM 4511 N N . LEU A 1 582 ? 99.375 4.184 -1.686 1.00 100.20 612 LEU A N 1
ATOM 4512 C CA . LEU A 1 582 ? 99.265 5.626 -1.879 1.00 89.19 612 LEU A CA 1
ATOM 4513 C C . LEU A 1 582 ? 98.853 5.974 -3.304 1.00 92.67 612 LEU A C 1
ATOM 4514 O O . LEU A 1 582 ? 99.218 7.035 -3.816 1.00 94.12 612 LEU A O 1
ATOM 4519 N N . GLN A 1 583 ? 98.083 5.106 -3.952 1.00 97.90 613 GLN A N 1
ATOM 4520 C CA . GLN A 1 583 ? 97.784 5.289 -5.364 1.00 98.96 613 GLN A CA 1
ATOM 4521 C C . GLN A 1 583 ? 96.624 6.262 -5.562 1.00 96.10 613 GLN A C 1
ATOM 4522 O O . GLN A 1 583 ? 95.867 6.568 -4.638 1.00 87.65 613 GLN A O 1
ATOM 4528 N N . HIS A 1 584 ? 96.509 6.761 -6.794 1.00 100.35 614 HIS A N 1
ATOM 4529 C CA . HIS A 1 584 ? 95.394 7.611 -7.217 1.00 93.00 614 HIS A CA 1
ATOM 4530 C C . HIS A 1 584 ? 95.360 8.917 -6.426 1.00 91.31 614 HIS A C 1
ATOM 4531 O O . HIS A 1 584 ? 94.328 9.330 -5.892 1.00 74.71 614 HIS A O 1
ATOM 4538 N N . ASN A 1 585 ? 96.518 9.567 -6.356 1.00 94.99 615 ASN A N 1
ATOM 4539 C CA . ASN A 1 585 ? 96.666 10.841 -5.672 1.00 83.10 615 ASN A CA 1
ATOM 4540 C C . ASN A 1 585 ? 97.350 11.846 -6.585 1.00 87.29 615 ASN A C 1
ATOM 4541 O O . ASN A 1 585 ? 97.557 11.573 -7.770 1.00 96.28 615 ASN A O 1
ATOM 4546 N N . ASN A 1 586 ? 97.698 13.010 -6.049 1.00 91.00 616 ASN A N 1
ATOM 4547 C CA . ASN A 1 586 ? 98.466 14.012 -6.776 1.00 93.36 616 ASN A CA 1
ATOM 4548 C C . ASN A 1 586 ? 99.793 14.252 -6.066 1.00 96.73 616 ASN A C 1
ATOM 4549 O O . ASN A 1 586 ? 100.294 15.377 -5.988 1.00 98.47 616 ASN A O 1
ATOM 4554 N N . LEU A 1 587 ? 100.375 13.171 -5.549 1.00 97.86 617 LEU A N 1
ATOM 4555 C CA . LEU A 1 587 ? 101.670 13.236 -4.888 1.00 92.88 617 LEU A CA 1
ATOM 4556 C C . LEU A 1 587 ? 102.769 13.521 -5.902 1.00 106.23 617 LEU A C 1
ATOM 4557 O O . LEU A 1 587 ? 102.837 12.883 -6.957 1.00 107.15 617 LEU A O 1
ATOM 4562 N N . SER A 1 588 ? 103.642 14.466 -5.570 1.00 110.43 618 SER A N 1
ATOM 4563 C CA . SER A 1 588 ? 104.677 14.904 -6.495 1.00 111.43 618 SER A CA 1
ATOM 4564 C C . SER A 1 588 ? 106.048 14.871 -5.833 1.00 113.44 618 SER A C 1
ATOM 4565 O O . SER A 1 588 ? 106.191 14.384 -4.706 1.00 105.87 618 SER A O 1
ATOM 4568 N N . GLY A 1 589 ? 107.065 15.351 -6.540 1.00 116.63 619 GLY A N 1
ATOM 4569 C CA . GLY A 1 589 ? 108.396 15.446 -5.996 1.00 124.00 619 GLY A CA 1
ATOM 4570 C C . GLY A 1 589 ? 109.177 14.157 -6.134 1.00 136.14 619 GLY A C 1
ATOM 4571 O O . GLY A 1 589 ? 108.654 13.125 -6.567 1.00 124.76 619 GLY A O 1
ATOM 4572 N N . PRO A 1 590 ? 110.450 14.191 -5.758 1.00 151.97 620 PRO A N 1
ATOM 4573 C CA . PRO A 1 590 ? 111.292 13.003 -5.901 1.00 141.21 620 PRO A CA 1
ATOM 4574 C C . PRO A 1 590 ? 111.071 12.017 -4.766 1.00 150.05 620 PRO A C 1
ATOM 4575 O O . PRO A 1 590 ? 110.565 12.352 -3.693 1.00 143.28 620 PRO A O 1
ATOM 4579 N N . ILE A 1 591 ? 111.435 10.774 -5.041 1.00 176.75 621 ILE A N 1
ATOM 4580 C CA . ILE A 1 591 ? 111.335 9.720 -4.027 1.00 182.35 621 ILE A CA 1
ATOM 4581 C C . ILE A 1 591 ? 112.342 9.993 -2.915 1.00 191.21 621 ILE A C 1
ATOM 4582 O O . ILE A 1 591 ? 113.467 10.442 -3.202 1.00 210.15 621 ILE A O 1
ATOM 4587 N N . PRO A 1 592 ? 111.992 9.754 -1.650 1.00 158.16 622 PRO A N 1
ATOM 4588 C CA . PRO A 1 592 ? 112.939 10.003 -0.552 1.00 160.67 622 PRO A CA 1
ATOM 4589 C C . PRO A 1 592 ? 114.231 9.200 -0.669 1.00 163.74 622 PRO A C 1
ATOM 4590 O O . PRO A 1 592 ? 114.252 8.072 -1.168 1.00 160.41 622 PRO A O 1
ATOM 4594 N N . SER A 1 593 ? 115.324 9.812 -0.189 1.00 168.92 623 SER A N 1
ATOM 4595 C CA . SER A 1 593 ? 116.637 9.166 -0.193 1.00 170.48 623 SER A CA 1
ATOM 4596 C C . SER A 1 593 ? 116.622 7.880 0.625 1.00 168.64 623 SER A C 1
ATOM 4597 O O . SER A 1 593 ? 117.391 6.951 0.350 1.00 157.37 623 SER A O 1
ATOM 4600 N N . SER A 1 594 ? 115.777 7.833 1.644 1.00 165.91 624 SER A N 1
ATOM 4601 C CA . SER A 1 594 ? 115.538 6.672 2.492 1.00 160.03 624 SER A CA 1
ATOM 4602 C C . SER A 1 594 ? 114.511 5.765 1.814 1.00 165.55 624 SER A C 1
ATOM 4603 O O . SER A 1 594 ? 114.224 5.908 0.622 1.00 164.50 624 SER A O 1
ATOM 4606 N N . PHE A 1 595 ? 113.960 4.812 2.573 1.00 155.23 625 PHE A N 1
ATOM 4607 C CA . PHE A 1 595 ? 113.270 3.568 2.205 1.00 147.04 625 PHE A CA 1
ATOM 4608 C C . PHE A 1 595 ? 114.207 2.417 1.869 1.00 154.29 625 PHE A C 1
ATOM 4609 O O . PHE A 1 595 ? 113.719 1.316 1.572 1.00 151.27 625 PHE A O 1
ATOM 4617 N N . SER A 1 596 ? 115.521 2.614 1.911 1.00 155.39 626 SER A N 1
ATOM 4618 C CA . SER A 1 596 ? 116.398 1.487 2.201 1.00 154.71 626 SER A CA 1
ATOM 4619 C C . SER A 1 596 ? 116.307 1.112 3.675 1.00 165.57 626 SER A C 1
ATOM 4620 O O . SER A 1 596 ? 116.372 -0.072 4.030 1.00 162.64 626 SER A O 1
ATOM 4623 N N . GLU A 1 597 ? 116.158 2.119 4.545 1.00 168.43 627 GLU A N 1
ATOM 4624 C CA . GLU A 1 597 ? 116.150 1.915 5.990 1.00 181.29 627 GLU A CA 1
ATOM 4625 C C . GLU A 1 597 ? 115.007 1.015 6.454 1.00 184.19 627 GLU A C 1
ATOM 4626 O O . GLU A 1 597 ? 115.061 0.494 7.574 1.00 189.97 627 GLU A O 1
ATOM 4632 N N . MET A 1 598 ? 113.979 0.811 5.635 1.00 167.80 628 MET A N 1
ATOM 4633 C CA . MET A 1 598 ? 112.913 -0.124 5.977 1.00 159.02 628 MET A CA 1
ATOM 4634 C C . MET A 1 598 ? 113.188 -1.476 5.351 1.00 162.94 628 MET A C 1
ATOM 4635 O O . MET A 1 598 ? 113.611 -1.564 4.195 1.00 174.55 628 MET A O 1
ATOM 4640 N N . LYS A 1 599 ? 112.900 -2.524 6.108 1.00 156.82 629 LYS A N 1
ATOM 4641 C CA . LYS A 1 599 ? 113.083 -3.885 5.646 1.00 158.05 629 LYS A CA 1
ATOM 4642 C C . LYS A 1 599 ? 111.808 -4.701 5.783 1.00 152.46 629 LYS A C 1
ATOM 4643 O O . LYS A 1 599 ? 111.795 -5.876 5.399 1.00 154.91 629 LYS A O 1
ATOM 4649 N N . SER A 1 600 ? 110.742 -4.113 6.324 1.00 148.89 630 SER A N 1
ATOM 4650 C CA . SER A 1 600 ? 109.484 -4.812 6.538 1.00 150.54 630 SER A CA 1
ATOM 4651 C C . SER A 1 600 ? 108.483 -4.622 5.406 1.00 140.33 630 SER A C 1
ATOM 4652 O O . SER A 1 600 ? 107.544 -5.418 5.303 1.00 126.01 630 SER A O 1
ATOM 4655 N N . LEU A 1 601 ? 108.633 -3.582 4.584 1.00 141.23 631 LEU A N 1
ATOM 4656 C CA . LEU A 1 601 ? 107.693 -3.358 3.491 1.00 132.79 631 LEU A CA 1
ATOM 4657 C C . LEU A 1 601 ? 107.698 -4.535 2.527 1.00 134.20 631 LEU A C 1
ATOM 4658 O O . LEU A 1 601 ? 108.759 -4.988 2.086 1.00 134.08 631 LEU A O 1
ATOM 4663 N N . THR A 1 602 ? 106.502 -5.013 2.173 1.00 127.07 632 THR A N 1
ATOM 4664 C CA . THR A 1 602 ? 106.372 -6.091 1.198 1.00 128.85 632 THR A CA 1
ATOM 4665 C C . THR A 1 602 ? 105.445 -5.700 0.054 1.00 128.05 632 THR A C 1
ATOM 4666 O O . THR A 1 602 ? 105.580 -6.212 -1.061 1.00 127.45 632 THR A O 1
ATOM 4670 N N . HIS A 1 603 ? 104.496 -4.804 0.321 1.00 126.46 633 HIS A N 1
ATOM 4671 C CA . HIS A 1 603 ? 103.535 -4.359 -0.680 1.00 125.59 633 HIS A CA 1
ATOM 4672 C C . HIS A 1 603 ? 103.508 -2.839 -0.708 1.00 122.30 633 HIS A C 1
ATOM 4673 O O . HIS A 1 603 ? 103.455 -2.201 0.348 1.00 118.57 633 HIS A O 1
ATOM 4680 N N . VAL A 1 604 ? 103.524 -2.262 -1.916 1.00 132.48 634 VAL A N 1
ATOM 4681 C CA . VAL A 1 604 ? 103.409 -0.818 -2.104 1.00 120.62 634 VAL A CA 1
ATOM 4682 C C . VAL A 1 604 ? 102.655 -0.553 -3.402 1.00 115.38 634 VAL A C 1
ATOM 4683 O O . VAL A 1 604 ? 102.633 -1.382 -4.316 1.00 116.01 634 VAL A O 1
ATOM 4687 N N . ASP A 1 605 ? 102.047 0.631 -3.483 1.00 107.12 635 ASP A N 1
ATOM 4688 C CA . ASP A 1 605 ? 101.408 1.108 -4.708 1.00 115.20 635 ASP A CA 1
ATOM 4689 C C . ASP A 1 605 ? 101.477 2.629 -4.704 1.00 113.03 635 ASP A C 1
ATOM 4690 O O . ASP A 1 605 ? 100.970 3.267 -3.776 1.00 103.99 635 ASP A O 1
ATOM 4695 N N . VAL A 1 606 ? 102.095 3.205 -5.738 1.00 110.57 636 VAL A N 1
ATOM 4696 C CA . VAL A 1 606 ? 102.263 4.653 -5.841 1.00 110.77 636 VAL A CA 1
ATOM 4697 C C . VAL A 1 606 ? 101.757 5.152 -7.188 1.00 111.78 636 VAL A C 1
ATOM 4698 O O . VAL A 1 606 ? 102.178 6.214 -7.664 1.00 116.14 636 VAL A O 1
ATOM 4702 N N . SER A 1 607 ? 100.862 4.396 -7.813 1.00 111.28 637 SER A N 1
ATOM 4703 C CA . SER A 1 607 ? 100.497 4.673 -9.193 1.00 117.95 637 SER A CA 1
ATOM 4704 C C . SER A 1 607 ? 99.591 5.897 -9.302 1.00 116.62 637 SER A C 1
ATOM 4705 O O . SER A 1 607 ? 98.990 6.357 -8.326 1.00 107.56 637 SER A O 1
ATOM 4708 N N . HIS A 1 608 ? 99.505 6.421 -10.528 1.00 109.11 638 HIS A N 1
ATOM 4709 C CA . HIS A 1 608 ? 98.596 7.513 -10.869 1.00 111.43 638 HIS A CA 1
ATOM 4710 C C . HIS A 1 608 ? 98.844 8.743 -9.997 1.00 108.86 638 HIS A C 1
ATOM 4711 O O . HIS A 1 608 ? 97.923 9.333 -9.429 1.00 100.22 638 HIS A O 1
ATOM 4718 N N . ASN A 1 609 ? 100.116 9.116 -9.883 1.00 110.14 639 ASN A N 1
ATOM 4719 C CA . ASN A 1 609 ? 100.552 10.290 -9.143 1.00 103.26 639 ASN A CA 1
ATOM 4720 C C . ASN A 1 609 ? 101.417 11.154 -10.054 1.00 111.99 639 ASN A C 1
ATOM 4721 O O . ASN A 1 609 ? 101.668 10.812 -11.212 1.00 116.20 639 ASN A O 1
ATOM 4726 N N . ASN A 1 610 ? 101.852 12.302 -9.534 1.00 114.25 640 ASN A N 1
ATOM 4727 C CA . ASN A 1 610 ? 102.814 13.155 -10.220 1.00 118.88 640 ASN A CA 1
ATOM 4728 C C . ASN A 1 610 ? 104.235 12.964 -9.696 1.00 119.03 640 ASN A C 1
ATOM 4729 O O . ASN A 1 610 ? 105.077 13.852 -9.865 1.00 120.19 640 ASN A O 1
ATOM 4734 N N . LEU A 1 611 ? 104.514 11.833 -9.050 1.00 124.65 641 LEU A N 1
ATOM 4735 C CA . LEU A 1 611 ? 105.855 11.559 -8.555 1.00 124.50 641 LEU A CA 1
ATOM 4736 C C . LEU A 1 611 ? 106.829 11.365 -9.711 1.00 130.34 641 LEU A C 1
ATOM 4737 O O . LEU A 1 611 ? 106.467 10.887 -10.789 1.00 136.02 641 LEU A O 1
ATOM 4742 N N . GLU A 1 612 ? 108.082 11.739 -9.473 1.00 137.63 642 GLU A N 1
ATOM 4743 C CA . GLU A 1 612 ? 109.125 11.628 -10.480 1.00 143.97 642 GLU A CA 1
ATOM 4744 C C . GLU A 1 612 ? 110.416 11.182 -9.811 1.00 146.73 642 GLU A C 1
ATOM 4745 O O . GLU A 1 612 ? 110.567 11.258 -8.589 1.00 142.28 642 GLU A O 1
ATOM 4751 N N . GLY A 1 613 ? 111.333 10.676 -10.627 1.00 157.53 643 GLY A N 1
ATOM 4752 C CA . GLY A 1 613 ? 112.631 10.272 -10.148 1.00 146.98 643 GLY A CA 1
ATO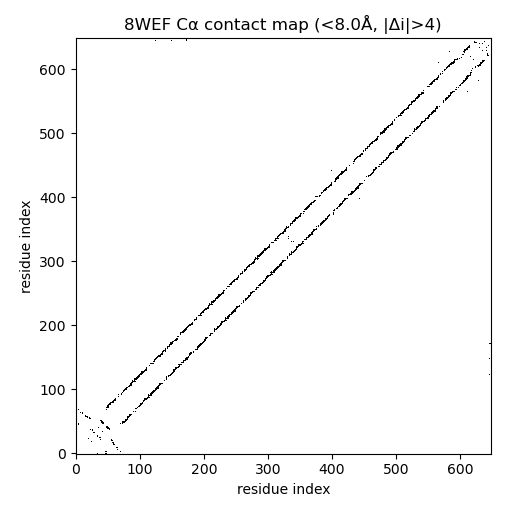M 4753 C C . GLY A 1 613 ? 112.780 8.767 -10.106 1.00 156.24 643 GLY A C 1
ATOM 4754 O O . GLY A 1 613 ? 111.970 8.023 -10.667 1.00 159.58 643 GLY A O 1
ATOM 4755 N N . PRO A 1 614 ? 113.825 8.288 -9.437 1.00 157.18 644 PRO A N 1
ATOM 4756 C CA . PRO A 1 614 ? 114.099 6.852 -9.421 1.00 151.11 644 PRO A CA 1
ATOM 4757 C C . PRO A 1 614 ? 113.443 6.124 -8.260 1.00 160.14 644 PRO A C 1
ATOM 4758 O O . PRO A 1 614 ? 113.244 6.655 -7.169 1.00 147.04 644 PRO A O 1
ATOM 4762 N N . ILE A 1 615 ? 113.107 4.874 -8.531 1.00 167.12 645 ILE A N 1
ATOM 4763 C CA . ILE A 1 615 ? 112.519 3.978 -7.525 1.00 153.18 645 ILE A CA 1
ATOM 4764 C C . ILE A 1 615 ? 113.591 3.583 -6.514 1.00 149.10 645 ILE A C 1
ATOM 4765 O O . ILE A 1 615 ? 114.770 3.425 -6.904 1.00 142.09 645 ILE A O 1
ATOM 4770 N N . PRO A 1 616 ? 113.266 3.412 -5.234 1.00 152.77 646 PRO A N 1
ATOM 4771 C CA . PRO A 1 616 ? 114.270 2.971 -4.261 1.00 148.53 646 PRO A CA 1
ATOM 4772 C C . PRO A 1 616 ? 114.441 1.458 -4.301 1.00 152.02 646 PRO A C 1
ATOM 4773 O O . PRO A 1 616 ? 113.765 0.740 -5.030 1.00 151.51 646 PRO A O 1
ATOM 4777 N N . ASP A 1 617 ? 115.366 0.985 -3.469 1.00 153.34 647 ASP A N 1
ATOM 4778 C CA . ASP A 1 617 ? 115.838 -0.400 -3.493 1.00 167.19 647 ASP A CA 1
ATOM 4779 C C . ASP A 1 617 ? 115.143 -1.172 -2.375 1.00 168.88 647 ASP A C 1
ATOM 4780 O O . ASP A 1 617 ? 115.658 -1.295 -1.264 1.00 169.36 647 ASP A O 1
ATOM 4785 N N . ASN A 1 618 ? 113.950 -1.684 -2.675 1.00 173.07 648 ASN A N 1
ATOM 4786 C CA . ASN A 1 618 ? 113.226 -2.528 -1.736 1.00 167.22 648 ASN A CA 1
ATOM 4787 C C . ASN A 1 618 ? 112.370 -3.507 -2.526 1.00 171.21 648 ASN A C 1
ATOM 4788 O O . ASN A 1 618 ? 112.056 -3.283 -3.698 1.00 173.50 648 ASN A O 1
ATOM 4793 N N . ALA A 1 619 ? 111.976 -4.589 -1.849 1.00 160.49 649 ALA A N 1
ATOM 4794 C CA . ALA A 1 619 ? 111.365 -5.730 -2.527 1.00 161.41 649 ALA A CA 1
ATOM 4795 C C . ALA A 1 619 ? 110.073 -5.338 -3.232 1.00 171.29 649 ALA A C 1
ATOM 4796 O O . ALA A 1 619 ? 109.895 -5.620 -4.423 1.00 167.48 649 ALA A O 1
ATOM 4798 N N . ALA A 1 620 ? 109.151 -4.699 -2.505 1.00 157.10 650 ALA A N 1
ATOM 4799 C CA . ALA A 1 620 ? 107.867 -4.318 -3.084 1.00 143.00 650 ALA A CA 1
ATOM 4800 C C . ALA A 1 620 ? 108.051 -3.524 -4.368 1.00 152.84 650 ALA A C 1
ATOM 4801 O O . ALA A 1 620 ? 107.287 -3.687 -5.326 1.00 154.91 650 ALA A O 1
ATOM 4803 N N . PHE A 1 621 ? 109.057 -2.651 -4.403 1.00 158.36 651 PHE A N 1
ATOM 4804 C CA . PHE A 1 621 ? 109.333 -1.897 -5.619 1.00 167.59 651 PHE A CA 1
ATOM 4805 C C . PHE A 1 621 ? 109.871 -2.793 -6.732 1.00 168.27 651 PHE A C 1
ATOM 4806 O O . PHE A 1 621 ? 109.485 -2.637 -7.896 1.00 174.48 651 PHE A O 1
ATOM 4814 N N . LYS A 1 622 ? 110.770 -3.728 -6.403 1.00 172.70 652 LYS A N 1
ATOM 4815 C CA . LYS A 1 622 ? 111.201 -4.713 -7.394 1.00 186.03 652 LYS A CA 1
ATOM 4816 C C . LYS A 1 622 ? 110.044 -5.605 -7.828 1.00 190.04 652 LYS A C 1
ATOM 4817 O O . LYS A 1 622 ? 109.933 -5.964 -9.007 1.00 194.21 652 LYS A O 1
ATOM 4823 N N . ASN A 1 623 ? 109.183 -5.985 -6.886 1.00 175.40 653 ASN A N 1
ATOM 4824 C CA . ASN A 1 623 ? 108.106 -6.938 -7.124 1.00 169.34 653 ASN A CA 1
ATOM 4825 C C . ASN A 1 623 ? 106.823 -6.279 -7.604 1.00 166.52 653 ASN A C 1
ATOM 4826 O O . ASN A 1 623 ? 105.824 -6.978 -7.813 1.00 160.52 653 ASN A O 1
ATOM 4831 N N . ALA A 1 624 ? 106.823 -4.962 -7.774 1.00 157.96 654 ALA A N 1
ATOM 4832 C CA . ALA A 1 624 ? 105.631 -4.268 -8.235 1.00 151.69 654 ALA A CA 1
ATOM 4833 C C . ALA A 1 624 ? 105.304 -4.659 -9.672 1.00 150.56 654 ALA A C 1
ATOM 4834 O O . ALA A 1 624 ? 106.199 -4.886 -10.494 1.00 151.64 654 ALA A O 1
ATOM 4836 N N . ARG A 1 625 ? 104.013 -4.731 -9.970 1.00 155.24 655 ARG A N 1
ATOM 4837 C CA . ARG A 1 625 ? 103.521 -5.036 -11.308 1.00 155.16 655 ARG A CA 1
ATOM 4838 C C . ARG A 1 625 ? 103.388 -3.721 -12.069 1.00 157.81 655 ARG A C 1
ATOM 4839 O O . ARG A 1 625 ? 103.660 -2.657 -11.492 1.00 143.88 655 ARG A O 1
ATOM 4847 N N . PRO A 1 626 ? 103.005 -3.730 -13.353 1.00 165.30 656 PRO A N 1
ATOM 4848 C CA . PRO A 1 626 ? 102.764 -2.440 -14.019 1.00 165.46 656 PRO A CA 1
ATOM 4849 C C . PRO A 1 626 ? 101.726 -1.580 -13.314 1.00 156.84 656 PRO A C 1
ATOM 4850 O O . PRO A 1 626 ? 101.943 -0.371 -13.162 1.00 153.98 656 PRO A O 1
ATOM 4854 N N . ASP A 1 627 ? 100.616 -2.170 -12.856 1.00 157.42 657 ASP A N 1
ATOM 4855 C CA . ASP A 1 627 ? 99.564 -1.377 -12.223 1.00 155.85 657 ASP A CA 1
ATOM 4856 C C . ASP A 1 627 ? 100.063 -0.666 -10.969 1.00 146.35 657 ASP A C 1
ATOM 4857 O O . ASP A 1 627 ? 99.604 0.441 -10.663 1.00 140.68 657 ASP A O 1
ATOM 4862 N N . ALA A 1 628 ? 100.976 -1.290 -10.219 1.00 156.46 658 ALA A N 1
ATOM 4863 C CA . ALA A 1 628 ? 101.485 -0.672 -8.997 1.00 150.04 658 ALA A CA 1
ATOM 4864 C C . ALA A 1 628 ? 102.203 0.651 -9.263 1.00 141.97 658 ALA A C 1
ATOM 4865 O O . ALA A 1 628 ? 102.111 1.581 -8.454 1.00 144.88 658 ALA A O 1
ATOM 4867 N N . LEU A 1 629 ? 102.944 0.756 -10.371 1.00 130.50 659 LEU A N 1
ATOM 4868 C CA . LEU A 1 629 ? 103.867 1.874 -10.549 1.00 125.47 659 LEU A CA 1
ATOM 4869 C C . LEU A 1 629 ? 103.572 2.802 -11.726 1.00 129.89 659 LEU A C 1
ATOM 4870 O O . LEU A 1 629 ? 104.351 3.733 -11.955 1.00 131.64 659 LEU A O 1
ATOM 4875 N N . GLU A 1 630 ? 102.499 2.590 -12.484 1.00 130.93 660 GLU A N 1
ATOM 4876 C CA . GLU A 1 630 ? 102.292 3.407 -13.676 1.00 135.25 660 GLU A CA 1
ATOM 4877 C C . GLU A 1 630 ? 101.711 4.774 -13.326 1.00 132.85 660 GLU A C 1
ATOM 4878 O O . GLU A 1 630 ? 101.388 5.072 -12.175 1.00 121.86 660 GLU A O 1
ATOM 4884 N N . GLY A 1 631 ? 101.610 5.626 -14.348 1.00 128.91 661 GLY A N 1
ATOM 4885 C CA . GLY A 1 631 ? 100.877 6.870 -14.240 1.00 118.75 661 GLY A CA 1
ATOM 4886 C C . GLY A 1 631 ? 101.680 8.050 -13.749 1.00 127.07 661 GLY A C 1
ATOM 4887 O O . GLY A 1 631 ? 101.168 9.177 -13.766 1.00 128.62 661 GLY A O 1
ATOM 4888 N N . ASN A 1 632 ? 102.908 7.831 -13.295 1.00 135.82 662 ASN A N 1
ATOM 4889 C CA . ASN A 1 632 ? 103.709 8.899 -12.728 1.00 133.16 662 ASN A CA 1
ATOM 4890 C C . ASN A 1 632 ? 104.484 9.633 -13.816 1.00 128.64 662 ASN A C 1
ATOM 4891 O O . ASN A 1 632 ? 104.718 9.113 -14.910 1.00 140.45 662 ASN A O 1
ATOM 4896 N N . ARG A 1 633 ? 104.890 10.861 -13.487 1.00 123.39 663 ARG A N 1
ATOM 4897 C CA . ARG A 1 633 ? 105.426 11.776 -14.490 1.00 146.86 663 ARG A CA 1
ATOM 4898 C C . ARG A 1 633 ? 106.735 11.260 -15.077 1.00 140.01 663 ARG A C 1
ATOM 4899 O O . ARG A 1 633 ? 106.853 11.067 -16.292 1.00 132.47 663 ARG A O 1
ATOM 4907 N N . ASP A 1 634 ? 107.731 11.016 -14.224 1.00 142.93 664 ASP A N 1
ATOM 4908 C CA . ASP A 1 634 ? 109.062 10.591 -14.660 1.00 144.07 664 ASP A CA 1
ATOM 4909 C C . ASP A 1 634 ? 109.485 9.409 -13.791 1.00 148.05 664 ASP A C 1
ATOM 4910 O O . ASP A 1 634 ? 110.099 9.586 -12.736 1.00 145.15 664 ASP A O 1
ATOM 4915 N N . LEU A 1 635 ? 109.167 8.203 -14.250 1.00 166.56 665 LEU A N 1
ATOM 4916 C CA . LEU A 1 635 ? 109.388 6.988 -13.477 1.00 174.95 665 LEU A CA 1
ATOM 4917 C C . LEU A 1 635 ? 110.795 6.446 -13.702 1.00 178.24 665 LEU A C 1
ATOM 4918 O O . LEU A 1 635 ? 111.207 6.233 -14.847 1.00 182.84 665 LEU A O 1
ATOM 4923 N N . CYS A 1 636 ? 111.532 6.254 -12.603 1.00 164.09 666 CYS A N 1
ATOM 4924 C CA . CYS A 1 636 ? 112.812 5.549 -12.583 1.00 169.15 666 CYS A CA 1
ATOM 4925 C C . CYS A 1 636 ? 113.928 6.328 -13.275 1.00 172.79 666 CYS A C 1
ATOM 4926 O O . CYS A 1 636 ? 113.668 7.230 -14.077 1.00 167.73 666 CYS A O 1
ATOM 4929 N N . GLY A 1 637 ? 115.179 5.991 -12.946 1.00 165.06 667 GLY A N 1
ATOM 4930 C CA . GLY A 1 637 ? 116.319 6.624 -13.588 1.00 174.10 667 GLY A CA 1
ATOM 4931 C C . GLY A 1 637 ? 116.474 6.244 -15.046 1.00 178.93 667 GLY A C 1
ATOM 4932 O O . GLY A 1 637 ? 116.990 7.033 -15.845 1.00 164.96 667 GLY A O 1
ATOM 4933 N N . SER A 1 638 ? 116.055 5.032 -15.411 1.00 176.98 668 SER A N 1
ATOM 4934 C CA . SER A 1 638 ? 116.188 4.528 -16.772 1.00 165.68 668 SER A CA 1
ATOM 4935 C C . SER A 1 638 ? 114.836 4.308 -17.448 1.00 179.05 668 SER A C 1
ATOM 4936 O O . SER A 1 638 ? 114.738 3.493 -18.373 1.00 170.72 668 SER A O 1
ATOM 4939 N N . ASN A 1 639 ? 113.800 5.023 -17.009 1.00 198.64 669 ASN A N 1
ATOM 4940 C CA . ASN A 1 639 ? 112.474 4.991 -17.632 1.00 197.64 669 ASN A CA 1
ATOM 4941 C C . ASN A 1 639 ? 111.941 3.564 -17.762 1.00 193.83 669 ASN A C 1
ATOM 4942 O O . ASN A 1 639 ? 111.444 3.152 -18.813 1.00 195.96 669 ASN A O 1
ATOM 4947 N N . THR A 1 640 ? 112.042 2.800 -16.677 1.00 185.02 670 THR A N 1
ATOM 4948 C CA . THR A 1 640 ? 111.651 1.398 -16.689 1.00 187.44 670 THR A CA 1
ATOM 4949 C C . THR A 1 640 ? 110.317 1.194 -15.975 1.00 175.63 670 THR A C 1
ATOM 4950 O O . THR A 1 640 ? 109.981 1.904 -15.021 1.00 167.37 670 THR A O 1
ATOM 4954 N N . THR A 1 641 ? 109.551 0.221 -16.480 1.00 179.88 671 THR A N 1
ATOM 4955 C CA . THR A 1 641 ? 108.287 -0.233 -15.910 1.00 176.00 671 THR A CA 1
ATOM 4956 C C . THR A 1 641 ? 108.458 -1.505 -15.077 1.00 174.82 671 THR A C 1
ATOM 4957 O O . THR A 1 641 ? 107.521 -1.915 -14.381 1.00 147.08 671 THR A O 1
ATOM 4961 N N . GLN A 1 642 ? 109.652 -2.094 -15.083 1.00 184.70 672 GLN A N 1
ATOM 4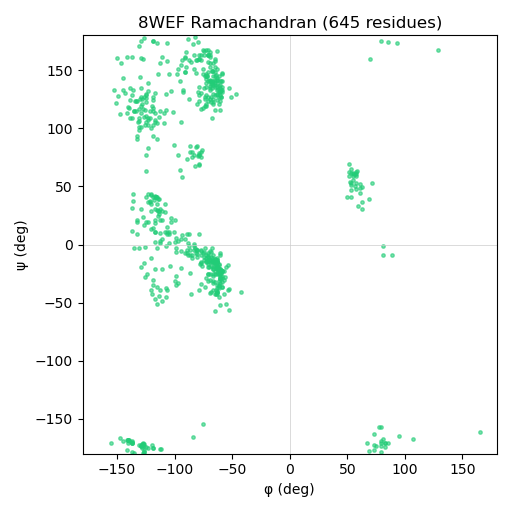962 C CA . GLN A 1 642 ? 109.932 -3.378 -14.451 1.00 184.07 672 GLN A CA 1
ATOM 4963 C C . GLN A 1 642 ? 111.375 -3.337 -13.954 1.00 193.22 672 GLN A C 1
ATOM 4964 O O . GLN A 1 642 ? 111.986 -2.266 -13.883 1.00 195.66 672 GLN A O 1
ATOM 4970 N N . GLY A 1 643 ? 111.923 -4.502 -13.599 1.00 176.19 673 GLY A N 1
ATOM 4971 C CA . GLY A 1 643 ? 113.167 -4.554 -12.854 1.00 147.22 673 GLY A CA 1
ATOM 4972 C C . GLY A 1 643 ? 114.309 -3.762 -13.458 1.00 155.84 673 GLY A C 1
ATOM 4973 O O . GLY A 1 643 ? 114.552 -3.827 -14.665 1.00 160.43 673 GLY A O 1
ATOM 4974 N N . LEU A 1 644 ? 115.007 -3.004 -12.610 1.00 162.79 674 LEU A N 1
ATOM 4975 C CA . LEU A 1 644 ? 116.104 -2.118 -13.017 1.00 160.52 674 LEU A CA 1
ATOM 4976 C C . LEU A 1 644 ? 115.722 -1.220 -14.194 1.00 152.37 674 LEU A C 1
ATOM 4977 O O . LEU A 1 644 ? 116.470 -0.314 -14.566 1.00 152.32 674 LEU A O 1
ATOM 4982 N N . GLU B 2 1 ? 89.577 -39.237 43.153 1.00 121.86 1 GLU C N 1
ATOM 4983 C CA . GLU B 2 1 ? 89.119 -40.620 43.167 1.00 121.27 1 GLU C CA 1
ATOM 4984 C C . GLU B 2 1 ? 87.601 -40.716 43.157 1.00 135.80 1 GLU C C 1
ATOM 4985 O O . GLU B 2 1 ? 86.934 -40.038 43.938 1.00 158.50 1 GLU C O 1
ATOM 4991 N N . SER B 2 2 ? 87.069 -41.570 42.281 1.00 134.11 2 SER C N 1
ATOM 4992 C CA . SER B 2 2 ? 85.649 -41.929 42.265 1.00 134.75 2 SER C CA 1
ATOM 4993 C C . SER B 2 2 ? 84.738 -40.707 42.102 1.00 136.90 2 SER C C 1
ATOM 4994 O O . SER B 2 2 ? 83.918 -40.391 42.967 1.00 139.42 2 SER C O 1
ATOM 4997 N N . SER B 2 3 ? 84.886 -40.021 40.967 1.00 124.70 3 SER C N 1
ATOM 4998 C CA . SER B 2 3 ? 84.032 -38.884 40.644 1.00 120.14 3 SER C CA 1
ATOM 4999 C C . SER B 2 3 ? 83.477 -39.030 39.233 1.00 107.77 3 SER C C 1
ATOM 5000 O O . SER B 2 3 ? 84.156 -39.540 38.338 1.00 105.04 3 SER C O 1
ATOM 5003 N N . SER B 2 4 ? 82.235 -38.583 39.044 1.00 117.77 4 SER C N 1
ATOM 5004 C CA . SER B 2 4 ? 81.587 -38.630 37.739 1.00 115.26 4 SER C CA 1
ATOM 5005 C C . SER B 2 4 ? 82.269 -37.682 36.759 1.00 118.88 4 SER C C 1
ATOM 5006 O O . SER B 2 4 ? 82.803 -36.636 37.140 1.00 143.91 4 SER C O 1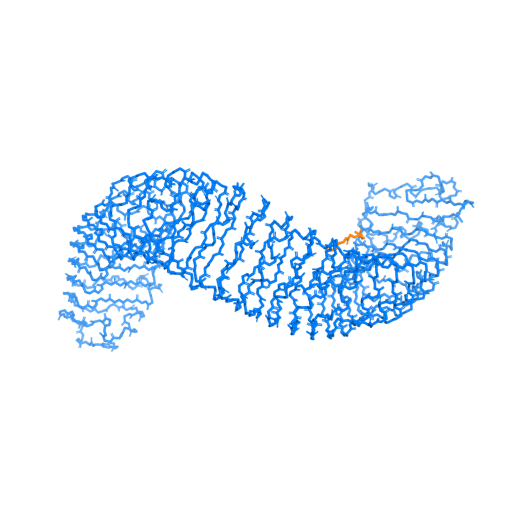
ATOM 5009 N N . SER B 2 5 ? 82.242 -38.053 35.482 1.00 106.72 5 SER C N 1
ATOM 5010 C CA . SER B 2 5 ? 82.810 -37.212 34.431 1.00 94.72 5 SER C CA 1
ATOM 5011 C C . SER B 2 5 ? 81.799 -36.184 33.927 1.00 111.32 5 SER C C 1
ATOM 5012 O O . SER B 2 5 ? 80.779 -36.535 33.334 1.00 121.21 5 SER C O 1
#

Secondary structure (DSSP, 8-state):
-HHHHHHHHHHHTT--S--TTSGGGG---TTTSTTTTSTTEEEETTEEEEEE-TTS--EEESTT--TTT-TT--EEE--SSEEEE---GGGGG-TT--EEE--SSEEEEPPPGGGGG-TT--EEE--SSEEEEEPPGGGGG-TT--EEE--SSEEESPPPGGGGG-TT--EEE--SS---SBPPGGGGG-TT--EEE--SS--BSPPPGGGGG-TT--EEE--SS---SB--GGGGG-TT-SEEE--SS--BSPPPGGGGG-TT--EEE--SS---SPPPGGGGG-TT--EEE--SS--EEPPPGGGGG-TT--EEE--SSEEEEEPPGGGG--TT--EEE--SSEEEEE--TTTTTTS---EEE-TT-EEEEPPPHHHHT-TT--EEE--SSEEEEEHHHH----TT--EEE--SSEEEEE--GGGGG-TT--EEE--SSEEEEPPPGGGGG-TT--EEE--SSEEEEEPPGGGGG-TT--EEE--SSEEEEPPPGGGGG-TT--EEE--SSEEEEEPPTT----TT--EEE--SSEEEEPPPGGGGG-TT--EEE--SSEEEEPPPGGGGG-TT--EEE--SSEEEEEPPS-SSS-----EEE--SSEEEE---SSHHHHH--HHHHTT-SEESTT--SS--/-----